Protein AF-A0A166DU35-F1 (afdb_monomer_lite)

Foldseek 3Di:
DVLVVLVVVVVVLVVLLPDFDPDPDPLLSLLLNLVQVVVCVVVVVVSVVVSVVVVVVVVVVVVVVVVVVVVVVVPVDDDDPPPVVVVVVVVVVVVVVVVVVVVVLLVQVQQAVSRSSPDPVNVVVVVVLPDDDDDDDDDDDDDDDPPDDPDDPPDDPVVVVVVVVVVVVCVSPDDHDYSPSVQLLSSVLSLLVVLLPDPDQVVLVVCLLVDALVSCLQRYPLDVVSVVSNLCSLVDPPHDPVSPLSNLVNLLVVLVVLVVVVVVVVVVVVVVVVVVVVCVVVVDDDVVVVVVVVVVVVSVVSSQSSLQSVLVVLLVVDPQPLSVQFDDHSVCSSVSSVLSSDDPLQSLLVLLLQPVDPDHRHPNLSNNVSSQVVLLVCVVVVVVVSVCSSVVPHDLLSNLLSLQLHQPPPVDQDRVRVLVSLVVCPVVLLVSLLVLLVCLVDVVSPPRTHLQSNLSSNLSSCPDQRPDDLQRACQSVLLSCLVPPDLVCNQSSLVSVLNVCVNNNPVSYPDPPSVLSSLVCLCVDPSHDPVSVVSSVVNCVVCVVVNVVPVVPDPDPPPVVVVVVVVVVVPPDDDDDDDDDDDDDDDDDDDDDDDDDDDDDDDDDDDDDDDDDDDDDDDDDD

Structure (mmCIF, N/CA/C/O backbone):
data_AF-A0A166DU35-F1
#
_entry.id   AF-A0A166DU35-F1
#
loop_
_atom_site.group_PDB
_atom_site.id
_atom_site.type_symbol
_atom_site.label_atom_id
_atom_site.label_alt_id
_atom_site.label_comp_id
_atom_site.label_asym_id
_atom_site.label_entity_id
_atom_site.label_seq_id
_atom_site.pdbx_PDB_ins_code
_atom_site.Cartn_x
_atom_site.Cartn_y
_atom_site.Cartn_z
_atom_site.occupancy
_atom_site.B_iso_or_equiv
_atom_site.auth_seq_id
_atom_site.auth_comp_id
_atom_site.auth_asym_id
_atom_site.auth_atom_id
_atom_site.pdbx_PDB_model_num
ATOM 1 N N . MET A 1 1 ? 19.200 10.146 -59.163 1.00 59.00 1 MET A N 1
ATOM 2 C CA . MET A 1 1 ? 20.099 9.025 -58.790 1.00 59.00 1 MET A CA 1
ATOM 3 C C . MET A 1 1 ? 20.361 8.973 -57.284 1.00 59.00 1 MET A C 1
ATOM 5 O O . MET A 1 1 ? 20.076 7.946 -56.689 1.00 59.00 1 MET A O 1
ATOM 9 N N . LEU A 1 2 ? 20.815 10.061 -56.646 1.00 60.50 2 LEU A N 1
ATOM 10 C CA . LEU A 1 2 ? 21.101 10.098 -55.198 1.00 60.50 2 LEU A CA 1
ATOM 11 C C . LEU A 1 2 ? 19.891 9.765 -54.308 1.00 60.50 2 LEU A C 1
ATOM 13 O O . LEU A 1 2 ? 20.003 8.911 -53.437 1.00 60.50 2 LEU A O 1
ATOM 17 N N . VAL A 1 3 ? 18.717 10.339 -54.596 1.00 67.56 3 VAL A N 1
ATOM 18 C CA . VAL A 1 3 ? 17.452 10.010 -53.904 1.00 67.56 3 VAL A CA 1
ATOM 19 C C . VAL A 1 3 ? 17.131 8.511 -53.994 1.00 67.56 3 VAL A C 1
ATOM 21 O O . VAL A 1 3 ? 16.714 7.902 -53.017 1.00 67.56 3 VAL A O 1
ATOM 24 N N . ALA A 1 4 ? 17.388 7.882 -55.146 1.00 71.75 4 ALA A N 1
ATOM 25 C CA . ALA A 1 4 ? 17.148 6.453 -55.337 1.00 71.75 4 ALA A CA 1
ATOM 26 C C . ALA A 1 4 ? 18.124 5.586 -54.521 1.00 71.75 4 ALA A C 1
ATOM 28 O O . ALA A 1 4 ? 17.704 4.595 -53.932 1.00 71.75 4 ALA A O 1
ATOM 29 N N . VAL A 1 5 ? 19.402 5.975 -54.433 1.00 71.75 5 VAL A N 1
ATOM 30 C CA . VAL A 1 5 ? 20.405 5.286 -53.598 1.00 71.75 5 VAL A CA 1
ATOM 31 C C . VAL A 1 5 ? 20.065 5.423 -52.112 1.00 71.75 5 VAL A C 1
ATOM 33 O O . VAL A 1 5 ? 20.064 4.421 -51.400 1.00 71.75 5 VAL A O 1
ATOM 36 N N . LEU A 1 6 ? 19.696 6.627 -51.659 1.00 65.44 6 LEU A N 1
ATOM 37 C CA . LEU A 1 6 ? 19.221 6.879 -50.294 1.00 65.44 6 LEU A CA 1
ATOM 38 C C . LEU A 1 6 ? 17.986 6.029 -49.962 1.00 65.44 6 LEU A C 1
ATOM 40 O O . LEU A 1 6 ? 17.971 5.383 -48.921 1.00 65.44 6 LEU A O 1
ATOM 44 N N . CYS A 1 7 ? 17.008 5.934 -50.869 1.00 70.31 7 CYS A N 1
ATOM 45 C CA . CYS A 1 7 ? 15.836 5.062 -50.717 1.00 70.31 7 CYS A CA 1
ATOM 46 C C . CYS A 1 7 ? 16.181 3.565 -50.626 1.00 70.31 7 CYS A C 1
ATOM 48 O O . CYS A 1 7 ? 15.512 2.814 -49.915 1.00 70.31 7 CYS A O 1
ATOM 50 N N . VAL A 1 8 ? 17.189 3.093 -51.366 1.00 76.81 8 VAL A N 1
ATOM 51 C CA . VAL A 1 8 ? 17.626 1.689 -51.293 1.00 76.81 8 VAL A CA 1
ATOM 52 C C . VAL A 1 8 ? 18.337 1.418 -49.969 1.00 76.81 8 VAL A C 1
ATOM 54 O O . VAL A 1 8 ? 18.060 0.396 -49.341 1.00 76.81 8 VAL A O 1
ATOM 57 N N . LEU A 1 9 ? 19.195 2.336 -49.518 1.00 68.06 9 LEU A N 1
ATOM 58 C CA . LEU A 1 9 ? 19.899 2.221 -48.239 1.00 68.06 9 LEU A CA 1
ATOM 59 C C . LEU A 1 9 ? 18.929 2.253 -47.056 1.00 68.06 9 LEU A C 1
ATOM 61 O O . LEU A 1 9 ? 18.982 1.359 -46.214 1.00 68.06 9 LEU A O 1
ATOM 65 N N . THR A 1 10 ? 17.978 3.192 -47.033 1.00 69.81 10 THR A N 1
ATOM 66 C CA . THR A 1 10 ? 16.951 3.244 -45.982 1.00 69.81 10 THR A CA 1
ATOM 67 C C . THR A 1 10 ? 16.095 1.979 -45.964 1.00 69.81 10 THR A C 1
ATOM 69 O O . THR A 1 10 ? 15.839 1.443 -44.889 1.00 69.81 10 THR A O 1
ATOM 72 N N . ARG A 1 11 ? 15.726 1.414 -47.126 1.00 75.06 11 ARG A N 1
ATOM 73 C CA . ARG A 1 11 ? 15.016 0.119 -47.194 1.00 75.06 11 ARG A CA 1
ATOM 74 C C . ARG A 1 11 ? 15.862 -1.062 -46.718 1.00 75.06 11 ARG A C 1
ATOM 76 O O . ARG A 1 11 ? 15.330 -1.964 -46.073 1.00 75.06 11 ARG A O 1
ATOM 83 N N . GLN A 1 12 ? 17.151 -1.096 -47.051 1.00 73.38 12 GLN A N 1
ATOM 84 C CA . GLN A 1 12 ? 18.058 -2.152 -46.591 1.00 73.38 12 GLN A CA 1
ATOM 85 C C . GLN A 1 12 ? 18.255 -2.095 -45.074 1.00 73.38 12 GLN A C 1
ATOM 87 O O . GLN A 1 12 ? 18.223 -3.137 -44.420 1.00 73.38 12 GLN A O 1
ATOM 92 N N . TRP A 1 13 ? 18.397 -0.894 -44.510 1.00 68.75 13 TRP A N 1
ATOM 93 C CA . TRP A 1 13 ? 18.481 -0.694 -43.065 1.00 68.75 13 TRP A CA 1
ATOM 94 C C . TRP A 1 13 ? 17.161 -1.042 -42.374 1.00 68.75 13 TRP A C 1
ATOM 96 O O . TRP A 1 13 ? 17.182 -1.817 -41.423 1.00 68.75 13 TRP A O 1
ATOM 106 N N . ALA A 1 14 ? 16.018 -0.629 -42.931 1.00 70.25 14 ALA A N 1
ATOM 107 C CA . ALA A 1 14 ? 14.695 -0.987 -42.417 1.00 70.25 14 ALA A CA 1
ATOM 108 C C . ALA A 1 14 ? 14.456 -2.504 -42.356 1.00 70.25 14 ALA A C 1
ATOM 110 O O . ALA A 1 14 ? 13.962 -3.016 -41.355 1.00 70.25 14 ALA A O 1
ATOM 111 N N . ARG A 1 15 ? 14.876 -3.255 -43.385 1.00 70.75 15 ARG A N 1
ATOM 112 C CA . ARG A 1 15 ? 14.803 -4.731 -43.378 1.00 70.75 15 ARG A CA 1
ATOM 113 C C . ARG A 1 15 ? 15.735 -5.379 -42.357 1.00 70.75 15 ARG A C 1
ATOM 115 O O . ARG A 1 15 ? 15.483 -6.496 -41.919 1.00 70.75 15 ARG A O 1
ATOM 122 N N . LYS A 1 16 ? 16.836 -4.713 -42.014 1.00 67.56 16 LYS A N 1
ATOM 123 C CA . LYS A 1 16 ? 17.781 -5.200 -41.008 1.00 67.56 16 LYS A CA 1
ATOM 124 C C . LYS A 1 16 ? 17.289 -4.921 -39.583 1.00 67.56 16 LYS A C 1
ATOM 126 O O . LYS A 1 16 ? 17.663 -5.665 -38.685 1.00 67.56 16 LYS A O 1
ATOM 131 N N . TRP A 1 17 ? 16.437 -3.911 -39.389 1.00 63.34 17 TRP A N 1
ATOM 132 C CA . TRP A 1 17 ? 15.810 -3.581 -38.100 1.00 63.34 17 TRP A CA 1
ATOM 133 C C . TRP A 1 17 ? 14.777 -4.601 -37.656 1.00 63.34 17 TRP A C 1
ATOM 135 O O . TRP A 1 17 ? 14.742 -4.957 -36.488 1.00 63.34 17 TRP A O 1
ATOM 145 N N . THR A 1 18 ? 13.978 -5.114 -38.589 1.00 63.69 18 THR A N 1
ATOM 146 C CA . THR A 1 18 ? 12.941 -6.103 -38.275 1.00 63.69 18 THR A CA 1
ATOM 147 C C . THR A 1 18 ? 13.504 -7.495 -37.994 1.00 63.69 18 THR A C 1
ATOM 149 O O . THR A 1 18 ? 12.777 -8.369 -37.526 1.00 63.69 18 THR A O 1
ATOM 152 N N . LYS A 1 19 ? 14.796 -7.730 -38.269 1.00 71.44 19 LYS A N 1
ATOM 153 C CA . LYS A 1 19 ? 15.436 -9.014 -37.995 1.00 71.44 19 LYS A CA 1
ATOM 154 C C . LYS A 1 19 ? 16.000 -9.028 -36.575 1.00 71.44 19 LYS A C 1
ATOM 156 O O . LYS A 1 19 ? 16.959 -8.323 -36.259 1.00 71.44 19 LYS A O 1
ATOM 161 N N . MET A 1 20 ? 15.428 -9.891 -35.738 1.00 69.38 20 MET A N 1
ATOM 162 C CA . MET A 1 20 ? 15.925 -10.142 -34.388 1.00 69.38 20 MET A CA 1
ATOM 163 C C . MET A 1 20 ? 17.388 -10.624 -34.448 1.00 69.38 20 MET A C 1
ATOM 165 O O . MET A 1 20 ? 17.734 -11.418 -35.329 1.00 69.38 20 MET A O 1
ATOM 169 N N . PRO A 1 21 ? 18.277 -10.134 -33.570 1.00 71.56 21 PRO A N 1
ATOM 170 C CA . PRO A 1 21 ? 19.664 -10.576 -33.577 1.00 71.56 21 PRO A CA 1
ATOM 171 C C . PRO A 1 21 ? 19.847 -12.039 -33.190 1.00 71.56 21 PRO A C 1
ATOM 173 O O . PRO A 1 21 ? 19.182 -12.535 -32.286 1.00 71.56 21 PRO A O 1
ATOM 176 N N . GLU A 1 22 ? 20.823 -12.688 -33.822 1.00 68.44 22 GLU A N 1
ATOM 177 C CA . GLU A 1 22 ? 21.358 -13.982 -33.391 1.00 68.44 22 GLU A CA 1
ATOM 178 C C . GLU A 1 22 ? 22.311 -13.751 -32.213 1.00 68.44 22 GLU A C 1
ATOM 180 O O . GLU A 1 22 ? 23.484 -13.437 -32.394 1.00 68.44 22 GLU A O 1
ATOM 185 N N . VAL A 1 23 ? 21.766 -13.821 -30.999 1.00 76.00 23 VAL A N 1
ATOM 186 C CA . VAL A 1 23 ? 22.517 -13.868 -29.737 1.00 76.00 23 VAL A CA 1
ATOM 187 C C . VAL A 1 23 ? 21.950 -15.023 -28.915 1.00 76.00 23 VAL A C 1
ATOM 189 O O . VAL A 1 23 ? 20.737 -15.244 -28.922 1.00 76.00 23 VAL A O 1
ATOM 192 N N . ASP A 1 24 ? 22.815 -15.754 -28.216 1.00 74.19 24 ASP A N 1
ATOM 193 C CA . ASP A 1 24 ? 22.456 -17.030 -27.584 1.00 74.19 24 ASP A CA 1
ATOM 194 C C . ASP A 1 24 ? 21.409 -16.878 -26.464 1.00 74.19 24 ASP A C 1
ATOM 196 O O . ASP A 1 24 ? 20.512 -17.708 -26.316 1.00 74.19 24 ASP A O 1
ATOM 200 N N . SER A 1 25 ? 21.449 -15.774 -25.710 1.00 79.06 25 SER A N 1
ATOM 201 C CA . SER A 1 25 ? 20.483 -15.493 -24.640 1.00 79.06 25 SER A CA 1
ATOM 202 C C . SER A 1 25 ? 19.266 -14.723 -25.151 1.00 79.06 25 SER A C 1
ATOM 204 O O . SER A 1 25 ? 19.394 -13.709 -25.836 1.00 79.06 25 SER A O 1
ATOM 206 N N . TRP A 1 26 ? 18.058 -15.161 -24.778 1.00 78.06 26 TRP A N 1
ATOM 207 C CA . TRP A 1 26 ? 16.821 -14.426 -25.080 1.00 78.06 26 TRP A CA 1
ATOM 208 C C . TRP A 1 26 ? 16.812 -13.024 -24.451 1.00 78.06 26 TRP A C 1
ATOM 210 O O . TRP A 1 26 ? 16.374 -12.083 -25.106 1.00 78.06 26 TRP A O 1
ATOM 220 N N . LYS A 1 27 ? 17.368 -12.865 -23.238 1.00 76.56 27 LYS A N 1
ATOM 221 C CA . LYS A 1 27 ? 17.478 -11.566 -22.549 1.00 76.56 27 LYS A CA 1
ATOM 222 C C . LYS A 1 27 ? 18.320 -10.598 -23.366 1.00 76.56 27 LYS A C 1
ATOM 224 O O . LYS A 1 27 ? 17.878 -9.502 -23.702 1.00 76.56 27 LYS A O 1
ATOM 229 N N . ALA A 1 28 ? 19.501 -11.066 -23.766 1.00 74.81 28 ALA A N 1
ATOM 230 C CA . ALA A 1 28 ? 20.408 -10.297 -24.597 1.00 74.81 28 ALA A CA 1
ATOM 231 C C . ALA A 1 28 ? 19.751 -9.954 -25.939 1.00 74.81 28 ALA A C 1
ATOM 233 O O . ALA A 1 28 ? 19.816 -8.805 -26.359 1.00 74.81 28 ALA A O 1
ATOM 234 N N . ARG A 1 29 ? 19.053 -10.899 -26.589 1.00 80.31 29 ARG A N 1
ATOM 235 C CA . ARG A 1 29 ? 18.333 -10.628 -27.847 1.00 80.31 29 ARG A CA 1
ATOM 236 C C . ARG A 1 29 ? 17.327 -9.485 -27.717 1.00 80.31 29 ARG A C 1
ATOM 238 O O . ARG A 1 29 ? 17.288 -8.637 -28.609 1.00 80.31 29 ARG A O 1
ATOM 245 N N . THR A 1 30 ? 16.553 -9.448 -26.632 1.00 77.88 30 THR A N 1
ATOM 246 C CA . THR A 1 30 ? 15.560 -8.394 -26.385 1.00 77.88 30 THR A CA 1
ATOM 247 C C . THR A 1 30 ? 16.218 -7.042 -26.119 1.00 77.88 30 THR A C 1
ATOM 249 O O . THR A 1 30 ? 15.885 -6.079 -26.805 1.00 77.88 30 THR A O 1
ATOM 252 N N . ILE A 1 31 ? 17.198 -6.968 -25.209 1.00 77.69 31 ILE A N 1
ATOM 253 C CA . ILE A 1 31 ? 17.918 -5.714 -24.901 1.00 77.69 31 ILE A CA 1
ATOM 254 C C . ILE A 1 31 ? 18.589 -5.165 -26.161 1.00 77.69 31 ILE A C 1
ATOM 256 O O . ILE A 1 31 ? 18.433 -3.995 -26.499 1.00 77.69 31 ILE A O 1
ATOM 260 N N . TRP A 1 32 ? 19.257 -6.034 -26.921 1.00 75.44 32 TRP A N 1
ATOM 261 C CA . TRP A 1 32 ? 19.875 -5.666 -28.189 1.00 75.44 32 TRP A CA 1
ATOM 262 C C . TRP A 1 32 ? 18.883 -5.112 -29.207 1.00 75.44 32 TRP A C 1
ATOM 264 O O . TRP A 1 32 ? 19.241 -4.240 -29.997 1.00 75.44 32 TRP A O 1
ATOM 274 N N . HIS A 1 33 ? 17.674 -5.666 -29.254 1.00 79.12 33 HIS A N 1
ATOM 275 C CA . HIS A 1 33 ? 16.641 -5.205 -30.168 1.00 79.12 33 HIS A CA 1
ATOM 276 C C . HIS A 1 33 ? 16.100 -3.835 -29.743 1.00 79.12 33 HIS A C 1
ATOM 278 O O . HIS A 1 33 ? 16.053 -2.928 -30.571 1.00 79.12 33 HIS A O 1
ATOM 284 N N . VAL A 1 34 ? 15.766 -3.663 -28.460 1.00 75.25 34 VAL A N 1
ATOM 285 C CA . VAL A 1 34 ? 15.250 -2.396 -27.914 1.00 75.25 34 VAL A CA 1
ATOM 286 C C . VAL A 1 34 ? 16.278 -1.276 -28.059 1.00 75.25 34 VAL A C 1
ATOM 288 O O . VAL A 1 34 ? 15.955 -0.216 -28.592 1.00 75.25 34 VAL A O 1
ATOM 291 N N . GLU A 1 35 ? 17.534 -1.525 -27.691 1.00 74.50 35 GLU A N 1
ATOM 292 C CA . GLU A 1 35 ? 18.601 -0.527 -27.804 1.00 74.50 35 GLU A CA 1
ATOM 293 C C . GLU A 1 35 ? 18.830 -0.116 -29.264 1.00 74.50 35 GLU A C 1
ATOM 295 O O . GLU A 1 35 ? 18.988 1.063 -29.581 1.00 74.50 35 GLU A O 1
ATOM 300 N N . ARG A 1 36 ? 18.755 -1.071 -30.202 1.00 73.06 36 ARG A N 1
ATOM 301 C CA . ARG A 1 36 ? 18.805 -0.750 -31.634 1.00 73.06 36 ARG A CA 1
ATOM 302 C C . ARG A 1 36 ? 17.626 0.086 -32.098 1.00 73.06 36 ARG A C 1
ATOM 304 O O . ARG A 1 36 ? 17.837 0.924 -32.968 1.00 73.06 36 ARG A O 1
ATOM 311 N N . MET A 1 37 ? 16.422 -0.133 -31.573 1.00 71.50 37 MET A N 1
ATOM 312 C CA . MET A 1 37 ? 15.260 0.691 -31.917 1.00 71.50 37 MET A CA 1
ATOM 313 C C . MET A 1 37 ? 15.420 2.118 -31.387 1.00 71.50 37 MET A C 1
ATOM 315 O O . MET A 1 37 ? 15.248 3.058 -32.163 1.00 71.50 37 MET A O 1
ATOM 319 N N . LYS A 1 38 ? 15.859 2.285 -30.131 1.00 71.75 38 LYS A N 1
ATOM 320 C CA . LYS A 1 38 ? 16.142 3.603 -29.533 1.00 71.75 38 LYS A CA 1
ATOM 321 C C . LYS A 1 38 ? 17.223 4.356 -30.302 1.00 71.75 38 LYS A C 1
ATOM 323 O O . LYS A 1 38 ? 17.055 5.525 -30.638 1.00 71.75 38 LYS A O 1
ATOM 328 N N . LEU A 1 39 ? 18.305 3.668 -30.666 1.00 69.06 39 LEU A N 1
ATOM 329 C CA . LEU A 1 39 ? 19.354 4.242 -31.504 1.00 69.06 39 LEU A CA 1
ATOM 330 C C . LEU A 1 39 ? 18.894 4.484 -32.945 1.00 69.06 39 LEU A C 1
ATOM 332 O O . LEU A 1 39 ? 19.488 5.320 -33.609 1.00 69.06 39 LEU A O 1
ATOM 336 N N . ALA A 1 40 ? 17.881 3.783 -33.462 1.00 66.56 40 ALA A N 1
ATOM 337 C CA . ALA A 1 40 ? 17.385 3.973 -34.827 1.00 66.56 40 ALA A CA 1
ATOM 338 C C . ALA A 1 40 ? 16.415 5.152 -34.949 1.00 66.56 40 ALA A C 1
ATOM 340 O O . ALA A 1 40 ? 16.383 5.793 -35.999 1.00 66.56 40 ALA A O 1
ATOM 341 N N . GLU A 1 41 ? 15.633 5.451 -33.912 1.00 69.81 41 GLU A N 1
ATOM 342 C CA . GLU A 1 41 ? 14.558 6.445 -33.977 1.00 69.81 41 GLU A CA 1
ATOM 343 C C . GLU A 1 41 ? 15.032 7.840 -34.446 1.00 69.81 41 GLU A C 1
ATOM 345 O O . GLU A 1 41 ? 14.448 8.371 -35.402 1.00 69.81 41 GLU A O 1
ATOM 350 N N . PRO A 1 42 ? 16.127 8.422 -33.904 1.00 68.69 42 PRO A N 1
ATOM 351 C CA . PRO A 1 42 ? 16.628 9.717 -34.368 1.00 68.69 42 PRO A CA 1
ATOM 352 C C . PRO A 1 42 ? 17.114 9.657 -35.819 1.00 68.69 42 PRO A C 1
ATOM 354 O O . PRO A 1 42 ? 16.954 10.607 -36.585 1.00 68.69 42 PRO A O 1
ATOM 357 N N . TRP A 1 43 ? 17.676 8.517 -36.222 1.00 66.88 43 TRP A N 1
ATOM 358 C CA . TRP A 1 43 ? 18.185 8.311 -37.572 1.00 66.88 43 TRP A CA 1
ATOM 359 C C . TRP A 1 43 ? 17.069 8.121 -38.593 1.00 66.88 43 TRP A C 1
ATOM 361 O O . TRP A 1 43 ? 17.228 8.571 -39.725 1.00 66.88 43 TRP A O 1
ATOM 371 N N . ILE A 1 44 ? 15.942 7.506 -38.222 1.00 68.31 44 ILE A N 1
ATOM 372 C CA . ILE A 1 44 ? 14.751 7.408 -39.078 1.00 68.31 44 ILE A CA 1
ATOM 373 C C . ILE A 1 44 ? 14.179 8.799 -39.323 1.00 68.31 44 ILE A C 1
ATOM 375 O O . ILE A 1 44 ? 13.962 9.162 -40.481 1.00 68.31 44 ILE A O 1
ATOM 379 N N . LYS A 1 45 ? 13.993 9.586 -38.254 1.00 66.88 45 LYS A N 1
ATOM 380 C CA . LYS A 1 45 ? 13.519 10.975 -38.345 1.00 66.88 45 LYS A CA 1
ATOM 381 C C . LYS A 1 45 ? 14.442 11.804 -39.243 1.00 66.88 45 LYS A C 1
ATOM 383 O O . LYS A 1 45 ? 13.993 12.335 -40.256 1.00 66.88 45 LYS A O 1
ATOM 388 N N . CYS A 1 46 ? 15.747 11.785 -38.966 1.00 68.75 46 CYS A N 1
ATOM 389 C CA . CYS A 1 46 ? 16.750 12.487 -39.768 1.00 68.75 46 CYS A CA 1
ATOM 390 C C . CYS A 1 46 ? 16.778 12.010 -41.233 1.00 68.75 46 CYS A C 1
ATOM 392 O O . CYS A 1 46 ? 16.830 12.818 -42.156 1.00 68.75 46 CYS A O 1
ATOM 394 N N . SER A 1 47 ? 16.694 10.699 -41.479 1.00 65.25 47 SER A N 1
ATOM 395 C CA . SER A 1 47 ? 16.708 10.151 -42.842 1.00 65.25 47 SER A CA 1
ATOM 396 C C . SER A 1 47 ? 15.463 10.544 -43.637 1.00 65.25 47 SER A C 1
ATOM 398 O O . SER A 1 47 ? 15.578 10.843 -44.825 1.00 65.25 47 SER A O 1
ATOM 400 N N . MET A 1 48 ? 14.287 10.557 -43.001 1.00 69.00 48 MET A N 1
ATOM 401 C CA . MET A 1 48 ? 13.045 11.018 -43.627 1.00 69.00 48 MET A CA 1
ATOM 402 C C . MET A 1 48 ? 13.118 12.505 -43.981 1.00 69.00 48 MET A C 1
ATOM 404 O O . MET A 1 48 ? 12.748 12.881 -45.094 1.00 69.00 48 MET A O 1
ATOM 408 N N . GLU A 1 49 ? 13.666 13.334 -43.092 1.00 67.75 49 GLU A N 1
ATOM 409 C CA . GLU A 1 49 ? 13.890 14.758 -43.357 1.00 67.75 49 GLU A CA 1
ATOM 410 C C . GLU A 1 49 ? 14.872 14.976 -44.513 1.00 67.75 49 GLU A C 1
ATOM 412 O O . GLU A 1 49 ? 14.571 15.716 -45.450 1.00 67.75 49 GLU A O 1
ATOM 417 N N . ILE A 1 50 ? 16.017 14.285 -44.511 1.00 69.88 50 ILE A N 1
ATOM 418 C CA . ILE A 1 50 ? 17.005 14.369 -45.598 1.00 69.88 50 ILE A CA 1
ATOM 419 C C . ILE A 1 50 ? 16.382 13.941 -46.929 1.00 69.88 50 ILE A C 1
ATOM 421 O O . ILE A 1 50 ? 16.609 14.592 -47.952 1.00 69.88 50 ILE A O 1
ATOM 425 N N . LEU A 1 51 ? 15.586 12.868 -46.937 1.00 70.31 51 LEU A N 1
ATOM 426 C CA . LEU A 1 51 ? 14.911 12.400 -48.144 1.00 70.31 51 LEU A CA 1
ATOM 427 C C . LEU A 1 51 ? 13.907 13.438 -48.660 1.00 70.31 51 LEU A C 1
ATOM 429 O O . LEU A 1 51 ? 13.887 13.719 -49.859 1.00 70.31 51 LEU A O 1
ATOM 433 N N . TYR A 1 52 ? 13.122 14.031 -47.759 1.00 68.56 52 TYR A N 1
ATOM 434 C CA . TYR A 1 52 ? 12.161 15.083 -48.074 1.00 68.56 52 TYR A CA 1
ATOM 435 C C . TYR A 1 52 ? 12.846 16.318 -48.677 1.00 68.56 52 TYR A C 1
ATOM 437 O O . TYR A 1 52 ? 12.484 16.749 -49.774 1.00 68.56 52 TYR A O 1
ATOM 445 N N . TYR A 1 53 ? 13.893 16.839 -48.031 1.00 66.94 53 TYR A N 1
ATOM 446 C CA . TYR A 1 53 ? 14.636 17.994 -48.541 1.00 66.94 53 TYR A CA 1
ATOM 447 C C . TYR A 1 53 ? 15.395 17.679 -49.833 1.00 66.94 53 TYR A C 1
ATOM 449 O O . TYR A 1 53 ? 15.458 18.527 -50.721 1.00 66.94 53 TYR A O 1
ATOM 457 N N . SER A 1 54 ? 15.927 16.463 -49.992 1.00 68.94 54 SER A N 1
ATOM 458 C CA . SER A 1 54 ? 16.590 16.038 -51.230 1.00 68.94 54 SER A CA 1
ATOM 459 C C . SER A 1 54 ? 15.606 15.928 -52.399 1.00 68.94 54 SER A C 1
ATOM 461 O O . SER A 1 54 ? 15.931 16.334 -53.518 1.00 68.94 54 SER A O 1
ATOM 463 N N . LEU A 1 55 ? 14.386 15.439 -52.148 1.00 70.88 55 LEU A N 1
ATOM 464 C CA . LEU A 1 55 ? 13.311 15.408 -53.138 1.00 70.88 55 LEU A CA 1
ATOM 465 C C . LEU A 1 55 ? 12.871 16.826 -53.521 1.00 70.88 55 LEU A C 1
ATOM 467 O O . LEU A 1 55 ? 12.807 17.140 -54.710 1.00 70.88 55 LEU A O 1
ATOM 471 N N . LEU A 1 56 ? 12.632 17.690 -52.530 1.00 64.06 56 LEU A N 1
ATOM 472 C CA . LEU A 1 56 ? 12.252 19.088 -52.740 1.00 64.06 56 LEU A CA 1
ATOM 473 C C . LEU A 1 56 ? 13.327 19.845 -53.531 1.00 64.06 56 LEU A C 1
ATOM 475 O O . LEU A 1 56 ? 13.014 20.545 -54.493 1.00 64.06 56 LEU A O 1
ATOM 479 N N . LEU A 1 57 ? 14.599 19.638 -53.182 1.00 70.06 57 LEU A N 1
ATOM 480 C CA . LEU A 1 57 ? 15.741 20.200 -53.896 1.00 70.06 57 LEU A CA 1
ATOM 481 C C . LEU A 1 57 ? 15.811 19.673 -55.334 1.00 70.06 57 LEU A C 1
ATOM 483 O O . LEU A 1 57 ? 16.035 20.453 -56.252 1.00 70.06 57 LEU A O 1
ATOM 487 N N . SER A 1 58 ? 15.578 18.376 -55.560 1.00 74.06 58 SER A N 1
ATOM 488 C CA . SER A 1 58 ? 15.570 17.795 -56.909 1.00 74.06 58 SER A CA 1
ATOM 489 C C . SER A 1 58 ? 14.452 18.370 -57.784 1.00 74.06 58 SER A C 1
ATOM 491 O O . SER A 1 58 ? 14.688 18.625 -58.964 1.00 74.06 58 SER A O 1
ATOM 493 N N . ILE A 1 59 ? 13.253 18.577 -57.230 1.00 73.31 59 ILE A N 1
ATOM 494 C CA . ILE A 1 59 ? 12.128 19.209 -57.938 1.00 73.31 59 ILE A CA 1
ATOM 495 C C . ILE A 1 59 ? 12.450 20.679 -58.219 1.00 73.31 59 ILE A C 1
ATOM 497 O O . ILE A 1 59 ? 12.290 21.134 -59.350 1.00 73.31 59 ILE A O 1
ATOM 501 N N . GLY A 1 60 ? 12.966 21.404 -57.223 1.00 68.50 60 GLY A N 1
ATOM 502 C CA . GLY A 1 60 ? 13.381 22.798 -57.371 1.00 68.50 60 GLY A CA 1
ATOM 503 C C . GLY A 1 60 ? 14.454 22.975 -58.444 1.00 68.50 60 GLY A C 1
ATOM 504 O O . GLY A 1 60 ? 14.328 23.851 -59.293 1.00 68.50 60 GLY A O 1
ATOM 505 N N . LEU A 1 61 ? 15.463 22.100 -58.473 1.00 69.69 61 LEU A N 1
ATOM 506 C CA . LEU A 1 61 ? 16.513 22.094 -59.495 1.00 69.69 61 LEU A CA 1
ATOM 507 C C . LEU A 1 61 ? 15.977 21.727 -60.881 1.00 69.69 61 LEU A C 1
ATOM 509 O O . LEU A 1 61 ? 16.421 22.303 -61.872 1.00 69.69 61 LEU A O 1
ATOM 513 N N . PHE A 1 62 ? 15.014 20.807 -60.966 1.00 74.56 62 PHE A N 1
ATOM 514 C CA . PHE A 1 62 ? 14.362 20.461 -62.227 1.00 74.56 62 PHE A CA 1
ATOM 515 C C . PHE A 1 62 ? 13.562 21.643 -62.792 1.00 74.56 62 PHE A C 1
ATOM 517 O O . PHE A 1 62 ? 13.761 22.024 -63.944 1.00 74.56 62 PHE A O 1
ATOM 524 N N . VAL A 1 63 ? 12.717 22.276 -61.971 1.00 70.25 63 VAL A N 1
ATOM 525 C CA . VAL A 1 63 ? 11.936 23.464 -62.358 1.00 70.25 63 VAL A CA 1
ATOM 526 C C . VAL A 1 63 ? 12.856 24.638 -62.693 1.00 70.25 63 VAL A C 1
ATOM 528 O O . VAL A 1 63 ? 12.663 25.287 -63.719 1.00 70.25 63 VAL A O 1
ATOM 531 N N . ALA A 1 64 ? 13.896 24.879 -61.890 1.00 66.06 64 ALA A N 1
ATOM 532 C CA . ALA A 1 64 ? 14.901 25.897 -62.173 1.00 66.06 64 ALA A CA 1
ATOM 533 C C . ALA A 1 64 ? 15.621 25.618 -63.498 1.00 66.06 64 ALA A C 1
ATOM 535 O O . ALA A 1 64 ? 15.806 26.541 -64.282 1.00 66.06 64 ALA A O 1
ATOM 536 N N . GLY A 1 65 ? 15.963 24.358 -63.782 1.00 72.62 65 GLY A N 1
ATOM 537 C CA . GLY A 1 65 ? 16.541 23.926 -65.054 1.00 72.62 65 GLY A CA 1
ATOM 538 C C . GLY A 1 65 ? 15.617 24.171 -66.251 1.00 72.62 65 GLY A C 1
ATOM 539 O O . GLY A 1 65 ? 16.081 24.671 -67.272 1.00 72.62 65 GLY A O 1
ATOM 540 N N . LEU A 1 66 ? 14.314 23.898 -66.122 1.00 70.56 66 LEU A N 1
ATOM 541 C CA . LEU A 1 66 ? 13.319 24.176 -67.168 1.00 70.56 66 LEU A CA 1
ATOM 542 C C . LEU A 1 66 ? 13.134 25.681 -67.410 1.00 70.56 66 LEU A C 1
ATOM 544 O O . LEU A 1 66 ? 13.200 26.139 -68.550 1.00 70.56 66 LEU A O 1
ATOM 548 N N . LEU A 1 67 ? 12.957 26.466 -66.343 1.00 61.72 67 LEU A N 1
ATOM 549 C CA . LEU A 1 67 ? 12.863 27.930 -66.419 1.00 61.72 67 LEU A CA 1
ATOM 550 C C . LEU A 1 67 ? 14.147 28.545 -66.984 1.00 61.72 67 LEU A C 1
ATOM 552 O O . LEU A 1 67 ? 14.110 29.537 -67.710 1.00 61.72 67 LEU A O 1
ATOM 556 N N . TYR A 1 68 ? 15.285 27.929 -66.685 1.00 64.88 68 TYR A N 1
ATOM 557 C CA . TYR A 1 68 ? 16.585 28.318 -67.200 1.00 64.88 68 TYR A CA 1
ATOM 558 C C . TYR A 1 68 ? 16.755 27.984 -68.688 1.00 64.88 68 TYR A C 1
ATOM 560 O O . TYR A 1 68 ? 17.245 28.825 -69.434 1.00 64.88 68 TYR A O 1
ATOM 568 N N . GLN A 1 69 ? 16.304 26.815 -69.155 1.00 72.25 69 GLN A N 1
ATOM 569 C CA . GLN A 1 69 ? 16.268 26.486 -70.586 1.00 72.25 69 GLN A CA 1
ATOM 570 C C . GLN A 1 69 ? 15.368 27.456 -71.360 1.00 72.25 69 GLN A C 1
ATOM 572 O O . GLN A 1 69 ? 15.769 27.947 -72.414 1.00 72.25 69 GLN A O 1
ATOM 577 N N . LEU A 1 70 ? 14.202 27.799 -70.804 1.00 65.00 70 LEU A N 1
ATOM 578 C CA . LEU A 1 70 ? 13.306 28.822 -71.355 1.00 65.00 70 LEU A CA 1
ATOM 579 C C . LEU A 1 70 ? 13.981 30.202 -71.412 1.00 65.00 70 LEU A C 1
ATOM 581 O O . LEU A 1 70 ? 13.872 30.907 -72.415 1.00 65.00 70 LEU A O 1
ATOM 585 N N . ARG A 1 71 ? 14.739 30.569 -70.370 1.00 58.56 71 ARG A N 1
ATOM 586 C CA . ARG A 1 71 ? 15.515 31.815 -70.333 1.00 58.56 71 ARG A CA 1
ATOM 587 C C . ARG A 1 71 ? 16.660 31.820 -71.346 1.00 58.56 71 ARG A C 1
ATOM 589 O O . ARG A 1 71 ? 16.830 32.814 -72.033 1.00 58.56 71 ARG A O 1
ATOM 596 N N . ASN A 1 72 ? 17.406 30.727 -71.485 1.00 61.34 72 ASN A N 1
ATOM 597 C CA . ASN A 1 72 ? 18.486 30.610 -72.468 1.00 61.34 72 ASN A CA 1
ATOM 598 C C . ASN A 1 72 ? 17.975 30.653 -73.911 1.00 61.34 72 ASN A C 1
ATOM 600 O O . ASN A 1 72 ? 18.633 31.240 -74.765 1.00 61.34 72 ASN A O 1
ATOM 604 N N . LEU A 1 73 ? 16.798 30.079 -74.179 1.00 63.72 73 LEU A N 1
ATOM 605 C CA . LEU A 1 73 ? 16.126 30.226 -75.471 1.00 63.72 73 LEU A CA 1
ATOM 606 C C . LEU A 1 73 ? 15.825 31.708 -75.761 1.00 63.72 73 LEU A C 1
ATOM 608 O O . LEU A 1 73 ? 15.993 32.171 -76.885 1.00 63.72 73 LEU A O 1
ATOM 612 N N . SER A 1 74 ? 15.445 32.466 -74.726 1.00 59.16 74 SER A N 1
ATOM 613 C CA . SER A 1 74 ? 15.242 33.918 -74.799 1.00 59.16 74 SER A CA 1
ATOM 614 C C . SER A 1 74 ? 16.548 34.717 -74.913 1.00 59.16 74 SER A C 1
ATOM 616 O O . SER A 1 74 ? 16.527 35.796 -75.500 1.00 59.16 74 SER A O 1
ATOM 618 N N . THR A 1 75 ? 17.667 34.226 -74.373 1.00 57.78 75 THR A N 1
ATOM 619 C CA . THR A 1 75 ? 18.976 34.904 -74.386 1.00 57.78 75 THR A CA 1
ATOM 620 C C . THR A 1 75 ? 19.950 34.312 -75.404 1.00 57.78 75 THR A C 1
ATOM 622 O O . THR A 1 75 ? 21.152 34.516 -75.274 1.00 57.78 75 THR A O 1
ATOM 625 N N . SER A 1 76 ? 19.468 33.631 -76.450 1.00 58.97 76 SER A N 1
ATOM 626 C CA . SER A 1 76 ? 20.254 33.203 -77.627 1.00 58.97 76 SER A CA 1
ATOM 627 C C . SER A 1 76 ? 20.905 34.373 -78.403 1.00 58.97 76 SER A C 1
ATOM 629 O O . SER A 1 76 ? 21.425 34.189 -79.503 1.00 58.97 76 SER A O 1
ATOM 631 N N . PHE A 1 77 ? 20.906 35.573 -77.832 1.00 57.94 77 PHE A N 1
ATOM 632 C CA . PHE A 1 77 ? 21.647 36.732 -78.285 1.00 57.94 77 PHE A CA 1
ATOM 633 C C . PHE A 1 77 ? 22.922 36.878 -77.424 1.00 57.94 77 PHE A C 1
ATOM 635 O O . PHE A 1 77 ? 22.863 37.217 -76.247 1.00 57.94 77 PHE A O 1
ATOM 642 N N . GLU A 1 78 ? 24.048 36.508 -78.044 1.00 52.25 78 GLU A N 1
ATOM 643 C CA . GLU A 1 78 ? 25.477 36.734 -77.739 1.00 52.25 78 GLU A CA 1
ATOM 644 C C . GLU A 1 78 ? 25.946 36.987 -76.279 1.00 52.25 78 GLU A C 1
ATOM 646 O O . GLU A 1 78 ? 26.199 38.116 -75.872 1.00 52.25 78 GLU A O 1
ATOM 651 N N . GLY A 1 79 ? 26.283 35.899 -75.560 1.00 58.12 79 GLY A N 1
ATOM 652 C CA . GLY A 1 79 ? 27.598 35.786 -74.887 1.00 58.12 79 GLY A CA 1
ATOM 653 C C . GLY A 1 79 ? 27.680 35.662 -73.347 1.00 58.12 79 GLY A C 1
ATOM 654 O O . GLY A 1 79 ? 27.174 36.500 -72.611 1.00 58.12 79 GLY A O 1
ATOM 655 N N . GLY A 1 80 ? 28.454 34.663 -72.865 1.00 54.75 80 GLY A N 1
ATOM 656 C CA . GLY A 1 80 ? 29.104 34.631 -71.530 1.00 54.75 80 GLY A CA 1
ATOM 657 C C . GLY A 1 80 ? 28.766 33.449 -70.592 1.00 54.75 80 GLY A C 1
ATOM 658 O O . GLY A 1 80 ? 27.829 33.515 -69.802 1.00 54.75 80 GLY A O 1
ATOM 659 N N . GLY A 1 81 ? 29.568 32.373 -70.600 1.00 64.94 81 GLY A N 1
ATOM 660 C CA . GLY A 1 81 ? 29.308 31.093 -69.904 1.00 64.94 81 GLY A CA 1
ATOM 661 C C . GLY A 1 81 ? 29.579 31.022 -68.388 1.00 64.94 81 GLY A C 1
ATOM 662 O O . GLY A 1 81 ? 30.145 30.036 -67.923 1.00 64.94 81 GLY A O 1
ATOM 663 N N . TYR A 1 82 ? 29.155 32.012 -67.595 1.00 58.78 82 TYR A N 1
ATOM 664 C CA . TYR A 1 82 ? 29.225 31.976 -66.115 1.00 58.78 82 TYR A CA 1
ATOM 665 C C . TYR A 1 82 ? 28.368 30.844 -65.498 1.00 58.78 82 TYR A C 1
ATOM 667 O O . TYR A 1 82 ? 28.590 30.396 -64.375 1.00 58.78 82 TYR A O 1
ATOM 675 N N . ILE A 1 83 ? 27.395 30.335 -66.257 1.00 55.25 83 ILE A N 1
ATOM 676 C CA . ILE A 1 83 ? 26.330 29.476 -65.733 1.00 55.25 83 ILE A CA 1
ATOM 677 C C . ILE A 1 83 ? 26.735 27.990 -65.661 1.00 55.25 83 ILE A C 1
ATOM 679 O O . ILE A 1 83 ? 26.327 27.293 -64.734 1.00 55.25 83 ILE A O 1
ATOM 683 N N . LEU A 1 84 ? 27.627 27.522 -66.546 1.00 58.94 84 LEU A N 1
ATOM 684 C CA . LEU A 1 84 ? 28.226 26.178 -66.459 1.00 58.94 84 LEU A CA 1
ATOM 685 C C . LEU A 1 84 ? 29.024 25.993 -65.159 1.00 58.94 84 LEU A C 1
ATOM 687 O O . LEU A 1 84 ? 28.991 24.923 -64.551 1.00 58.94 84 LEU A O 1
ATOM 691 N N . MET A 1 85 ? 29.683 27.058 -64.698 1.00 60.19 85 MET A N 1
ATOM 692 C CA . MET A 1 85 ? 30.445 27.046 -63.450 1.00 60.19 85 MET A CA 1
ATOM 693 C C . MET A 1 85 ? 29.533 26.984 -62.222 1.00 60.19 85 MET A C 1
ATOM 695 O O . MET A 1 85 ? 29.843 26.256 -61.284 1.00 60.19 85 MET A O 1
ATOM 699 N N . ALA A 1 86 ? 28.387 27.672 -62.235 1.00 63.00 86 ALA A N 1
ATOM 700 C CA . ALA A 1 86 ? 27.423 27.620 -61.135 1.00 63.00 86 ALA A CA 1
ATOM 701 C C . ALA A 1 86 ? 26.757 26.236 -61.008 1.00 63.00 86 ALA A C 1
ATOM 703 O O . ALA A 1 86 ? 26.641 25.696 -59.911 1.00 63.00 86 ALA A O 1
ATOM 704 N N . THR A 1 87 ? 26.360 25.605 -62.119 1.00 63.50 87 THR A N 1
ATOM 705 C CA . THR A 1 87 ? 25.797 24.242 -62.067 1.00 63.50 87 THR A CA 1
ATOM 706 C C . THR A 1 87 ? 26.824 23.226 -61.556 1.00 63.50 87 THR A C 1
ATOM 708 O O . THR A 1 87 ? 26.480 22.333 -60.779 1.00 63.50 87 THR A O 1
ATOM 711 N N . TRP A 1 88 ? 28.094 23.388 -61.935 1.00 65.31 88 TRP A N 1
ATOM 712 C CA . TRP A 1 88 ? 29.187 22.551 -61.444 1.00 65.31 88 TRP A CA 1
ATOM 713 C C . TRP A 1 88 ? 29.435 22.722 -59.935 1.00 65.31 88 TRP A C 1
ATOM 715 O O . TRP A 1 88 ? 29.525 21.720 -59.221 1.00 65.31 88 TRP A O 1
ATOM 725 N N . THR A 1 89 ? 29.475 23.957 -59.415 1.00 65.56 89 THR A N 1
ATOM 726 C CA . THR A 1 89 ? 29.695 24.204 -57.975 1.00 65.56 89 THR A CA 1
ATOM 727 C C . THR A 1 89 ? 28.557 23.665 -57.109 1.00 65.56 89 THR A C 1
ATOM 729 O O . THR A 1 89 ? 28.815 23.060 -56.065 1.00 65.56 89 THR A O 1
ATOM 732 N N . PHE A 1 90 ? 27.304 23.804 -57.553 1.00 68.00 90 PHE A N 1
ATOM 733 C CA . PHE A 1 90 ? 26.154 23.234 -56.846 1.00 68.00 90 PHE A CA 1
ATOM 734 C C . PHE A 1 90 ? 26.153 21.701 -56.877 1.00 68.00 90 PHE A C 1
ATOM 736 O O . PHE A 1 90 ? 25.879 21.072 -55.853 1.00 68.00 90 PHE A O 1
ATOM 743 N N . GLY A 1 91 ? 26.525 21.090 -58.007 1.00 63.78 91 GLY A N 1
ATOM 744 C CA . GLY A 1 91 ? 26.706 19.640 -58.097 1.00 63.78 91 GLY A CA 1
ATOM 745 C C . GLY A 1 91 ? 27.760 19.123 -57.113 1.00 63.78 91 GLY A C 1
ATOM 746 O O . GLY A 1 91 ? 27.532 18.122 -56.432 1.00 63.78 91 GLY A O 1
ATOM 747 N N . LEU A 1 92 ? 28.875 19.844 -56.971 1.00 68.06 92 LEU A N 1
ATOM 748 C CA . LEU A 1 92 ? 29.948 19.492 -56.042 1.00 68.06 92 LEU A CA 1
ATOM 749 C C . LEU A 1 92 ? 29.496 19.579 -54.574 1.00 68.06 92 LEU A C 1
ATOM 751 O O . LEU A 1 92 ? 29.758 18.654 -53.809 1.00 68.06 92 LEU A O 1
ATOM 755 N N . MET A 1 93 ? 28.772 20.639 -54.194 1.00 67.06 93 MET A N 1
ATOM 756 C CA . MET A 1 93 ? 28.246 20.821 -52.829 1.00 67.06 93 MET A CA 1
ATOM 757 C C . MET A 1 93 ? 27.261 19.720 -52.410 1.00 67.06 93 MET A C 1
ATOM 759 O O . MET A 1 93 ? 27.261 19.274 -51.263 1.00 67.06 93 MET A O 1
ATOM 763 N N . VAL A 1 94 ? 26.430 19.244 -53.339 1.00 65.00 94 VAL A N 1
ATOM 764 C CA . VAL A 1 94 ? 25.490 18.151 -53.049 1.00 65.00 94 VAL A CA 1
ATOM 765 C C . VAL A 1 94 ? 26.233 16.823 -52.872 1.00 65.00 94 VAL A C 1
ATOM 767 O O . VAL A 1 94 ? 25.920 16.057 -51.960 1.00 65.00 94 VAL A O 1
ATOM 770 N N . VAL A 1 95 ? 27.250 16.552 -53.697 1.00 64.38 95 VAL A N 1
ATOM 771 C CA . VAL A 1 95 ? 28.060 15.327 -53.582 1.00 64.38 95 VAL A CA 1
ATOM 772 C C . VAL A 1 95 ? 28.856 15.305 -52.274 1.00 64.38 95 VAL A C 1
ATOM 774 O O . VAL A 1 95 ? 28.888 14.272 -51.602 1.00 64.38 95 VAL A O 1
ATOM 777 N N . THR A 1 96 ? 29.455 16.429 -51.870 1.00 64.88 96 THR A N 1
ATOM 778 C CA . THR A 1 96 ? 30.210 16.510 -50.608 1.00 64.88 96 THR A CA 1
ATOM 779 C C . THR A 1 96 ? 29.316 16.304 -49.387 1.00 64.88 96 THR A C 1
ATOM 781 O O . THR A 1 96 ? 29.715 15.588 -48.468 1.00 64.88 96 THR A O 1
ATOM 784 N N . SER A 1 97 ? 28.092 16.839 -49.397 1.00 58.44 97 SER A N 1
ATOM 785 C CA . SER A 1 97 ? 27.111 16.624 -48.325 1.00 58.44 97 SER A CA 1
ATOM 786 C C . SER A 1 97 ? 26.761 15.139 -48.144 1.00 58.44 97 SER A C 1
ATOM 788 O O . SER A 1 97 ? 26.768 14.636 -47.021 1.00 58.44 97 SER A O 1
ATOM 790 N N . VAL A 1 98 ? 26.566 14.394 -49.237 1.00 58.12 98 VAL A N 1
ATOM 791 C CA . VAL A 1 98 ? 26.263 12.950 -49.177 1.00 58.12 98 VAL A CA 1
ATOM 792 C C . VAL A 1 98 ? 27.444 12.138 -48.641 1.00 58.12 98 VAL A C 1
ATOM 794 O O . VAL A 1 98 ? 27.257 11.252 -47.803 1.00 58.12 98 VAL A O 1
ATOM 797 N N . VAL A 1 99 ? 28.667 12.437 -49.092 1.00 60.75 99 VAL A N 1
ATOM 798 C CA . VAL A 1 99 ? 29.880 11.774 -48.581 1.00 60.75 99 VAL A CA 1
ATOM 799 C C . VAL A 1 99 ? 30.041 12.040 -47.085 1.00 60.75 99 VAL A C 1
ATOM 801 O O . VAL A 1 99 ? 30.360 11.123 -46.332 1.00 60.75 99 VAL A O 1
ATOM 804 N N . PHE A 1 100 ? 29.751 13.259 -46.633 1.00 62.22 100 PHE A N 1
ATOM 805 C CA . PHE A 1 100 ? 29.789 13.615 -45.219 1.00 62.22 100 PHE A CA 1
ATOM 806 C C . PHE A 1 100 ? 28.785 12.799 -44.384 1.00 62.22 100 PHE A C 1
ATOM 808 O O . PHE A 1 100 ? 29.164 12.225 -43.362 1.00 62.22 100 PHE A O 1
ATOM 815 N N . THR A 1 101 ? 27.543 12.630 -44.853 1.00 57.88 101 THR A N 1
ATOM 816 C CA . THR A 1 101 ? 26.544 11.768 -44.189 1.00 57.88 101 THR A CA 1
ATOM 817 C C . THR A 1 101 ? 26.972 10.292 -44.150 1.00 57.88 101 THR A C 1
ATOM 819 O O . THR A 1 101 ? 26.760 9.602 -43.147 1.00 57.88 101 THR A O 1
ATOM 822 N N . LEU A 1 102 ? 27.625 9.790 -45.205 1.00 57.50 102 LEU A N 1
ATOM 823 C CA . LEU A 1 102 ? 28.178 8.428 -45.233 1.00 57.50 102 LEU A CA 1
ATOM 824 C C . LEU A 1 102 ? 29.332 8.246 -44.238 1.00 57.50 102 LEU A C 1
ATOM 826 O O . LEU A 1 102 ? 29.414 7.215 -43.569 1.00 57.50 102 LEU A O 1
ATOM 830 N N . VAL A 1 103 ? 30.201 9.246 -44.095 1.00 56.06 103 VAL A N 1
ATOM 831 C CA . VAL A 1 103 ? 31.300 9.214 -43.120 1.00 56.06 103 VAL A CA 1
ATOM 832 C C . VAL A 1 103 ? 30.757 9.239 -41.691 1.00 56.06 103 VAL A C 1
ATOM 834 O O . VAL A 1 103 ? 31.206 8.441 -40.873 1.00 56.06 103 VAL A O 1
ATOM 837 N N . ILE A 1 104 ? 29.751 10.069 -41.396 1.00 59.38 104 ILE A N 1
ATOM 838 C CA . ILE A 1 104 ? 29.134 10.141 -40.060 1.00 59.38 104 ILE A CA 1
ATOM 839 C C . ILE A 1 104 ? 28.410 8.834 -39.699 1.00 59.38 104 ILE A C 1
ATOM 841 O O . ILE A 1 104 ? 28.568 8.322 -38.591 1.00 59.38 104 ILE A O 1
ATOM 845 N N . SER A 1 105 ? 27.657 8.248 -40.633 1.00 51.38 105 SER A N 1
ATOM 846 C CA . SER A 1 105 ? 27.002 6.949 -40.398 1.00 51.38 105 SER A CA 1
ATOM 847 C C . SER A 1 105 ? 28.017 5.809 -40.227 1.00 51.38 105 SER A C 1
ATOM 849 O O . SER A 1 105 ? 27.856 4.964 -39.346 1.00 51.38 105 SER A O 1
ATOM 851 N N . THR A 1 106 ? 29.121 5.822 -40.982 1.00 56.00 106 THR A N 1
ATOM 852 C CA . THR A 1 106 ? 30.228 4.856 -40.825 1.00 56.00 106 THR A CA 1
ATOM 853 C C . THR A 1 106 ? 30.976 5.051 -39.499 1.00 56.00 106 THR A C 1
ATOM 855 O O . THR A 1 106 ? 31.344 4.078 -38.845 1.00 56.00 106 THR A O 1
ATOM 858 N N . PHE A 1 107 ? 31.149 6.295 -39.053 1.00 57.69 107 PHE A N 1
ATOM 859 C CA . PHE A 1 107 ? 31.710 6.645 -37.747 1.00 57.69 107 PHE A CA 1
ATOM 860 C C . PHE A 1 107 ? 30.844 6.107 -36.596 1.00 57.69 107 PHE A C 1
ATOM 862 O O . PHE A 1 107 ? 31.356 5.453 -35.684 1.00 57.69 107 PHE A O 1
ATOM 869 N N . HIS A 1 108 ? 29.521 6.270 -36.685 1.00 56.91 108 HIS A N 1
ATOM 870 C CA . HIS A 1 108 ? 28.578 5.692 -35.725 1.00 56.91 108 HIS A CA 1
ATOM 871 C C . HIS A 1 108 ? 28.595 4.150 -35.744 1.00 56.91 108 HIS A C 1
ATOM 873 O O . HIS A 1 108 ? 28.405 3.514 -34.707 1.00 56.91 108 HIS A O 1
ATOM 879 N N . ALA A 1 109 ? 28.848 3.526 -36.905 1.00 58.44 109 ALA A N 1
ATOM 880 C CA . ALA A 1 109 ? 28.959 2.068 -37.078 1.00 58.44 109 ALA A CA 1
ATOM 881 C C . ALA A 1 109 ? 30.070 1.434 -36.233 1.00 58.44 109 ALA A C 1
ATOM 883 O O . ALA A 1 109 ? 29.939 0.302 -35.770 1.00 58.44 109 ALA A O 1
ATOM 884 N N . ILE A 1 110 ? 31.184 2.153 -36.093 1.00 58.16 110 ILE A N 1
ATOM 885 C CA . ILE A 1 110 ? 32.423 1.628 -35.517 1.00 58.16 110 ILE A CA 1
ATOM 886 C C . ILE A 1 110 ? 32.470 1.846 -33.996 1.00 58.16 110 ILE A C 1
ATOM 888 O O . ILE A 1 110 ? 33.059 1.030 -33.285 1.00 58.16 110 ILE A O 1
ATOM 892 N N . ARG A 1 111 ? 31.828 2.910 -33.488 1.00 55.62 111 ARG A N 1
ATOM 893 C CA . ARG A 1 111 ? 31.934 3.343 -32.084 1.00 55.62 111 ARG A CA 1
ATOM 894 C C . ARG A 1 111 ? 31.032 2.583 -31.101 1.00 55.62 111 ARG A C 1
ATOM 896 O O . ARG A 1 111 ? 31.448 2.381 -29.957 1.00 55.62 111 ARG A O 1
ATOM 903 N N . TYR A 1 112 ? 29.840 2.178 -31.540 1.00 53.47 112 TYR A N 1
ATOM 904 C CA . TYR A 1 112 ? 28.820 1.523 -30.711 1.00 53.47 112 TYR A CA 1
ATOM 905 C C . TYR A 1 112 ? 28.688 0.044 -31.084 1.00 53.47 112 TYR A C 1
ATOM 907 O O . TYR A 1 112 ? 28.467 -0.289 -32.255 1.00 53.47 112 TYR A O 1
ATOM 915 N N . GLU A 1 113 ? 28.805 -0.863 -30.110 1.00 51.09 113 GLU A N 1
ATOM 916 C CA . GLU A 1 113 ? 28.476 -2.267 -30.361 1.00 51.09 113 GLU A CA 1
ATOM 917 C C . GLU A 1 113 ? 26.981 -2.382 -30.705 1.00 51.09 113 GLU A C 1
ATOM 919 O O . GLU A 1 113 ? 26.141 -1.749 -30.082 1.00 51.09 113 GLU A O 1
ATOM 924 N N . GLY A 1 114 ? 26.664 -3.123 -31.776 1.00 49.62 114 GLY A N 1
ATOM 925 C CA . GLY A 1 114 ? 25.327 -3.249 -32.391 1.00 49.62 114 GLY A CA 1
ATOM 926 C C . GLY A 1 114 ? 24.782 -2.034 -33.119 1.00 49.62 114 GLY A C 1
ATOM 927 O O . GLY A 1 114 ? 23.591 -2.002 -33.431 1.00 49.62 114 GLY A O 1
ATOM 928 N N . SER A 1 115 ? 25.655 -1.095 -33.478 1.00 49.22 115 SER A N 1
ATOM 929 C CA . SER A 1 115 ? 25.319 -0.043 -34.425 1.00 49.22 115 SER A CA 1
ATOM 930 C C . SER A 1 115 ? 24.757 -0.615 -35.734 1.00 49.22 115 SER A C 1
ATOM 932 O O . SER A 1 115 ? 25.288 -1.550 -36.345 1.00 49.22 115 SER A O 1
ATOM 934 N N . ILE A 1 116 ? 23.661 -0.007 -36.172 1.00 50.94 116 ILE A N 1
ATOM 935 C CA . ILE A 1 116 ? 22.819 -0.389 -37.313 1.00 50.94 116 ILE A CA 1
ATOM 936 C C . ILE A 1 116 ? 23.606 -0.437 -38.634 1.00 50.94 116 ILE A C 1
ATOM 938 O O . ILE A 1 116 ? 23.284 -1.201 -39.548 1.00 50.94 116 ILE A O 1
ATOM 942 N N . PHE A 1 117 ? 24.663 0.368 -38.720 1.00 52.06 117 PHE A N 1
ATOM 943 C CA . PHE A 1 117 ? 25.461 0.603 -39.919 1.00 52.06 117 PHE A CA 1
ATOM 944 C C . PHE A 1 117 ? 26.558 -0.446 -40.165 1.00 52.06 117 PHE A C 1
ATOM 946 O O . PHE A 1 117 ? 27.349 -0.299 -41.096 1.00 52.06 117 PHE A O 1
ATOM 953 N N . LYS A 1 118 ? 26.615 -1.527 -39.373 1.00 50.75 118 LYS A N 1
ATOM 954 C CA . LYS A 1 118 ? 27.533 -2.649 -39.625 1.00 50.75 118 LYS A CA 1
ATOM 955 C C . LYS A 1 118 ? 27.179 -3.301 -40.973 1.00 50.75 118 LYS A C 1
ATOM 957 O O . LYS A 1 118 ? 26.134 -3.940 -41.093 1.00 50.75 118 LYS A O 1
ATOM 962 N N . GLY A 1 119 ? 28.007 -3.130 -41.998 1.00 51.97 119 GLY A N 1
ATOM 963 C CA . GLY A 1 119 ? 27.759 -3.581 -43.375 1.00 51.97 119 GLY A CA 1
ATOM 964 C C . GLY A 1 119 ? 29.056 -3.855 -44.139 1.00 51.97 119 GLY A C 1
ATOM 965 O O . GLY A 1 119 ? 30.142 -3.740 -43.579 1.00 51.97 119 GLY A O 1
ATOM 966 N N . SER A 1 120 ? 28.964 -4.197 -45.427 1.00 46.97 120 SER A N 1
ATOM 967 C CA . SER A 1 120 ? 30.130 -4.553 -46.259 1.00 46.97 120 SER A CA 1
ATOM 968 C C . SER A 1 120 ? 31.214 -3.467 -46.299 1.00 46.97 120 SER A C 1
ATOM 970 O O . SER A 1 120 ? 32.394 -3.793 -46.355 1.00 46.97 120 SER A O 1
ATOM 972 N N . LEU A 1 121 ? 30.836 -2.188 -46.205 1.00 41.00 121 LEU A N 1
ATOM 973 C CA . LEU A 1 121 ? 31.771 -1.060 -46.149 1.00 41.00 121 LEU A CA 1
ATOM 974 C C . LEU A 1 121 ? 32.479 -0.935 -44.791 1.00 41.00 121 LEU A C 1
ATOM 976 O O . LEU A 1 121 ? 33.682 -0.693 -44.769 1.00 41.00 121 LEU A O 1
ATOM 980 N N . SER A 1 122 ? 31.788 -1.157 -43.664 1.00 44.88 122 SER A N 1
ATOM 981 C CA . SER A 1 122 ? 32.437 -1.154 -42.342 1.00 44.88 122 SER A CA 1
ATOM 982 C C . SER A 1 122 ? 33.381 -2.346 -42.187 1.00 44.88 122 SER A C 1
ATOM 984 O O . SER A 1 122 ? 34.457 -2.202 -41.619 1.00 44.88 122 SER A O 1
ATOM 986 N N . ASP A 1 123 ? 33.002 -3.507 -42.729 1.00 50.09 123 ASP A N 1
ATOM 987 C CA . ASP A 1 123 ? 33.831 -4.717 -42.725 1.00 50.09 123 ASP A CA 1
ATOM 988 C C . ASP A 1 123 ? 35.063 -4.561 -43.625 1.00 50.09 123 ASP A C 1
ATOM 990 O O . ASP A 1 123 ? 36.154 -4.970 -43.241 1.00 50.09 123 ASP A O 1
ATOM 994 N N . LEU A 1 124 ? 34.927 -3.907 -44.786 1.00 47.31 124 LEU A N 1
ATOM 995 C CA . LEU A 1 124 ? 36.056 -3.586 -45.663 1.00 47.31 124 LEU A CA 1
ATOM 996 C C . LEU A 1 124 ? 37.021 -2.595 -44.995 1.00 47.31 124 LEU A C 1
ATOM 998 O O . LEU A 1 124 ? 38.230 -2.803 -45.049 1.00 47.31 124 LEU A O 1
ATOM 1002 N N . VAL A 1 125 ? 36.505 -1.562 -44.320 1.00 50.38 125 VAL A N 1
ATOM 1003 C CA . VAL A 1 125 ? 37.322 -0.575 -43.593 1.00 50.38 125 VAL A CA 1
ATOM 1004 C C . VAL A 1 125 ? 38.043 -1.228 -42.410 1.00 50.38 125 VAL A C 1
ATOM 1006 O O . VAL A 1 125 ? 39.260 -1.086 -42.299 1.00 50.38 125 VAL A O 1
ATOM 1009 N N . VAL A 1 126 ? 37.350 -2.027 -41.592 1.00 52.41 126 VAL A N 1
ATOM 1010 C CA . VAL A 1 126 ? 37.957 -2.774 -40.474 1.00 52.41 126 VAL A CA 1
ATOM 1011 C C . VAL A 1 126 ? 38.992 -3.788 -40.978 1.00 52.41 126 VAL A C 1
ATOM 1013 O O . VAL A 1 126 ? 40.105 -3.841 -40.459 1.00 52.41 126 VAL A O 1
ATOM 1016 N N . ARG A 1 127 ? 38.684 -4.547 -42.035 1.00 46.09 127 ARG A N 1
ATOM 1017 C CA . ARG A 1 127 ? 39.600 -5.538 -42.625 1.00 46.09 127 ARG A CA 1
ATOM 1018 C C . ARG A 1 127 ? 40.816 -4.877 -43.292 1.00 46.09 127 ARG A C 1
ATOM 1020 O O . ARG A 1 127 ? 41.911 -5.427 -43.220 1.00 46.09 127 ARG A O 1
ATOM 1027 N N . SER A 1 128 ? 40.656 -3.677 -43.860 1.00 44.72 128 SER A N 1
ATOM 1028 C CA . SER A 1 128 ? 41.763 -2.874 -44.404 1.00 44.72 128 SER A CA 1
ATOM 1029 C C . SER A 1 128 ? 42.630 -2.209 -43.326 1.00 44.72 128 SER A C 1
ATOM 1031 O O . SER A 1 128 ? 43.822 -2.015 -43.547 1.00 44.72 128 SER A O 1
ATOM 1033 N N . ALA A 1 129 ? 42.068 -1.914 -42.147 1.00 46.59 129 ALA A N 1
ATOM 1034 C CA . ALA A 1 129 ? 42.806 -1.376 -41.003 1.00 46.59 129 ALA A CA 1
ATOM 1035 C C . ALA A 1 129 ? 43.600 -2.458 -40.244 1.00 46.59 129 ALA A C 1
ATOM 1037 O O . ALA A 1 129 ? 44.654 -2.164 -39.687 1.00 46.59 129 ALA A O 1
ATOM 1038 N N . VAL A 1 130 ? 43.126 -3.710 -40.255 1.00 42.16 130 VAL A N 1
ATOM 1039 C CA . VAL A 1 130 ? 43.769 -4.854 -39.578 1.00 42.16 130 VAL A CA 1
ATOM 1040 C C . VAL A 1 130 ? 44.879 -5.503 -40.423 1.00 42.16 130 VAL A C 1
ATOM 1042 O O . VAL A 1 130 ? 45.710 -6.235 -39.894 1.00 42.16 130 VAL A O 1
ATOM 1045 N N . HIS A 1 131 ? 44.970 -5.217 -41.724 1.00 38.09 131 HIS A N 1
ATOM 1046 C CA . HIS A 1 131 ? 46.112 -5.644 -42.539 1.00 38.09 131 HIS A CA 1
ATOM 1047 C C . HIS A 1 131 ? 47.238 -4.603 -42.532 1.00 38.09 131 HIS A C 1
ATOM 1049 O O . HIS A 1 131 ? 47.350 -3.777 -43.438 1.00 38.09 131 HIS A O 1
ATOM 1055 N N . ARG A 1 132 ? 48.152 -4.709 -41.560 1.00 35.41 132 ARG A N 1
ATOM 1056 C CA . ARG A 1 132 ? 49.562 -4.371 -41.804 1.00 35.41 132 ARG A CA 1
ATOM 1057 C C . ARG A 1 132 ? 50.520 -5.387 -41.179 1.00 35.41 132 ARG A C 1
ATOM 1059 O O . ARG A 1 132 ? 50.191 -5.989 -40.161 1.00 35.41 132 ARG A O 1
ATOM 1066 N N . PRO A 1 133 ? 51.673 -5.606 -41.838 1.00 35.16 133 PRO A N 1
ATOM 1067 C CA . PRO A 1 133 ? 52.566 -6.719 -41.572 1.00 35.16 133 PRO A CA 1
ATOM 1068 C C . PRO A 1 133 ? 53.289 -6.552 -40.238 1.00 35.16 133 PRO A C 1
ATOM 1070 O O . PRO A 1 133 ? 53.686 -5.454 -39.852 1.00 35.16 133 PRO A O 1
ATOM 1073 N N . VAL A 1 134 ? 53.478 -7.692 -39.580 1.00 42.03 134 VAL A N 1
ATOM 1074 C CA . VAL A 1 134 ? 54.395 -7.899 -38.461 1.00 42.03 134 VAL A CA 1
ATOM 1075 C C . VAL A 1 134 ? 55.793 -7.436 -38.877 1.00 42.03 134 VAL A C 1
ATOM 1077 O O . VAL A 1 134 ? 56.345 -7.936 -39.855 1.00 42.03 134 VAL A O 1
ATOM 1080 N N . GLY A 1 135 ? 56.360 -6.478 -38.144 1.00 31.16 135 GLY A N 1
ATOM 1081 C CA . GLY A 1 135 ? 57.705 -5.974 -38.400 1.00 31.16 135 GLY A CA 1
ATOM 1082 C C . GLY A 1 135 ? 58.164 -4.959 -37.358 1.00 31.16 135 GLY A C 1
ATOM 1083 O O . GLY A 1 135 ? 57.797 -3.794 -37.427 1.00 31.16 135 GLY A O 1
ATOM 1084 N N . THR A 1 136 ? 58.991 -5.456 -36.434 1.00 28.42 136 THR A N 1
ATOM 1085 C CA . THR A 1 136 ? 59.932 -4.757 -35.536 1.00 28.42 136 THR A CA 1
ATOM 1086 C C . THR A 1 136 ? 59.371 -3.817 -34.465 1.00 28.42 136 THR A C 1
ATOM 1088 O O . THR A 1 136 ? 59.067 -2.650 -34.687 1.00 28.42 136 THR A O 1
ATOM 1091 N N . SER A 1 137 ? 59.344 -4.376 -33.253 1.00 39.19 137 SER A N 1
ATOM 1092 C CA . SER A 1 137 ? 59.362 -3.694 -31.965 1.00 39.19 137 SER A CA 1
ATOM 1093 C C . SER A 1 137 ? 60.612 -2.821 -31.830 1.00 39.19 137 SER A C 1
ATOM 1095 O O . SER A 1 137 ? 61.706 -3.351 -31.676 1.00 39.19 137 SER A O 1
ATOM 1097 N N . GLU A 1 138 ? 60.433 -1.504 -31.791 1.00 28.47 138 GLU A N 1
ATOM 1098 C CA . GLU A 1 138 ? 61.320 -0.608 -31.049 1.00 28.47 138 GLU A CA 1
ATOM 1099 C C . GLU A 1 138 ? 60.460 0.373 -30.250 1.00 28.47 138 GLU A C 1
ATOM 1101 O O . GLU A 1 138 ? 59.787 1.263 -30.772 1.00 28.47 138 GLU A O 1
ATOM 1106 N N . THR A 1 139 ? 60.438 0.138 -28.944 1.00 37.03 139 THR A N 1
ATOM 1107 C CA . THR A 1 139 ? 59.820 0.979 -27.930 1.00 37.03 139 THR A CA 1
ATOM 1108 C C . THR A 1 139 ? 60.613 2.275 -27.793 1.00 37.03 139 THR A C 1
ATOM 1110 O O . THR A 1 139 ? 61.635 2.308 -27.111 1.00 37.03 139 THR A O 1
ATOM 1113 N N . VAL A 1 140 ? 60.118 3.361 -28.384 1.00 30.39 140 VAL A N 1
ATOM 1114 C CA . VAL A 1 140 ? 60.509 4.719 -27.991 1.00 30.39 140 VAL A CA 1
ATOM 1115 C C . VAL A 1 140 ? 59.367 5.323 -27.181 1.00 30.39 140 VAL A C 1
ATOM 1117 O O . VAL A 1 140 ? 58.391 5.850 -27.713 1.00 30.39 140 VAL A O 1
ATOM 1120 N N . ASN A 1 141 ? 59.509 5.217 -25.860 1.00 34.31 141 ASN A N 1
ATOM 1121 C CA . ASN A 1 141 ? 58.811 6.046 -24.886 1.00 34.31 141 ASN A CA 1
ATOM 1122 C C . ASN A 1 141 ? 59.245 7.504 -25.093 1.00 34.31 141 ASN A C 1
ATOM 1124 O O . ASN A 1 141 ? 60.280 7.925 -24.582 1.00 34.31 141 ASN A O 1
ATOM 1128 N N . ILE A 1 142 ? 58.446 8.287 -25.817 1.00 31.78 142 ILE A N 1
ATOM 1129 C CA . ILE A 1 142 ? 58.414 9.742 -25.643 1.00 31.78 142 ILE A CA 1
ATOM 1130 C C . ILE A 1 142 ? 57.017 10.083 -25.144 1.00 31.78 142 ILE A C 1
ATOM 1132 O O . ILE A 1 142 ? 56.038 10.134 -25.889 1.00 31.78 142 ILE A O 1
ATOM 1136 N N . SER A 1 143 ? 56.946 10.248 -23.830 1.00 34.59 143 SER A N 1
ATOM 1137 C CA . SER A 1 143 ? 55.782 10.698 -23.098 1.00 34.59 143 SER A CA 1
ATOM 1138 C C . SER A 1 143 ? 55.453 12.170 -23.403 1.00 34.59 143 SER A C 1
ATOM 1140 O O . SER A 1 143 ? 56.307 13.051 -23.462 1.00 34.59 143 SER A O 1
ATOM 1142 N N . SER A 1 144 ? 54.150 12.392 -23.594 1.00 39.47 144 SER A N 1
ATOM 1143 C CA . SER A 1 144 ? 53.328 13.469 -23.014 1.00 39.47 144 SER A CA 1
ATOM 1144 C C . SER A 1 144 ? 53.545 14.958 -23.343 1.00 39.47 144 SER A C 1
ATOM 1146 O O . SER A 1 144 ? 52.728 15.757 -22.887 1.00 39.47 144 SER A O 1
ATOM 1148 N N . SER A 1 145 ? 54.500 15.386 -24.171 1.00 35.91 145 SER A N 1
ATOM 1149 C CA . SER A 1 145 ? 54.755 16.837 -24.349 1.00 35.91 145 SER A CA 1
ATOM 1150 C C . SER A 1 145 ? 54.078 17.551 -25.539 1.00 35.91 145 SER A C 1
ATOM 1152 O O . SER A 1 145 ? 54.223 18.764 -25.655 1.00 35.91 145 SER A O 1
ATOM 1154 N N . ILE A 1 146 ? 53.289 16.885 -26.398 1.00 42.03 146 ILE A N 1
ATOM 1155 C CA . ILE A 1 146 ? 52.739 17.521 -27.630 1.00 42.03 146 ILE A CA 1
ATOM 1156 C C . ILE A 1 146 ? 51.214 17.776 -27.593 1.00 42.03 146 ILE A C 1
ATOM 1158 O O . ILE A 1 146 ? 50.666 18.359 -28.525 1.00 42.03 146 ILE A O 1
ATOM 1162 N N . ASN A 1 147 ? 50.491 17.414 -26.525 1.00 41.44 147 ASN A N 1
ATOM 1163 C CA . ASN A 1 147 ? 49.015 17.418 -26.561 1.00 41.44 147 ASN A CA 1
ATOM 1164 C C . ASN A 1 147 ? 48.307 18.596 -25.859 1.00 41.44 147 ASN A C 1
ATOM 1166 O O . ASN A 1 147 ? 47.149 18.464 -25.468 1.00 41.44 147 ASN A O 1
ATOM 1170 N N . ARG A 1 148 ? 48.967 19.751 -25.683 1.00 40.59 148 ARG A N 1
ATOM 1171 C CA . ARG A 1 148 ? 48.339 20.956 -25.091 1.00 40.59 148 ARG A CA 1
ATOM 1172 C C . ARG A 1 148 ? 48.790 22.283 -25.717 1.00 40.59 148 ARG A C 1
ATOM 1174 O O . ARG A 1 148 ? 49.054 23.244 -25.002 1.00 40.59 148 ARG A O 1
ATOM 1181 N N . SER A 1 149 ? 48.845 22.380 -27.043 1.00 43.34 149 SER A N 1
ATOM 1182 C CA . SER A 1 149 ? 48.904 23.692 -27.707 1.00 43.34 149 SER A CA 1
ATOM 1183 C C . SER A 1 149 ? 47.806 23.830 -28.769 1.00 43.34 149 SER A C 1
ATOM 1185 O O . SER A 1 149 ? 47.544 22.870 -29.499 1.00 43.34 149 SER A O 1
ATOM 1187 N N . PRO A 1 150 ? 47.117 24.989 -28.840 1.00 45.72 150 PRO A N 1
ATOM 1188 C CA . PRO A 1 150 ? 46.106 25.244 -29.860 1.00 45.72 150 PRO A CA 1
ATOM 1189 C C . PRO A 1 150 ? 46.746 25.245 -31.251 1.00 45.72 150 PRO A C 1
ATOM 1191 O O . PRO A 1 150 ? 47.892 25.662 -31.412 1.00 45.72 150 PRO A O 1
ATOM 1194 N N . VAL A 1 151 ? 45.998 24.770 -32.253 1.00 49.94 151 VAL A N 1
ATOM 1195 C CA . VAL A 1 151 ? 46.410 24.792 -33.664 1.00 49.94 151 VAL A CA 1
ATOM 1196 C C . VAL A 1 151 ? 46.722 26.236 -34.050 1.00 49.94 151 VAL A C 1
ATOM 1198 O O . VAL A 1 151 ? 45.831 27.083 -34.078 1.00 49.94 151 VAL A O 1
ATOM 1201 N N . THR A 1 152 ? 47.993 26.528 -34.310 1.00 50.25 152 THR A N 1
ATOM 1202 C CA . THR A 1 152 ? 48.432 27.843 -34.769 1.00 50.25 152 THR A CA 1
ATOM 1203 C C . THR A 1 152 ? 48.319 27.921 -36.291 1.00 50.25 152 THR A C 1
ATOM 1205 O O . THR A 1 152 ? 48.577 26.957 -37.016 1.00 50.25 152 THR A O 1
ATOM 1208 N N . TRP A 1 153 ? 47.902 29.083 -36.794 1.00 37.00 153 TRP A N 1
ATOM 1209 C CA . TRP A 1 153 ? 47.807 29.353 -38.227 1.00 37.00 153 TRP A CA 1
ATOM 1210 C C . TRP A 1 153 ? 49.216 29.449 -38.824 1.00 37.00 153 TRP A C 1
ATOM 1212 O O . TRP A 1 153 ? 49.876 30.476 -38.706 1.00 37.00 153 TRP A O 1
ATOM 1222 N N . GLY A 1 154 ? 49.692 28.354 -39.420 1.00 52.78 154 GLY A N 1
ATOM 1223 C CA . GLY A 1 154 ? 51.021 28.277 -40.036 1.00 52.78 154 GLY A CA 1
ATOM 1224 C C . GLY A 1 154 ? 51.600 26.868 -40.194 1.00 52.78 154 GLY A C 1
ATOM 1225 O O . GLY A 1 154 ? 52.641 26.720 -40.828 1.00 52.78 154 GLY A O 1
ATOM 1226 N N . GLU A 1 155 ? 50.962 25.821 -39.656 1.00 47.28 155 GLU A N 1
ATOM 1227 C CA . GLU A 1 155 ? 51.472 24.456 -39.832 1.00 47.28 155 GLU A CA 1
ATOM 1228 C C . GLU A 1 155 ? 51.278 23.914 -41.268 1.00 47.28 155 GLU A C 1
ATOM 1230 O O . GLU A 1 155 ? 50.205 24.081 -41.858 1.00 47.28 155 GLU A O 1
ATOM 1235 N N . PRO A 1 156 ? 52.276 23.196 -41.830 1.00 62.38 156 PRO A N 1
ATOM 1236 C CA . PRO A 1 156 ? 52.133 22.472 -43.088 1.00 62.38 156 PRO A CA 1
ATOM 1237 C C . PRO A 1 156 ? 50.951 21.498 -43.034 1.00 62.38 156 PRO A C 1
ATOM 1239 O O . PRO A 1 156 ? 50.871 20.654 -42.140 1.00 62.38 156 PRO A O 1
ATOM 1242 N N . PHE A 1 157 ? 50.069 21.553 -44.038 1.00 49.28 157 PHE A N 1
ATOM 1243 C CA . PHE A 1 157 ? 48.828 20.766 -44.115 1.00 49.28 157 PHE A CA 1
ATOM 1244 C C . PHE A 1 157 ? 49.034 19.260 -43.846 1.00 49.28 157 PHE A C 1
ATOM 1246 O O . PHE A 1 157 ? 48.200 18.612 -43.221 1.00 49.28 157 PHE A O 1
ATOM 1253 N N . HIS A 1 158 ? 50.185 18.703 -44.238 1.00 53.88 158 HIS A N 1
ATOM 1254 C CA . HIS A 1 158 ? 50.535 17.302 -43.992 1.00 53.88 158 HIS A CA 1
ATOM 1255 C C . HIS A 1 158 ? 50.663 16.944 -42.495 1.00 53.88 158 HIS A C 1
ATOM 1257 O O . HIS A 1 158 ? 50.297 15.837 -42.107 1.00 53.88 158 HIS A O 1
ATOM 1263 N N . LEU A 1 159 ? 51.129 17.855 -41.631 1.00 52.72 159 LEU A N 1
ATOM 1264 C CA . LEU A 1 159 ? 51.246 17.612 -40.184 1.00 52.72 159 LEU A CA 1
ATOM 1265 C C . LEU A 1 159 ? 49.886 17.662 -39.479 1.00 52.72 159 LEU A C 1
ATOM 1267 O O . LEU A 1 159 ? 49.616 16.825 -38.615 1.00 52.72 159 LEU A O 1
ATOM 1271 N N . ILE A 1 160 ? 48.995 18.553 -39.924 1.00 54.16 160 ILE A N 1
ATOM 1272 C CA . ILE A 1 160 ? 47.590 18.592 -39.494 1.00 54.16 160 ILE A CA 1
ATOM 1273 C C . ILE A 1 160 ? 46.892 17.289 -39.896 1.00 54.16 160 ILE A C 1
ATOM 1275 O O . ILE A 1 160 ? 46.253 16.647 -39.063 1.00 54.16 160 ILE A O 1
ATOM 1279 N N . VAL A 1 161 ? 47.086 16.838 -41.141 1.00 53.16 161 VAL A N 1
ATOM 1280 C CA . VAL A 1 161 ? 46.548 15.560 -41.631 1.00 53.16 161 VAL A CA 1
ATOM 1281 C C . VAL A 1 161 ? 47.111 14.379 -40.839 1.00 53.16 161 VAL A C 1
ATOM 1283 O O . VAL A 1 161 ? 46.351 13.489 -40.470 1.00 53.16 161 VAL A O 1
ATOM 1286 N N . LEU A 1 162 ? 48.408 14.358 -40.518 1.00 56.00 162 LEU A N 1
ATOM 1287 C CA . LEU A 1 162 ? 49.004 13.290 -39.712 1.00 56.00 162 LEU A CA 1
ATOM 1288 C C . LEU A 1 162 ? 48.518 13.291 -38.256 1.00 56.00 162 LEU A C 1
ATOM 1290 O O . LEU A 1 162 ? 48.322 12.208 -37.706 1.00 56.00 162 LEU A O 1
ATOM 1294 N N . ARG A 1 163 ? 48.302 14.459 -37.631 1.00 53.34 163 ARG A N 1
ATOM 1295 C CA . ARG A 1 163 ? 47.694 14.547 -36.290 1.00 53.34 163 ARG A CA 1
ATOM 1296 C C . ARG A 1 163 ? 46.251 14.082 -36.313 1.00 53.34 163 ARG A C 1
ATOM 1298 O O . ARG A 1 163 ? 45.904 13.226 -35.512 1.00 53.34 163 ARG A O 1
ATOM 1305 N N . LEU A 1 164 ? 45.446 14.566 -37.257 1.00 48.94 164 LEU A N 1
ATOM 1306 C CA . LEU A 1 164 ? 44.066 14.113 -37.428 1.00 48.94 164 LEU A CA 1
ATOM 1307 C C . LEU A 1 164 ? 44.010 12.612 -37.708 1.00 48.94 164 LEU A C 1
ATOM 1309 O O . LEU A 1 164 ? 43.169 11.928 -37.143 1.00 48.94 164 LEU A O 1
ATOM 1313 N N . LYS A 1 165 ? 44.943 12.076 -38.502 1.00 51.56 165 LYS A N 1
ATOM 1314 C CA . LYS A 1 165 ? 45.046 10.641 -38.780 1.00 51.56 165 LYS A CA 1
ATOM 1315 C C . LYS A 1 165 ? 45.424 9.838 -37.540 1.00 51.56 165 LYS A C 1
ATOM 1317 O O . LYS A 1 165 ? 44.883 8.758 -37.376 1.00 51.56 165 LYS A O 1
ATOM 1322 N N . ARG A 1 166 ? 46.327 10.334 -36.686 1.00 53.69 166 ARG A N 1
ATOM 1323 C CA . ARG A 1 166 ? 46.783 9.641 -35.466 1.00 53.69 166 ARG A CA 1
ATOM 1324 C C . ARG A 1 166 ? 45.752 9.723 -34.340 1.00 53.69 166 ARG A C 1
ATOM 1326 O O . ARG A 1 166 ? 45.470 8.709 -33.725 1.00 53.69 166 ARG A O 1
ATOM 1333 N N . VAL A 1 167 ? 45.123 10.888 -34.170 1.00 48.88 167 VAL A N 1
ATOM 1334 C CA . VAL A 1 167 ? 43.954 11.078 -33.300 1.00 48.88 167 VAL A CA 1
ATOM 1335 C C . VAL A 1 167 ? 42.812 10.192 -33.778 1.00 48.88 167 VAL A C 1
ATOM 1337 O O . VAL A 1 167 ? 42.234 9.489 -32.969 1.00 48.88 167 VAL A O 1
ATOM 1340 N N . ALA A 1 168 ? 42.536 10.137 -35.083 1.00 44.44 168 ALA A N 1
ATOM 1341 C CA . ALA A 1 168 ? 41.554 9.208 -35.625 1.00 44.44 168 ALA A CA 1
ATOM 1342 C C . ALA A 1 168 ? 41.962 7.748 -35.382 1.00 44.44 168 ALA A C 1
ATOM 1344 O O . ALA A 1 168 ? 41.104 6.958 -35.020 1.00 44.44 168 ALA A O 1
ATOM 1345 N N . LEU A 1 169 ? 43.243 7.383 -35.532 1.00 51.03 169 LEU A N 1
ATOM 1346 C CA . LEU A 1 169 ? 43.730 6.012 -35.334 1.00 51.03 169 LEU A CA 1
ATOM 1347 C C . LEU A 1 169 ? 43.586 5.543 -33.880 1.00 51.03 169 LEU A C 1
ATOM 1349 O O . LEU A 1 169 ? 43.013 4.481 -33.665 1.00 51.03 169 LEU A O 1
ATOM 1353 N N . ASP A 1 170 ? 44.040 6.346 -32.912 1.00 51.94 170 ASP A N 1
ATOM 1354 C CA . ASP A 1 170 ? 43.905 6.063 -31.472 1.00 51.94 170 ASP A CA 1
ATOM 1355 C C . ASP A 1 170 ? 42.430 6.014 -31.043 1.00 51.94 170 ASP A C 1
ATOM 1357 O O . ASP A 1 170 ? 42.055 5.315 -30.104 1.00 51.94 170 ASP A O 1
ATOM 1361 N N . TRP A 1 171 ? 41.564 6.737 -31.756 1.00 49.25 171 TRP A N 1
ATOM 1362 C CA . TRP A 1 171 ? 40.123 6.753 -31.513 1.00 49.25 171 TRP A CA 1
ATOM 1363 C C . TRP A 1 171 ? 39.395 5.580 -32.193 1.00 49.25 171 TRP A C 1
ATOM 1365 O O . TRP A 1 171 ? 38.427 5.059 -31.644 1.00 49.25 171 TRP A O 1
ATOM 1375 N N . PHE A 1 172 ? 39.885 5.112 -33.350 1.00 46.31 172 PHE A N 1
ATOM 1376 C CA . PHE A 1 172 ? 39.413 3.905 -34.043 1.00 46.31 172 PHE A CA 1
ATOM 1377 C C . PHE A 1 172 ? 39.782 2.615 -33.297 1.00 46.31 172 PHE A C 1
ATOM 1379 O O . PHE A 1 172 ? 39.069 1.620 -33.430 1.00 46.31 172 PHE A O 1
ATOM 1386 N N . THR A 1 173 ? 40.872 2.623 -32.525 1.00 48.44 173 THR A N 1
ATOM 1387 C CA . THR A 1 173 ? 41.318 1.498 -31.685 1.00 48.44 173 THR A CA 1
ATOM 1388 C C . THR A 1 173 ? 40.823 1.582 -30.237 1.00 48.44 173 THR A C 1
ATOM 1390 O O . THR A 1 173 ? 41.086 0.669 -29.455 1.00 48.44 173 THR A O 1
ATOM 1393 N N . GLY A 1 174 ? 40.087 2.639 -29.872 1.00 51.06 174 GLY A N 1
ATOM 1394 C CA . GLY A 1 174 ? 39.506 2.801 -28.540 1.00 51.06 174 GLY A CA 1
ATOM 1395 C C . GLY A 1 174 ? 38.447 1.734 -28.209 1.00 51.06 174 GLY A C 1
ATOM 1396 O O . GLY A 1 174 ? 37.807 1.188 -29.114 1.00 51.06 174 GLY A O 1
ATOM 1397 N N . PRO A 1 175 ? 38.221 1.432 -26.916 1.00 48.34 175 PRO A N 1
ATOM 1398 C CA . PRO A 1 175 ? 37.236 0.439 -26.504 1.00 48.34 175 PRO A CA 1
ATOM 1399 C C . PRO A 1 175 ? 35.834 0.850 -26.970 1.00 48.34 175 PRO A C 1
ATOM 1401 O O . PRO A 1 175 ? 35.372 1.978 -26.741 1.00 48.34 175 PRO A O 1
ATOM 1404 N N . ARG A 1 176 ? 35.150 -0.069 -27.659 1.00 55.44 176 ARG A N 1
ATOM 1405 C CA . ARG A 1 176 ? 33.749 0.117 -28.051 1.00 55.44 176 ARG A CA 1
ATOM 1406 C C . ARG A 1 176 ? 32.888 0.234 -26.797 1.00 55.44 176 ARG A C 1
ATOM 1408 O O . ARG A 1 176 ? 33.230 -0.351 -25.777 1.00 55.44 176 ARG A O 1
ATOM 1415 N N . ILE A 1 177 ? 31.801 1.001 -26.865 1.00 54.66 177 ILE A N 1
ATOM 1416 C CA . ILE A 1 177 ? 30.835 1.045 -25.759 1.00 54.66 177 ILE A CA 1
ATOM 1417 C C . ILE A 1 177 ? 30.020 -0.253 -25.841 1.00 54.66 177 ILE A C 1
ATOM 1419 O O . ILE A 1 177 ? 29.319 -0.432 -26.846 1.00 54.66 177 ILE A O 1
ATOM 1423 N N . PRO A 1 178 ? 30.147 -1.166 -24.862 1.00 60.16 178 PRO A N 1
ATOM 1424 C CA . PRO A 1 178 ? 29.383 -2.403 -24.859 1.00 60.16 178 PRO A CA 1
ATOM 1425 C C . PRO A 1 178 ? 27.922 -2.106 -24.514 1.00 60.16 178 PRO A C 1
ATOM 1427 O O . PRO A 1 178 ? 27.628 -1.217 -23.713 1.00 60.16 178 PRO A O 1
ATOM 1430 N N . VAL A 1 179 ? 26.997 -2.865 -25.104 1.00 59.34 179 VAL A N 1
ATOM 1431 C CA . VAL A 1 179 ? 25.605 -2.876 -24.638 1.00 59.34 179 VAL A CA 1
ATOM 1432 C C . VAL A 1 179 ? 25.547 -3.754 -23.400 1.00 59.34 179 VAL A C 1
ATOM 1434 O O . VAL A 1 179 ? 25.822 -4.952 -23.463 1.00 59.34 179 VAL A O 1
ATOM 1437 N N . GLU A 1 180 ? 25.205 -3.150 -22.270 1.00 64.00 180 GLU A N 1
ATOM 1438 C CA . GLU A 1 180 ? 25.096 -3.835 -20.986 1.00 64.00 180 GLU A CA 1
ATOM 1439 C C . GLU A 1 180 ? 23.858 -4.742 -20.976 1.00 64.00 180 GLU A C 1
ATOM 1441 O O . GLU A 1 180 ? 22.746 -4.310 -20.685 1.00 64.00 180 GLU A O 1
ATOM 1446 N N . CYS A 1 181 ? 24.058 -5.999 -21.375 1.00 61.75 181 CYS A N 1
ATOM 1447 C CA . CYS A 1 181 ? 22.994 -6.996 -21.534 1.00 61.75 181 CYS A CA 1
ATOM 1448 C C . CYS A 1 181 ? 22.705 -7.798 -20.255 1.00 61.75 181 CYS A C 1
ATOM 1450 O O . CYS A 1 181 ? 21.711 -8.522 -20.212 1.00 61.75 181 CYS A O 1
ATOM 1452 N N . ASP A 1 182 ? 23.567 -7.686 -19.243 1.00 65.62 182 ASP A N 1
ATOM 1453 C CA . ASP A 1 182 ? 23.468 -8.461 -17.998 1.00 65.62 182 ASP A CA 1
ATOM 1454 C C . ASP A 1 182 ? 22.688 -7.724 -16.897 1.00 65.62 182 ASP A C 1
ATOM 1456 O O . ASP A 1 182 ? 22.305 -8.317 -15.890 1.00 65.62 182 ASP A O 1
ATOM 1460 N N . SER A 1 183 ? 22.402 -6.441 -17.114 1.00 78.94 183 SER A N 1
ATOM 1461 C CA . SER A 1 183 ? 21.645 -5.581 -16.208 1.00 78.94 183 SER A CA 1
ATOM 1462 C C . SER A 1 183 ? 20.149 -5.936 -16.261 1.00 78.94 183 SER A C 1
ATOM 1464 O O . SER A 1 183 ? 19.445 -5.707 -17.252 1.00 78.94 183 SER A O 1
ATOM 1466 N N . MET A 1 184 ? 19.659 -6.553 -15.182 1.00 81.06 184 MET A N 1
ATOM 1467 C CA . MET A 1 184 ? 18.241 -6.902 -15.023 1.00 81.06 184 MET A CA 1
ATOM 1468 C C . MET A 1 184 ? 17.347 -5.662 -14.919 1.00 81.06 184 MET A C 1
ATOM 1470 O O . MET A 1 184 ? 16.186 -5.721 -15.318 1.00 81.06 184 MET A O 1
ATOM 1474 N N . ASP A 1 185 ? 17.892 -4.546 -14.447 1.00 82.19 185 ASP A N 1
ATOM 1475 C CA . ASP A 1 185 ? 17.223 -3.251 -14.367 1.00 82.19 185 ASP A CA 1
ATOM 1476 C C . ASP A 1 185 ? 16.913 -2.669 -15.748 1.00 82.19 185 ASP A C 1
ATOM 1478 O O . ASP A 1 185 ? 15.757 -2.356 -16.049 1.00 82.19 185 ASP A O 1
ATOM 1482 N N . LYS A 1 186 ? 17.891 -2.656 -16.661 1.00 80.81 186 LYS A N 1
ATOM 1483 C CA . LYS A 1 186 ? 17.656 -2.258 -18.058 1.00 80.81 186 LYS A CA 1
ATOM 1484 C C . LYS A 1 186 ? 16.650 -3.164 -18.754 1.00 80.81 186 LYS A C 1
ATOM 1486 O O . LYS A 1 186 ? 15.810 -2.674 -19.510 1.00 80.81 186 LYS A O 1
ATOM 1491 N N . LEU A 1 187 ? 16.715 -4.472 -18.495 1.00 83.56 187 LEU A N 1
ATOM 1492 C CA . LEU A 1 187 ? 15.758 -5.430 -19.047 1.00 83.56 187 LEU A CA 1
ATOM 1493 C C . LEU A 1 187 ? 14.335 -5.153 -18.550 1.00 83.56 187 LEU A C 1
ATOM 1495 O O . LEU A 1 187 ? 13.409 -5.145 -19.360 1.00 83.56 187 LEU A O 1
ATOM 1499 N N . MET A 1 188 ? 14.168 -4.929 -17.244 1.00 86.38 188 MET A N 1
ATOM 1500 C CA . MET A 1 188 ? 12.869 -4.647 -16.635 1.00 86.38 188 MET A CA 1
ATOM 1501 C C . MET A 1 188 ? 12.266 -3.364 -17.206 1.00 86.38 188 MET A C 1
ATOM 1503 O O . MET A 1 188 ? 11.130 -3.377 -17.677 1.00 86.38 188 MET A O 1
ATOM 1507 N N . ASN A 1 189 ? 13.045 -2.283 -17.258 1.00 86.31 189 ASN A N 1
ATOM 1508 C CA . ASN A 1 189 ? 12.570 -1.004 -17.783 1.00 86.31 189 ASN A CA 1
ATOM 1509 C C . ASN A 1 189 ? 12.172 -1.112 -19.261 1.00 86.31 189 ASN A C 1
ATOM 1511 O O . ASN A 1 189 ? 11.114 -0.619 -19.646 1.00 86.31 189 ASN A O 1
ATOM 1515 N N . ALA A 1 190 ? 12.968 -1.810 -20.079 1.00 84.62 190 ALA A N 1
ATOM 1516 C CA . ALA A 1 190 ? 12.631 -2.063 -21.479 1.00 84.62 190 ALA A CA 1
ATOM 1517 C C . ALA A 1 190 ? 11.356 -2.912 -21.626 1.00 84.62 190 ALA A C 1
ATOM 1519 O O . ALA A 1 190 ? 10.529 -2.653 -22.496 1.00 84.62 190 ALA A O 1
ATOM 1520 N N . TYR A 1 191 ? 11.179 -3.922 -20.774 1.00 86.88 191 TYR A N 1
ATOM 1521 C CA . TYR A 1 191 ? 9.989 -4.768 -20.772 1.00 86.88 191 TYR A CA 1
ATOM 1522 C C . TYR A 1 191 ? 8.718 -3.986 -20.403 1.00 86.88 191 TYR A C 1
ATOM 1524 O O . TYR A 1 191 ? 7.700 -4.120 -21.082 1.00 86.88 191 TYR A O 1
ATOM 1532 N N . LEU A 1 192 ? 8.778 -3.130 -19.380 1.00 90.19 192 LEU A N 1
ATOM 1533 C CA . LEU A 1 192 ? 7.654 -2.282 -18.969 1.00 90.19 192 LEU A CA 1
ATOM 1534 C C . LEU A 1 192 ? 7.314 -1.223 -20.023 1.00 90.19 192 LEU A C 1
ATOM 1536 O O . LEU A 1 192 ? 6.140 -0.986 -20.297 1.00 90.19 192 LEU A O 1
ATOM 1540 N N . GLU A 1 193 ? 8.324 -0.628 -20.657 1.00 88.94 193 GLU A N 1
ATOM 1541 C CA . GLU A 1 193 ? 8.140 0.302 -21.778 1.00 88.94 193 GLU A CA 1
ATOM 1542 C C . GLU A 1 193 ? 7.412 -0.375 -22.947 1.00 88.94 193 GLU A C 1
ATOM 1544 O O . GLU A 1 193 ? 6.414 0.152 -23.436 1.00 88.94 193 GLU A O 1
ATOM 1549 N N . LEU A 1 194 ? 7.817 -1.597 -23.309 1.00 89.19 194 LEU A N 1
ATOM 1550 C CA . LEU A 1 194 ? 7.132 -2.376 -24.341 1.00 89.19 194 LEU A CA 1
ATOM 1551 C C . LEU A 1 194 ? 5.671 -2.654 -23.975 1.00 89.19 194 LEU A C 1
ATOM 1553 O O . LEU A 1 194 ? 4.803 -2.482 -24.824 1.00 89.19 194 LEU A O 1
ATOM 1557 N N . ILE A 1 195 ? 5.371 -3.046 -22.731 1.00 90.75 195 ILE A N 1
ATOM 1558 C CA . ILE A 1 195 ? 3.978 -3.269 -22.308 1.00 90.75 195 ILE A CA 1
ATOM 1559 C C . ILE A 1 195 ? 3.147 -1.991 -22.451 1.00 90.75 195 ILE A C 1
ATOM 1561 O O . ILE A 1 195 ? 2.020 -2.052 -22.943 1.00 90.75 195 ILE A O 1
ATOM 1565 N N . ALA A 1 196 ? 3.691 -0.846 -22.034 1.00 90.50 196 ALA A N 1
ATOM 1566 C CA . ALA A 1 196 ? 2.991 0.432 -22.102 1.00 90.50 196 ALA A CA 1
ATOM 1567 C C . ALA A 1 196 ? 2.647 0.850 -23.547 1.00 90.50 196 ALA A C 1
ATOM 1569 O O . ALA A 1 196 ? 1.630 1.509 -23.759 1.00 90.50 196 ALA A O 1
ATOM 1570 N N . GLU A 1 197 ? 3.461 0.454 -24.530 1.00 88.88 197 GLU A N 1
ATOM 1571 C CA . GLU A 1 197 ? 3.290 0.796 -25.950 1.00 88.88 197 GLU A CA 1
ATOM 1572 C C . GLU A 1 197 ? 2.472 -0.227 -26.762 1.00 88.88 197 GLU A C 1
ATOM 1574 O O . GLU A 1 197 ? 2.101 0.038 -27.911 1.00 88.88 197 GLU A O 1
ATOM 1579 N N . VAL A 1 198 ? 2.183 -1.409 -26.208 1.00 89.94 198 VAL A N 1
ATOM 1580 C CA . VAL A 1 198 ? 1.461 -2.468 -26.930 1.00 89.94 198 VAL A CA 1
ATOM 1581 C C . VAL A 1 198 ? 0.021 -2.042 -27.215 1.00 89.94 198 VAL A C 1
ATOM 1583 O O . VAL A 1 198 ? -0.796 -1.900 -26.311 1.00 89.94 198 VAL A O 1
ATOM 1586 N N . ASN A 1 199 ? -0.328 -1.915 -28.496 1.00 87.25 199 ASN A N 1
ATOM 1587 C CA . ASN A 1 199 ? -1.697 -1.600 -28.920 1.00 87.25 199 ASN A CA 1
ATOM 1588 C C . ASN A 1 199 ? -2.602 -2.839 -29.042 1.00 87.25 199 ASN A C 1
ATOM 1590 O O . ASN A 1 199 ? -3.812 -2.702 -28.920 1.00 87.25 199 ASN A O 1
ATOM 1594 N N . ASP A 1 200 ? -2.047 -4.037 -29.256 1.00 87.94 200 ASP A N 1
ATOM 1595 C CA . ASP A 1 200 ? -2.833 -5.269 -29.437 1.00 87.94 200 ASP A CA 1
ATOM 1596 C C . ASP A 1 200 ? -3.230 -5.897 -28.083 1.00 87.94 200 ASP A C 1
ATOM 1598 O O . ASP A 1 200 ? -2.351 -6.368 -27.350 1.00 87.94 200 ASP A O 1
ATOM 1602 N N . PRO A 1 201 ? -4.531 -5.962 -27.740 1.00 88.44 201 PRO A N 1
ATOM 1603 C CA . PRO A 1 201 ? -4.985 -6.523 -26.469 1.00 88.44 201 PRO A CA 1
ATOM 1604 C C . PRO A 1 201 ? -4.712 -8.029 -26.334 1.00 88.44 201 PRO A C 1
ATOM 1606 O O . PRO A 1 201 ? -4.547 -8.508 -25.211 1.00 88.44 201 PRO A O 1
ATOM 1609 N N . ASN A 1 202 ? -4.596 -8.782 -27.436 1.00 87.88 202 ASN A N 1
ATOM 1610 C CA . ASN A 1 202 ? -4.303 -10.220 -27.370 1.00 87.88 202 ASN A CA 1
ATOM 1611 C C . ASN A 1 202 ? -2.877 -10.484 -26.874 1.00 87.88 202 ASN A C 1
ATOM 1613 O O . ASN A 1 202 ? -2.625 -11.461 -26.170 1.00 87.88 202 ASN A O 1
ATOM 1617 N N . LEU A 1 203 ? -1.935 -9.595 -27.206 1.00 88.62 203 LEU A N 1
ATOM 1618 C CA . LEU A 1 203 ? -0.569 -9.683 -26.695 1.00 88.62 203 LEU A CA 1
ATOM 1619 C C . LEU A 1 203 ? -0.523 -9.389 -25.193 1.00 88.62 203 LEU A C 1
ATOM 1621 O O . LEU A 1 203 ? 0.222 -10.049 -24.468 1.00 88.62 203 LEU A O 1
ATOM 1625 N N . LEU A 1 204 ? -1.360 -8.470 -24.701 1.00 90.44 204 LEU A N 1
ATOM 1626 C CA . LEU A 1 204 ? -1.465 -8.194 -23.266 1.00 90.44 204 LEU A CA 1
ATOM 1627 C C . LEU A 1 204 ? -1.966 -9.411 -22.475 1.00 90.44 204 LEU A C 1
ATOM 1629 O O . LEU A 1 204 ? -1.499 -9.616 -21.355 1.00 90.44 204 LEU A O 1
ATOM 1633 N N . GLU A 1 205 ? -2.830 -10.259 -23.050 1.00 88.31 205 GLU A N 1
ATOM 1634 C CA . GLU A 1 205 ? -3.249 -11.516 -22.402 1.00 88.31 205 GLU A CA 1
ATOM 1635 C C . GLU A 1 205 ? -2.081 -12.476 -22.153 1.00 88.31 205 GLU A C 1
ATOM 1637 O O . GLU A 1 205 ? -2.035 -13.136 -21.115 1.00 88.31 205 GLU A O 1
ATOM 1642 N N . GLY A 1 206 ? -1.122 -12.541 -23.079 1.00 87.12 206 GLY A N 1
ATOM 1643 C CA . GLY A 1 206 ? 0.070 -13.372 -22.915 1.00 87.12 206 GLY A CA 1
ATOM 1644 C C . GLY A 1 206 ? 1.069 -12.792 -21.911 1.00 87.12 206 GLY A C 1
ATOM 1645 O O . GLY A 1 206 ? 1.711 -13.537 -21.173 1.00 87.12 206 GLY A O 1
ATOM 1646 N N . VAL A 1 207 ? 1.192 -11.464 -21.870 1.00 91.06 207 VAL A N 1
ATOM 1647 C CA . VAL A 1 207 ? 2.250 -10.763 -21.122 1.00 91.06 207 VAL A CA 1
ATOM 1648 C C . VAL A 1 207 ? 1.847 -10.445 -19.675 1.00 91.06 207 VAL A C 1
ATOM 1650 O O . VAL A 1 207 ? 2.703 -10.356 -18.794 1.00 91.06 207 VAL A O 1
ATOM 1653 N N . VAL A 1 208 ? 0.550 -10.328 -19.377 1.00 92.38 208 VAL A N 1
ATOM 1654 C CA . VAL A 1 208 ? 0.074 -10.014 -18.016 1.00 92.38 208 VAL A CA 1
ATOM 1655 C C . VAL A 1 208 ? 0.480 -11.073 -16.981 1.00 92.38 208 VAL A C 1
ATOM 1657 O O . VAL A 1 208 ? 0.699 -10.755 -15.813 1.00 92.38 208 VAL A O 1
ATOM 1660 N N . ALA A 1 209 ? 0.634 -12.335 -17.395 1.00 88.06 209 ALA A N 1
ATOM 1661 C CA . ALA A 1 209 ? 1.050 -13.417 -16.50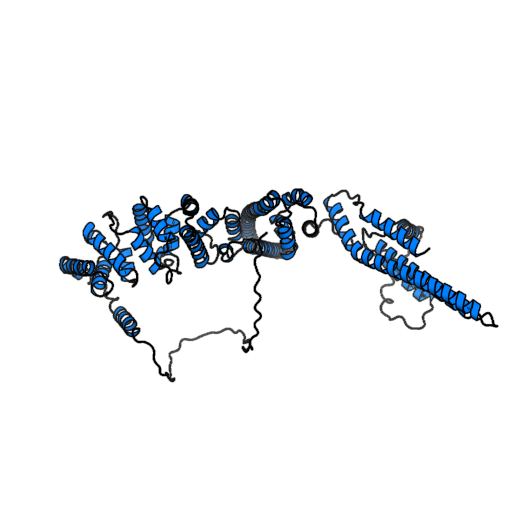5 1.00 88.06 209 ALA A CA 1
ATOM 1662 C C . ALA A 1 209 ? 2.508 -13.275 -16.033 1.00 88.06 209 ALA A C 1
ATOM 1664 O O . ALA A 1 209 ? 2.824 -13.693 -14.918 1.00 88.06 209 ALA A O 1
ATOM 1665 N N . SER A 1 210 ? 3.372 -12.677 -16.861 1.00 88.81 210 SER A N 1
ATOM 1666 C CA . SER A 1 210 ? 4.781 -12.403 -16.549 1.00 88.81 210 SER A CA 1
ATOM 1667 C C . SER A 1 210 ? 5.013 -11.031 -15.916 1.00 88.81 210 SER A C 1
ATOM 1669 O O . SER A 1 210 ? 6.130 -10.736 -15.508 1.00 88.81 210 SER A O 1
ATOM 1671 N N . PHE A 1 211 ? 3.993 -10.175 -15.834 1.00 92.38 211 PHE A N 1
ATOM 1672 C CA . PHE A 1 211 ? 4.079 -8.927 -15.081 1.00 92.38 211 PHE A CA 1
ATOM 1673 C C . PHE A 1 211 ? 4.081 -9.208 -13.572 1.00 92.38 211 PHE A C 1
ATOM 1675 O O . PHE A 1 211 ? 3.247 -9.967 -13.081 1.00 92.38 211 PHE A O 1
ATOM 1682 N N . SER A 1 212 ? 5.001 -8.580 -12.837 1.00 92.69 212 SER A N 1
ATOM 1683 C CA . SER A 1 212 ? 5.147 -8.749 -11.393 1.00 92.69 212 SER A CA 1
ATOM 1684 C C . SER A 1 212 ? 5.570 -7.444 -10.723 1.00 92.69 212 SER A C 1
ATOM 1686 O O . SER A 1 212 ? 6.577 -6.836 -11.092 1.00 92.69 212 SER A O 1
ATOM 1688 N N . TYR A 1 213 ? 4.831 -7.037 -9.688 1.00 93.56 213 TYR A N 1
ATOM 1689 C CA . TYR A 1 213 ? 5.210 -5.888 -8.868 1.00 93.56 213 TYR A CA 1
ATOM 1690 C C . TYR A 1 213 ? 6.479 -6.156 -8.049 1.00 93.56 213 TYR A C 1
ATOM 1692 O O . TYR A 1 213 ? 7.265 -5.235 -7.842 1.00 93.56 213 TYR A O 1
ATOM 1700 N N . SER A 1 214 ? 6.719 -7.400 -7.610 1.00 92.88 214 SER A N 1
ATOM 1701 C CA . SER A 1 214 ? 7.938 -7.734 -6.857 1.00 92.88 214 SER A CA 1
ATOM 1702 C C . SER A 1 214 ? 9.186 -7.569 -7.716 1.00 92.88 214 SER A C 1
ATOM 1704 O O . SER A 1 214 ? 10.222 -7.133 -7.221 1.00 92.88 214 SER A O 1
ATOM 1706 N N . ASP A 1 215 ? 9.083 -7.879 -9.008 1.00 91.69 215 ASP A N 1
ATOM 1707 C CA . ASP A 1 215 ? 10.213 -7.775 -9.927 1.00 91.69 215 ASP A CA 1
ATOM 1708 C C . ASP A 1 215 ? 10.507 -6.305 -10.247 1.00 91.69 215 ASP A C 1
ATOM 1710 O O . ASP A 1 215 ? 11.671 -5.921 -10.341 1.00 91.69 215 ASP A O 1
ATOM 1714 N N . TRP A 1 216 ? 9.472 -5.457 -10.318 1.00 93.44 216 TRP A N 1
ATOM 1715 C CA . TRP A 1 216 ? 9.650 -4.003 -10.377 1.00 93.44 216 TRP A CA 1
ATOM 1716 C C . TRP A 1 216 ? 10.288 -3.446 -9.096 1.00 93.44 216 TRP A C 1
ATOM 1718 O O . TRP A 1 216 ? 11.174 -2.605 -9.170 1.00 93.44 216 TRP A O 1
ATOM 1728 N N . VAL A 1 217 ? 9.921 -3.943 -7.911 1.00 92.81 217 VAL A N 1
ATOM 1729 C CA . VAL A 1 217 ? 10.583 -3.532 -6.657 1.00 92.81 217 VAL A CA 1
ATOM 1730 C C . VAL A 1 217 ? 12.059 -3.955 -6.629 1.00 92.81 217 VAL A C 1
ATOM 1732 O O . VAL A 1 217 ? 12.903 -3.228 -6.100 1.00 92.81 217 VAL A O 1
ATOM 1735 N N . GLN A 1 218 ? 12.394 -5.121 -7.182 1.00 90.25 218 GLN A N 1
ATOM 1736 C CA . GLN A 1 218 ? 13.769 -5.626 -7.184 1.00 90.25 218 GLN A CA 1
ATOM 1737 C C . GLN A 1 218 ? 14.657 -4.938 -8.222 1.00 90.25 218 GLN A C 1
ATOM 1739 O O . GLN A 1 218 ? 15.802 -4.617 -7.906 1.00 90.25 218 GLN A O 1
ATOM 1744 N N . TYR A 1 219 ? 14.135 -4.727 -9.431 1.00 88.12 219 TYR A N 1
ATOM 1745 C CA . TYR A 1 219 ? 14.930 -4.345 -10.599 1.00 88.12 219 TYR A CA 1
ATOM 1746 C C . TYR A 1 219 ? 14.447 -3.064 -11.290 1.00 88.12 219 TYR A C 1
ATOM 1748 O O . TYR A 1 219 ? 15.099 -2.596 -12.209 1.00 88.12 219 TYR A O 1
ATOM 1756 N N . GLY A 1 220 ? 13.308 -2.494 -10.909 1.00 83.81 220 GLY A N 1
ATOM 1757 C CA . GLY A 1 220 ? 12.809 -1.261 -11.516 1.00 83.81 220 GLY A CA 1
ATOM 1758 C C . GLY A 1 220 ? 13.682 -0.051 -11.183 1.00 83.81 220 GLY A C 1
ATOM 1759 O O . GLY A 1 220 ? 14.331 0.003 -10.139 1.00 83.81 220 GLY A O 1
ATOM 1760 N N . ASP A 1 221 ? 13.632 0.959 -12.048 1.00 81.62 221 ASP A N 1
ATOM 1761 C CA . ASP A 1 221 ? 14.297 2.259 -11.865 1.00 81.62 221 ASP A CA 1
ATOM 1762 C C . ASP A 1 221 ? 13.688 3.146 -10.757 1.00 81.62 221 ASP A C 1
ATOM 1764 O O . ASP A 1 221 ? 14.152 4.260 -10.524 1.00 81.62 221 ASP A O 1
ATOM 1768 N N . GLY A 1 222 ? 12.632 2.675 -10.084 1.00 78.88 222 GLY A N 1
ATOM 1769 C CA . GLY A 1 222 ? 11.888 3.433 -9.074 1.00 78.88 222 GLY A CA 1
ATOM 1770 C C . GLY A 1 222 ? 10.911 4.468 -9.646 1.00 78.88 222 GLY A C 1
ATOM 1771 O O . GLY A 1 222 ? 10.293 5.207 -8.880 1.00 78.88 222 GLY A O 1
ATOM 1772 N N . CYS A 1 223 ? 10.716 4.524 -10.967 1.00 84.94 223 CYS A N 1
ATOM 1773 C CA . CYS A 1 223 ? 9.790 5.452 -11.605 1.00 84.94 223 CYS A CA 1
ATOM 1774 C C . CYS A 1 223 ? 8.350 4.907 -11.606 1.00 84.94 223 CYS A C 1
ATOM 1776 O O . CYS A 1 223 ? 7.941 4.122 -12.467 1.00 84.94 223 CYS A O 1
ATOM 1778 N N . VAL A 1 224 ? 7.538 5.366 -10.648 1.00 88.31 224 VAL A N 1
ATOM 1779 C CA . VAL A 1 224 ? 6.114 4.989 -10.535 1.00 88.31 224 VAL A CA 1
ATOM 1780 C C . VAL A 1 224 ? 5.305 5.396 -11.774 1.00 88.31 224 VAL A C 1
ATOM 1782 O O . VAL A 1 224 ? 4.323 4.736 -12.113 1.00 88.31 224 VAL A O 1
ATOM 1785 N N . GLU A 1 225 ? 5.714 6.433 -12.511 1.00 88.81 225 GLU A N 1
ATOM 1786 C CA . GLU A 1 225 ? 5.025 6.850 -13.741 1.00 88.81 225 GLU A CA 1
ATOM 1787 C C . GLU A 1 225 ? 5.056 5.762 -14.820 1.00 88.81 225 GLU A C 1
ATOM 1789 O O . GLU A 1 225 ? 4.072 5.568 -15.540 1.00 88.81 225 GLU A O 1
ATOM 1794 N N . GLN A 1 226 ? 6.163 5.021 -14.930 1.00 88.69 226 GLN A N 1
ATOM 1795 C CA . GLN A 1 226 ? 6.260 3.918 -15.882 1.00 88.69 226 GLN A CA 1
ATOM 1796 C C . GLN A 1 226 ? 5.314 2.781 -15.484 1.00 88.69 226 GLN A C 1
ATOM 1798 O O . GLN A 1 226 ? 4.552 2.287 -16.320 1.00 88.69 226 GLN A O 1
ATOM 1803 N N . LEU A 1 227 ? 5.297 2.426 -14.196 1.00 91.31 227 LEU A N 1
ATOM 1804 C CA . LEU A 1 227 ? 4.366 1.440 -13.651 1.00 91.31 227 LEU A CA 1
ATOM 1805 C C . LEU A 1 227 ? 2.906 1.862 -13.874 1.00 91.31 227 LEU A C 1
ATOM 1807 O O . LEU A 1 227 ? 2.075 1.045 -14.270 1.00 91.31 227 LEU A O 1
ATOM 1811 N N . THR A 1 228 ? 2.614 3.152 -13.705 1.00 91.44 228 THR A N 1
ATOM 1812 C CA . THR A 1 228 ? 1.293 3.740 -13.954 1.00 91.44 228 THR A CA 1
ATOM 1813 C C . THR A 1 228 ? 0.861 3.541 -15.403 1.00 91.44 228 THR A C 1
ATOM 1815 O O . THR A 1 228 ? -0.257 3.094 -15.648 1.00 91.44 228 THR A O 1
ATOM 1818 N N . LYS A 1 229 ? 1.741 3.806 -16.379 1.00 92.75 229 LYS A N 1
ATOM 1819 C CA . LYS A 1 229 ? 1.438 3.587 -17.807 1.00 92.75 229 LYS A CA 1
ATOM 1820 C C . LYS A 1 229 ? 1.125 2.119 -18.101 1.00 92.75 229 LYS A C 1
ATOM 1822 O O . LYS A 1 229 ? 0.147 1.835 -18.787 1.00 92.75 229 LYS A O 1
ATOM 1827 N N . VAL A 1 230 ? 1.915 1.200 -17.545 1.00 93.19 230 VAL A N 1
ATOM 1828 C CA . VAL A 1 230 ? 1.733 -0.251 -17.712 1.00 93.19 230 VAL A CA 1
ATOM 1829 C C . VAL A 1 230 ? 0.407 -0.725 -17.123 1.00 93.19 230 VAL A C 1
ATOM 1831 O O . VAL A 1 230 ? -0.377 -1.385 -17.805 1.00 93.19 230 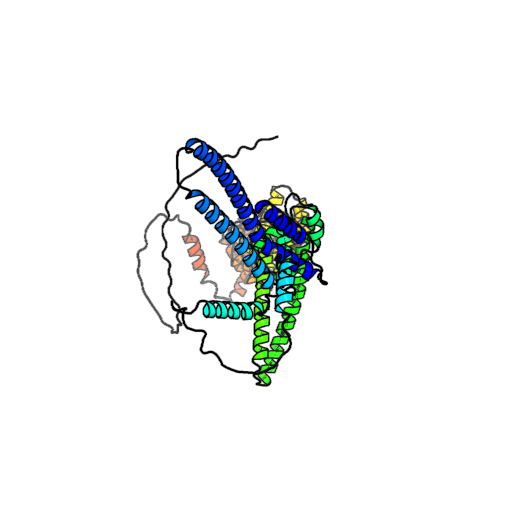VAL A O 1
ATOM 1834 N N . VAL A 1 231 ? 0.124 -0.358 -15.873 1.00 91.94 231 VAL A N 1
ATOM 1835 C CA . VAL A 1 231 ? -1.119 -0.750 -15.199 1.00 91.94 231 VAL A CA 1
ATOM 1836 C C . VAL A 1 231 ? -2.326 -0.122 -15.893 1.00 91.94 231 VAL A C 1
ATOM 1838 O O . VAL A 1 231 ? -3.286 -0.835 -16.168 1.00 91.94 231 VAL A O 1
ATOM 1841 N N . ASN A 1 232 ? -2.266 1.156 -16.278 1.00 91.94 232 ASN A N 1
ATOM 1842 C CA . ASN A 1 232 ? -3.335 1.793 -17.051 1.00 91.94 232 ASN A CA 1
ATOM 1843 C C . ASN A 1 232 ? -3.574 1.083 -18.384 1.00 91.94 232 ASN A C 1
ATOM 1845 O O . ASN A 1 232 ? -4.726 0.912 -18.782 1.00 91.94 232 ASN A O 1
ATOM 1849 N N . ARG A 1 233 ? -2.512 0.620 -19.056 1.00 94.50 233 ARG A N 1
ATOM 1850 C CA . ARG A 1 233 ? -2.655 -0.136 -20.302 1.00 94.50 233 ARG A CA 1
ATOM 1851 C C . ARG A 1 233 ? -3.349 -1.477 -20.081 1.00 94.50 233 ARG A C 1
ATOM 1853 O O . ARG A 1 233 ? -4.247 -1.804 -20.856 1.00 94.50 233 ARG A O 1
ATOM 1860 N N . PHE A 1 234 ? -2.990 -2.217 -19.030 1.00 93.88 234 PHE A N 1
ATOM 1861 C CA . PHE A 1 234 ? -3.673 -3.462 -18.660 1.00 93.88 234 PHE A CA 1
ATOM 1862 C C . PHE A 1 234 ? -5.108 -3.251 -18.159 1.00 93.88 234 PHE A C 1
ATOM 1864 O O . PHE A 1 234 ? -5.926 -4.160 -18.263 1.00 93.88 234 PHE A O 1
ATOM 1871 N N . MET A 1 235 ? -5.409 -2.081 -17.594 1.00 90.25 235 MET A N 1
ATOM 1872 C CA . MET A 1 235 ? -6.729 -1.731 -17.063 1.00 90.25 235 MET A CA 1
ATOM 1873 C C . MET A 1 235 ? -7.628 -1.022 -18.086 1.00 90.25 235 MET A C 1
ATOM 1875 O O . MET A 1 235 ? -8.779 -0.711 -17.773 1.00 90.25 235 MET A O 1
ATOM 1879 N N . ALA A 1 236 ? -7.136 -0.795 -19.306 1.00 91.38 236 ALA A N 1
ATOM 1880 C CA . ALA A 1 236 ? -7.872 -0.132 -20.373 1.00 91.38 236 ALA A CA 1
ATOM 1881 C C . ALA A 1 236 ? -9.129 -0.920 -20.792 1.00 91.38 236 ALA A C 1
ATOM 1883 O O . ALA A 1 236 ? -9.200 -2.146 -20.667 1.00 91.38 236 ALA A O 1
ATOM 1884 N N . SER A 1 237 ? -10.142 -0.209 -21.292 1.00 89.81 237 SER A N 1
ATOM 1885 C CA . SER A 1 237 ? -11.464 -0.773 -21.609 1.00 89.81 237 SER A CA 1
ATOM 1886 C C . SER A 1 237 ? -11.455 -1.798 -22.748 1.00 89.81 237 SER A C 1
ATOM 1888 O O . SER A 1 237 ? -12.357 -2.632 -22.812 1.00 89.81 237 SER A O 1
ATOM 1890 N N . ASP A 1 238 ? -10.441 -1.761 -23.613 1.00 90.12 238 ASP A N 1
ATOM 1891 C CA . ASP A 1 238 ? -10.221 -2.692 -24.725 1.00 90.12 238 ASP A CA 1
ATOM 1892 C C . ASP A 1 238 ? -9.588 -4.028 -24.289 1.00 90.12 238 ASP A C 1
ATOM 1894 O O . ASP A 1 238 ? -9.489 -4.956 -25.091 1.00 90.12 238 ASP A O 1
ATOM 1898 N N . THR A 1 239 ? -9.181 -4.155 -23.021 1.00 91.81 239 THR A N 1
ATOM 1899 C CA . THR A 1 239 ? -8.581 -5.382 -22.478 1.00 91.81 239 THR A CA 1
ATOM 1900 C C . THR A 1 239 ? -9.612 -6.330 -21.869 1.00 91.81 239 THR A C 1
ATOM 1902 O O . THR A 1 239 ? -10.660 -5.943 -21.328 1.00 91.81 239 THR A O 1
ATOM 1905 N N . SER A 1 240 ? -9.302 -7.627 -21.915 1.00 91.50 240 SER A N 1
ATOM 1906 C CA . SER A 1 240 ? -10.199 -8.641 -21.373 1.00 91.50 240 SER A CA 1
ATOM 1907 C C . SER A 1 240 ? -10.310 -8.556 -19.848 1.00 91.50 240 SER A C 1
ATOM 1909 O O . SER A 1 240 ? -9.418 -8.103 -19.128 1.00 91.50 240 SER A O 1
ATOM 1911 N N . ARG A 1 241 ? -11.440 -9.033 -19.313 1.00 91.12 241 ARG A N 1
ATOM 1912 C CA . ARG A 1 241 ? -11.651 -9.113 -17.858 1.00 91.12 241 ARG A CA 1
ATOM 1913 C C . ARG A 1 241 ? -10.584 -9.975 -17.171 1.00 91.12 241 ARG A C 1
ATOM 1915 O O . ARG A 1 241 ? -10.225 -9.681 -16.035 1.00 91.12 241 ARG A O 1
ATOM 1922 N N . ARG A 1 242 ? -10.068 -11.002 -17.861 1.00 91.38 242 ARG A N 1
ATOM 1923 C CA . ARG A 1 242 ? -9.005 -11.876 -17.345 1.00 91.38 242 ARG A CA 1
ATOM 1924 C C . ARG A 1 242 ? -7.715 -11.104 -17.102 1.00 91.38 242 ARG A C 1
ATOM 1926 O O . ARG A 1 242 ? -7.165 -11.244 -16.021 1.00 91.38 242 ARG A O 1
ATOM 1933 N N . VAL A 1 243 ? -7.294 -10.247 -18.035 1.00 92.69 243 VAL A N 1
ATOM 1934 C CA . VAL A 1 243 ? -6.098 -9.398 -17.870 1.00 92.69 243 VAL A CA 1
ATOM 1935 C C . VAL A 1 243 ? -6.205 -8.555 -16.603 1.00 9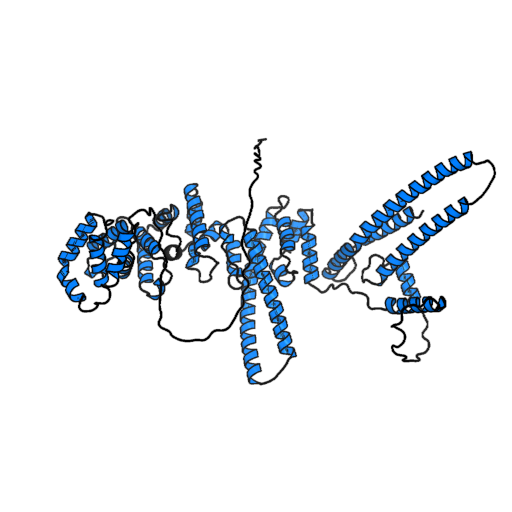2.69 243 VAL A C 1
ATOM 1937 O O . VAL A 1 243 ? -5.333 -8.622 -15.739 1.00 92.69 243 VAL A O 1
ATOM 1940 N N . ARG A 1 244 ? -7.324 -7.845 -16.433 1.00 91.88 244 ARG A N 1
ATOM 1941 C CA . ARG A 1 244 ? -7.573 -7.008 -15.249 1.00 91.88 244 ARG A CA 1
ATOM 1942 C C . ARG A 1 244 ? -7.563 -7.814 -13.949 1.00 91.88 244 ARG A C 1
ATOM 1944 O O . ARG A 1 244 ? -6.952 -7.398 -12.970 1.00 91.88 244 ARG A O 1
ATOM 1951 N N . GLN A 1 245 ? -8.178 -8.998 -13.948 1.00 90.69 245 GLN A N 1
ATOM 1952 C CA . GLN A 1 245 ? -8.137 -9.912 -12.802 1.00 90.69 245 GLN A CA 1
ATOM 1953 C C . GLN A 1 245 ? -6.720 -10.411 -12.509 1.00 90.69 245 GLN A C 1
ATOM 1955 O O . GLN A 1 245 ? -6.339 -10.494 -11.344 1.00 90.69 245 GLN A O 1
ATOM 1960 N N . THR A 1 246 ? -5.924 -10.709 -13.540 1.00 93.56 246 THR A N 1
ATOM 1961 C CA . THR A 1 246 ? -4.536 -11.130 -13.359 1.00 93.56 246 THR A CA 1
ATOM 1962 C C . THR A 1 246 ? -3.702 -10.011 -12.748 1.00 93.56 246 THR A C 1
ATOM 1964 O O . THR A 1 246 ? -3.000 -10.286 -11.781 1.00 93.56 246 THR A O 1
ATOM 1967 N N . VAL A 1 247 ? -3.829 -8.760 -13.207 1.00 92.69 247 VAL A N 1
ATOM 1968 C CA . VAL A 1 247 ? -3.131 -7.616 -12.584 1.00 92.69 247 VAL A CA 1
ATOM 1969 C C . VAL A 1 247 ? -3.492 -7.480 -11.106 1.00 92.69 247 VAL A C 1
ATOM 1971 O O . VAL A 1 247 ? -2.595 -7.398 -10.272 1.00 92.69 247 VAL A O 1
ATOM 1974 N N . MET A 1 248 ? -4.782 -7.551 -10.759 1.00 90.19 248 MET A N 1
ATOM 1975 C CA . MET A 1 248 ? -5.209 -7.513 -9.353 1.00 90.19 248 MET A CA 1
ATOM 1976 C C . MET A 1 248 ? -4.653 -8.700 -8.551 1.00 90.19 248 MET A C 1
ATOM 1978 O O . MET A 1 248 ? -4.204 -8.528 -7.423 1.00 90.19 248 MET A O 1
ATOM 1982 N N . SER A 1 249 ? -4.575 -9.897 -9.145 1.00 91.00 249 SER A N 1
ATOM 1983 C CA . SER A 1 249 ? -3.970 -11.068 -8.491 1.00 91.00 249 SER A CA 1
ATOM 1984 C C . SER A 1 249 ? -2.456 -10.944 -8.270 1.00 91.00 249 SER A C 1
ATOM 1986 O O . SER A 1 249 ? -1.902 -11.639 -7.422 1.00 91.00 249 SER A O 1
ATOM 1988 N N . GLN A 1 250 ? -1.761 -10.057 -8.993 1.00 94.06 250 GLN A N 1
ATOM 1989 C CA . GLN A 1 250 ? -0.346 -9.789 -8.719 1.00 94.06 250 GLN A CA 1
ATOM 1990 C C . GLN A 1 250 ? -0.155 -9.003 -7.410 1.00 94.06 250 GLN A C 1
ATOM 1992 O O . GLN A 1 250 ? 0.933 -9.054 -6.839 1.00 94.06 250 GLN A O 1
ATOM 1997 N N . ILE A 1 251 ? -1.189 -8.323 -6.895 1.00 92.62 251 ILE A N 1
ATOM 1998 C CA . ILE A 1 251 ? -1.131 -7.616 -5.603 1.00 92.62 251 ILE A CA 1
ATOM 1999 C C . ILE A 1 251 ? -0.984 -8.622 -4.451 1.00 92.62 251 ILE A C 1
ATOM 2001 O O . ILE A 1 251 ? -0.129 -8.447 -3.583 1.00 92.62 251 ILE A O 1
ATOM 2005 N N . SER A 1 252 ? -1.725 -9.734 -4.479 1.00 92.06 252 SER A N 1
ATOM 2006 C CA . SER A 1 252 ? -1.613 -10.774 -3.444 1.00 92.06 252 SER A CA 1
ATOM 2007 C C . SER A 1 252 ? -0.265 -11.501 -3.496 1.00 92.06 252 SER A C 1
ATOM 2009 O O . SER A 1 252 ? 0.315 -11.838 -2.459 1.00 92.06 252 SER A O 1
ATOM 2011 N N . ARG A 1 253 ? 0.290 -11.680 -4.701 1.00 93.38 253 ARG A N 1
ATOM 2012 C CA . ARG A 1 253 ? 1.656 -12.192 -4.893 1.00 93.38 253 ARG A CA 1
ATOM 2013 C C . ARG A 1 253 ? 2.706 -11.237 -4.332 1.00 93.38 253 ARG A C 1
ATOM 2015 O O . ARG A 1 253 ? 3.637 -11.700 -3.679 1.00 93.38 253 ARG A O 1
ATOM 2022 N N . LEU A 1 254 ? 2.533 -9.928 -4.528 1.00 94.56 254 LEU A N 1
ATOM 2023 C CA . LEU A 1 254 ? 3.397 -8.913 -3.925 1.00 94.56 254 LEU A CA 1
ATOM 2024 C C . LEU A 1 254 ? 3.334 -8.965 -2.394 1.00 94.56 254 LEU A C 1
ATOM 2026 O O . LEU A 1 254 ? 4.382 -8.985 -1.758 1.00 94.56 254 LEU A O 1
ATOM 2030 N N . SER A 1 255 ? 2.134 -9.038 -1.809 1.00 94.06 255 SER A N 1
ATOM 2031 C CA . SER A 1 255 ? 1.955 -9.180 -0.355 1.00 94.06 255 SER A CA 1
ATOM 2032 C C . SER A 1 255 ? 2.681 -10.422 0.185 1.00 94.06 255 SER A C 1
ATOM 2034 O O . SER A 1 255 ? 3.474 -10.323 1.123 1.00 94.06 255 SER A O 1
ATOM 2036 N N . SER A 1 256 ? 2.515 -11.573 -0.476 1.00 93.69 256 SER A N 1
ATOM 2037 C CA . SER A 1 256 ? 3.191 -12.825 -0.097 1.00 93.69 256 SER A CA 1
ATOM 2038 C C . SER A 1 256 ? 4.719 -12.704 -0.168 1.00 93.69 256 SER A C 1
ATOM 2040 O O . SER A 1 256 ? 5.424 -13.089 0.766 1.00 93.69 256 SER A O 1
ATOM 2042 N N . TRP A 1 257 ? 5.236 -12.119 -1.252 1.00 94.81 257 TRP A N 1
ATOM 2043 C CA . TRP A 1 257 ? 6.668 -11.870 -1.421 1.00 94.81 257 TRP A CA 1
ATOM 2044 C C . TRP A 1 257 ? 7.218 -10.906 -0.359 1.00 94.81 257 TRP A C 1
ATOM 2046 O O . TRP A 1 257 ? 8.314 -11.124 0.160 1.00 94.81 257 TRP A O 1
ATOM 2056 N N . LEU A 1 258 ? 6.458 -9.871 0.016 1.00 93.81 258 LEU A N 1
ATOM 2057 C CA . LEU A 1 258 ? 6.851 -8.926 1.062 1.00 93.81 258 LEU A CA 1
ATOM 2058 C C . LEU A 1 258 ? 6.958 -9.590 2.433 1.00 93.81 258 LEU A C 1
ATOM 2060 O O . LEU A 1 258 ? 7.913 -9.305 3.152 1.00 93.81 258 LEU A O 1
ATOM 2064 N N . HIS A 1 259 ? 6.043 -10.495 2.785 1.00 91.38 259 HIS A N 1
ATOM 2065 C CA . HIS A 1 259 ? 6.142 -11.256 4.034 1.00 91.38 259 HIS A CA 1
ATOM 2066 C C . HIS A 1 259 ? 7.425 -12.089 4.100 1.00 91.38 259 HIS A C 1
ATOM 2068 O O . HIS A 1 259 ? 8.164 -12.023 5.087 1.00 91.38 259 HIS A O 1
ATOM 2074 N N . GLU A 1 260 ? 7.728 -12.829 3.030 1.00 92.38 260 GLU A N 1
ATOM 2075 C CA . GLU A 1 260 ? 8.965 -13.606 2.937 1.00 92.38 260 GLU A CA 1
ATOM 2076 C C . GLU A 1 260 ? 10.199 -12.692 3.023 1.00 92.38 260 GLU A C 1
ATOM 2078 O O . GLU A 1 260 ? 11.172 -12.992 3.723 1.00 92.38 260 GLU A O 1
ATOM 2083 N N . ARG A 1 261 ? 10.152 -11.542 2.343 1.00 90.38 261 ARG A N 1
ATOM 2084 C CA . ARG A 1 261 ? 11.252 -10.579 2.319 1.00 90.38 261 ARG A CA 1
ATOM 2085 C C . ARG A 1 261 ? 11.502 -9.957 3.688 1.00 90.38 261 ARG A C 1
ATOM 2087 O O . ARG A 1 261 ? 12.649 -9.965 4.128 1.00 90.38 261 ARG A O 1
ATOM 2094 N N . GLN A 1 262 ? 10.465 -9.460 4.359 1.00 90.25 262 GLN A N 1
ATOM 2095 C CA . GLN A 1 262 ? 10.561 -8.889 5.706 1.00 90.25 262 GLN A CA 1
ATOM 2096 C C . GLN A 1 262 ? 11.165 -9.900 6.689 1.00 90.25 262 GLN A C 1
ATOM 2098 O O . GLN A 1 262 ? 12.039 -9.537 7.476 1.00 90.25 262 GLN A O 1
ATOM 2103 N N . SER A 1 263 ? 10.766 -11.177 6.605 1.00 88.31 263 SER A N 1
ATOM 2104 C CA . SER A 1 263 ? 11.351 -12.240 7.433 1.00 88.31 263 SER A CA 1
ATOM 2105 C C . SER A 1 263 ? 12.855 -12.383 7.190 1.00 88.31 263 SER A C 1
ATOM 2107 O O . SER A 1 263 ? 13.632 -12.385 8.143 1.00 88.31 263 SER A O 1
ATOM 2109 N N . LYS A 1 264 ? 13.280 -12.442 5.919 1.00 89.75 264 LYS A N 1
ATOM 2110 C CA . LYS A 1 264 ? 14.705 -12.543 5.557 1.00 89.75 264 LYS A CA 1
ATOM 2111 C C . LYS A 1 264 ? 15.502 -11.317 6.000 1.00 89.75 264 LYS A C 1
ATOM 2113 O O . LYS A 1 264 ? 16.630 -11.450 6.457 1.00 89.75 264 LYS A O 1
ATOM 2118 N N . VAL A 1 265 ? 14.936 -10.118 5.857 1.00 87.44 265 VAL A N 1
ATOM 2119 C CA . VAL A 1 265 ? 15.596 -8.869 6.269 1.00 87.44 265 VAL A CA 1
ATOM 2120 C C . VAL A 1 265 ? 15.783 -8.827 7.780 1.00 87.44 265 VAL A C 1
ATOM 2122 O O . VAL A 1 265 ? 16.859 -8.458 8.240 1.00 87.44 265 VAL A O 1
ATOM 2125 N N . ASN A 1 266 ? 14.780 -9.244 8.552 1.00 87.50 266 ASN A N 1
ATOM 2126 C CA . ASN A 1 266 ? 14.896 -9.309 10.006 1.00 87.50 266 ASN A CA 1
ATOM 2127 C C . ASN A 1 266 ? 15.972 -10.314 10.444 1.00 87.50 266 ASN A C 1
ATOM 2129 O O . ASN A 1 266 ? 16.792 -9.978 11.294 1.00 87.50 266 ASN A O 1
ATOM 2133 N N . GLU A 1 267 ? 16.036 -11.490 9.814 1.00 88.62 267 GLU A N 1
ATOM 2134 C CA . GLU A 1 267 ? 17.090 -12.479 10.075 1.00 88.62 267 GLU A CA 1
ATOM 2135 C C . GLU A 1 267 ? 18.490 -11.927 9.754 1.00 88.62 267 GLU A C 1
ATOM 2137 O O . GLU A 1 267 ? 19.402 -12.009 10.579 1.00 88.62 267 GLU A O 1
ATOM 2142 N N . LEU A 1 268 ? 18.652 -11.287 8.590 1.00 86.88 268 LEU A N 1
ATOM 2143 C CA . LEU A 1 268 ? 19.911 -10.651 8.193 1.00 86.88 268 LEU A CA 1
ATOM 2144 C C . LEU A 1 268 ? 20.306 -9.506 9.132 1.00 86.88 268 LEU A C 1
ATOM 2146 O O . LEU A 1 268 ? 21.489 -9.345 9.432 1.00 86.88 268 LEU A O 1
ATOM 2150 N N . ARG A 1 269 ? 19.338 -8.716 9.617 1.00 85.81 269 ARG A N 1
ATOM 2151 C CA . ARG A 1 269 ? 19.580 -7.659 10.612 1.00 85.81 269 ARG A CA 1
ATOM 2152 C C . ARG A 1 269 ? 20.124 -8.255 11.909 1.00 85.81 269 ARG A C 1
ATOM 2154 O O . ARG A 1 269 ? 21.132 -7.757 12.401 1.00 85.81 269 ARG A O 1
ATOM 2161 N N . THR A 1 270 ? 19.540 -9.347 12.406 1.00 87.44 270 THR A N 1
ATOM 2162 C CA . THR A 1 270 ? 20.042 -10.056 13.595 1.00 87.44 270 THR A CA 1
ATOM 2163 C C . THR A 1 270 ? 21.465 -10.575 13.384 1.00 87.44 270 THR A C 1
ATOM 2165 O O . THR A 1 270 ? 22.347 -10.265 14.186 1.00 87.44 270 THR A O 1
ATOM 2168 N N . GLN A 1 271 ? 21.723 -11.269 12.269 1.00 85.06 271 GLN A N 1
ATOM 2169 C CA . GLN A 1 271 ? 23.065 -11.765 11.932 1.00 85.06 271 GLN A CA 1
ATOM 2170 C C . GLN A 1 271 ? 24.089 -10.625 11.821 1.00 85.06 271 GLN A C 1
ATOM 2172 O O . GLN A 1 271 ? 25.228 -10.757 12.268 1.00 85.06 271 GLN A O 1
ATOM 2177 N N . ARG A 1 272 ? 23.691 -9.475 11.260 1.00 82.62 272 ARG A N 1
ATOM 2178 C CA . ARG A 1 272 ? 24.548 -8.290 11.144 1.00 82.62 272 ARG A CA 1
ATOM 2179 C C . ARG A 1 272 ? 24.880 -7.698 12.510 1.00 82.62 272 ARG A C 1
ATOM 2181 O O . ARG A 1 272 ? 26.035 -7.349 12.727 1.00 82.62 272 ARG A O 1
ATOM 2188 N N . THR A 1 273 ? 23.917 -7.603 13.426 1.00 84.88 273 THR A N 1
ATOM 2189 C CA . THR A 1 273 ? 24.166 -7.125 14.795 1.00 84.88 273 THR A CA 1
ATOM 2190 C C . THR A 1 273 ? 25.114 -8.058 15.547 1.00 84.88 273 THR A C 1
ATOM 2192 O O . THR A 1 273 ? 26.051 -7.590 16.192 1.00 84.88 273 THR A O 1
ATOM 2195 N N . GLU A 1 274 ? 24.936 -9.374 15.421 1.00 85.62 274 GLU A N 1
ATOM 2196 C CA . GLU A 1 274 ? 25.857 -10.364 15.992 1.00 85.62 274 GLU A CA 1
ATOM 2197 C C . GLU A 1 274 ? 27.264 -10.236 15.400 1.00 85.62 274 GLU A C 1
ATOM 2199 O O . GLU A 1 274 ? 28.249 -10.193 16.140 1.00 85.62 274 GLU A O 1
ATOM 2204 N N . HIS A 1 275 ? 27.361 -10.098 14.075 1.00 81.88 275 HIS A N 1
ATOM 2205 C CA . HIS A 1 275 ? 28.629 -9.895 13.387 1.00 81.88 275 HIS A CA 1
ATOM 2206 C C . HIS A 1 275 ? 29.302 -8.580 13.804 1.00 81.88 275 HIS A C 1
ATOM 2208 O O . HIS A 1 275 ? 30.494 -8.574 14.086 1.00 81.88 275 HIS A O 1
ATOM 2214 N N . GLN A 1 276 ? 28.561 -7.474 13.910 1.00 79.81 276 GLN A N 1
ATOM 2215 C CA . GLN A 1 276 ? 29.082 -6.186 14.384 1.00 79.81 276 GLN A CA 1
ATOM 2216 C C . GLN A 1 276 ? 29.587 -6.270 15.829 1.00 79.81 276 GLN A C 1
ATOM 2218 O O . GLN A 1 276 ? 30.677 -5.775 16.119 1.00 79.81 276 GLN A O 1
ATOM 2223 N N . ASN A 1 277 ? 28.850 -6.942 16.717 1.00 83.94 277 ASN A N 1
ATOM 2224 C CA . ASN A 1 277 ? 29.275 -7.177 18.099 1.00 83.94 277 ASN A CA 1
ATOM 2225 C C . ASN A 1 277 ? 30.557 -8.022 18.158 1.00 83.94 277 ASN A C 1
ATOM 2227 O O . ASN A 1 277 ? 31.481 -7.704 18.909 1.00 83.94 277 ASN A O 1
ATOM 2231 N N . TRP A 1 278 ? 30.644 -9.065 17.329 1.00 82.88 278 TRP A N 1
ATOM 2232 C CA . TRP A 1 278 ? 31.844 -9.891 17.195 1.00 82.88 278 TRP A CA 1
ATOM 2233 C C . TRP A 1 278 ? 33.039 -9.090 16.648 1.00 82.88 278 TRP A C 1
ATOM 2235 O O . TRP A 1 278 ? 34.141 -9.174 17.190 1.00 82.88 278 TRP A O 1
ATOM 2245 N N . MET A 1 279 ? 32.821 -8.247 15.635 1.00 76.81 279 MET A N 1
ATOM 2246 C CA . MET A 1 279 ? 33.847 -7.371 15.053 1.00 76.81 279 MET A CA 1
ATOM 2247 C C . MET A 1 279 ? 34.357 -6.329 16.060 1.00 76.81 279 MET A C 1
ATOM 2249 O O . MET A 1 279 ? 35.564 -6.087 16.138 1.00 76.81 279 MET A O 1
ATOM 2253 N N . ALA A 1 280 ? 33.462 -5.753 16.870 1.00 79.19 280 ALA A N 1
ATOM 2254 C CA . ALA A 1 280 ? 33.820 -4.828 17.944 1.00 79.19 280 ALA A CA 1
ATOM 2255 C C . ALA A 1 280 ? 34.676 -5.505 19.030 1.00 79.19 280 ALA A C 1
ATOM 2257 O O . ALA A 1 280 ? 35.598 -4.884 19.558 1.00 79.19 280 ALA A O 1
ATOM 2258 N N . TRP A 1 281 ? 34.416 -6.784 19.324 1.00 80.50 281 TRP A N 1
ATOM 2259 C CA . TRP A 1 281 ? 35.190 -7.569 20.289 1.00 80.50 281 TRP A CA 1
ATOM 2260 C C . TRP A 1 281 ? 36.623 -7.880 19.814 1.00 80.50 281 TRP A C 1
ATOM 2262 O O . TRP A 1 281 ? 37.550 -7.842 20.621 1.00 80.50 281 TRP A O 1
ATOM 2272 N N . ILE A 1 282 ? 36.838 -8.136 18.516 1.00 82.00 282 ILE A N 1
ATOM 2273 C CA . ILE A 1 282 ? 38.167 -8.482 17.959 1.00 82.00 282 ILE A CA 1
ATOM 2274 C C . ILE A 1 282 ? 39.060 -7.251 17.722 1.00 82.00 282 ILE A C 1
ATOM 2276 O O . ILE A 1 282 ? 40.272 -7.387 17.554 1.00 82.00 282 ILE A O 1
ATOM 2280 N N . GLY A 1 283 ? 38.498 -6.038 17.738 1.00 67.50 283 GLY A N 1
ATOM 2281 C CA . GLY A 1 283 ? 39.271 -4.799 17.589 1.00 67.50 283 GLY A CA 1
ATOM 2282 C C . GLY A 1 283 ? 39.901 -4.613 16.200 1.00 67.50 283 GLY A C 1
ATOM 2283 O O . GLY A 1 283 ? 40.926 -3.943 16.073 1.00 67.50 283 GLY A O 1
ATOM 2284 N N . GLY A 1 284 ? 39.322 -5.217 15.155 1.00 63.00 284 GLY A N 1
ATOM 2285 C CA . GLY A 1 284 ? 39.869 -5.218 13.794 1.00 63.00 284 GLY A CA 1
ATOM 2286 C C . GLY A 1 284 ? 39.155 -4.259 12.835 1.00 63.00 284 GLY A C 1
ATOM 2287 O O . GLY A 1 284 ? 37.959 -4.387 12.590 1.00 63.00 284 GLY A O 1
ATOM 2288 N N . GLY A 1 285 ? 39.902 -3.327 12.234 1.00 61.81 285 GLY A N 1
ATOM 2289 C CA . GLY A 1 285 ? 39.418 -2.431 11.181 1.00 61.81 285 GLY A CA 1
ATOM 2290 C C . GLY A 1 285 ? 39.522 -3.053 9.788 1.00 61.81 285 GLY A C 1
ATOM 2291 O O . GLY A 1 285 ? 40.591 -3.036 9.183 1.00 61.81 285 GLY A O 1
ATOM 2292 N N . PHE A 1 286 ? 38.405 -3.544 9.247 1.00 68.19 286 PHE A N 1
ATOM 2293 C CA . PHE A 1 286 ? 38.288 -3.927 7.836 1.00 68.19 286 PHE A CA 1
ATOM 2294 C C . PHE A 1 286 ? 37.368 -2.948 7.102 1.00 68.19 286 PHE A C 1
ATOM 2296 O O . PHE A 1 286 ? 36.154 -3.120 7.027 1.00 68.19 286 PHE A O 1
ATOM 2303 N N . HIS A 1 287 ? 37.970 -1.894 6.546 1.00 70.69 287 HIS A N 1
ATOM 2304 C CA . HIS A 1 287 ? 37.260 -0.855 5.796 1.00 70.69 287 HIS A CA 1
ATOM 2305 C C . HIS A 1 287 ? 36.449 -1.428 4.620 1.00 70.69 287 HIS A C 1
ATOM 2307 O O . HIS A 1 287 ? 35.341 -0.974 4.373 1.00 70.69 287 HIS A O 1
ATOM 2313 N N . SER A 1 288 ? 36.946 -2.463 3.934 1.00 76.19 288 SER A N 1
ATOM 2314 C CA . SER A 1 288 ? 36.234 -3.098 2.815 1.00 76.19 288 SER A CA 1
ATOM 2315 C C . SER A 1 288 ? 34.925 -3.772 3.232 1.00 76.19 288 SER A C 1
ATOM 2317 O O . SER A 1 288 ? 33.948 -3.704 2.494 1.00 76.19 288 SER A O 1
ATOM 2319 N N . GLU A 1 289 ? 34.889 -4.385 4.417 1.00 76.50 289 GLU A N 1
ATOM 2320 C CA . GLU A 1 289 ? 33.694 -5.056 4.936 1.00 76.50 289 GLU A CA 1
ATOM 2321 C C . GLU A 1 289 ? 32.642 -4.033 5.372 1.00 76.50 289 GLU A C 1
ATOM 2323 O O . GLU A 1 289 ? 31.467 -4.158 5.039 1.00 76.50 289 GLU A O 1
ATOM 2328 N N . LEU A 1 290 ? 33.085 -2.948 6.015 1.00 76.31 290 LEU A N 1
ATOM 2329 C CA . LEU A 1 290 ? 32.218 -1.823 6.362 1.00 76.31 290 LEU A CA 1
ATOM 2330 C C . LEU A 1 290 ? 31.614 -1.160 5.115 1.00 76.31 290 LEU A C 1
ATOM 2332 O O . LEU A 1 290 ? 30.428 -0.841 5.102 1.00 76.31 290 LEU A O 1
ATOM 2336 N N . MET A 1 291 ? 32.412 -0.972 4.059 1.00 79.31 291 MET A N 1
ATOM 2337 C CA . MET A 1 291 ? 31.928 -0.404 2.797 1.00 79.31 291 MET A CA 1
ATOM 2338 C C . MET A 1 291 ? 30.919 -1.332 2.110 1.00 79.31 291 MET A C 1
ATOM 2340 O O . MET A 1 291 ? 29.911 -0.845 1.606 1.00 79.31 291 MET A O 1
ATOM 2344 N N . ARG A 1 292 ? 31.134 -2.655 2.155 1.00 82.25 292 ARG A N 1
ATOM 2345 C CA . ARG A 1 292 ? 30.175 -3.650 1.650 1.00 82.25 292 ARG A CA 1
ATOM 2346 C C . ARG A 1 292 ? 28.850 -3.599 2.412 1.00 82.25 292 ARG A C 1
ATOM 2348 O O . ARG A 1 292 ? 27.799 -3.496 1.792 1.00 82.25 292 ARG A O 1
ATOM 2355 N N . MET A 1 293 ? 28.903 -3.588 3.745 1.00 78.88 293 MET A N 1
ATOM 2356 C CA . MET A 1 293 ? 27.710 -3.469 4.591 1.00 78.88 293 MET A CA 1
ATOM 2357 C C . MET A 1 293 ? 26.931 -2.183 4.321 1.00 78.88 293 MET A C 1
ATOM 2359 O O . MET A 1 293 ? 25.702 -2.207 4.264 1.00 78.88 293 MET A O 1
ATOM 2363 N N . LYS A 1 294 ? 27.646 -1.067 4.145 1.00 84.06 294 LYS A N 1
ATOM 2364 C CA . LYS A 1 294 ? 27.035 0.225 3.844 1.00 84.06 294 LYS A CA 1
ATOM 2365 C C . LYS A 1 294 ? 26.338 0.213 2.483 1.00 84.06 294 LYS A C 1
ATOM 2367 O O . LYS A 1 294 ? 25.214 0.689 2.383 1.00 84.06 294 LYS A O 1
ATOM 2372 N N . GLN A 1 295 ? 26.970 -0.367 1.462 1.00 86.69 295 GLN A N 1
ATOM 2373 C CA . GLN A 1 295 ? 26.351 -0.516 0.145 1.00 86.69 295 GLN A CA 1
ATOM 2374 C C . GLN A 1 295 ? 25.081 -1.380 0.216 1.00 86.69 295 GLN A C 1
ATOM 2376 O O . GLN A 1 295 ? 24.056 -1.005 -0.340 1.00 86.69 295 GLN A O 1
ATOM 2381 N N . GLU A 1 296 ? 25.111 -2.500 0.943 1.00 85.62 296 GLU A N 1
ATOM 2382 C CA . GLU A 1 296 ? 23.925 -3.346 1.134 1.00 85.62 296 GLU A CA 1
ATOM 2383 C C . GLU A 1 296 ? 22.781 -2.616 1.855 1.00 85.62 296 GLU A C 1
ATOM 2385 O O . GLU A 1 296 ? 21.611 -2.867 1.569 1.00 85.62 296 GLU A O 1
ATOM 2390 N N . GLU A 1 297 ? 23.103 -1.745 2.813 1.00 85.31 297 GLU A N 1
ATOM 2391 C CA . GLU A 1 297 ? 22.122 -0.927 3.531 1.00 85.31 297 GLU A CA 1
ATOM 2392 C C . GLU A 1 297 ? 21.514 0.160 2.640 1.00 85.31 297 GLU A C 1
ATOM 2394 O O . GLU A 1 297 ? 20.297 0.336 2.651 1.00 85.31 297 GLU A O 1
ATOM 2399 N N . GLU A 1 298 ? 22.331 0.835 1.826 1.00 88.25 298 GLU A N 1
ATOM 2400 C CA . GLU A 1 298 ? 21.860 1.803 0.829 1.00 88.25 298 GLU A CA 1
ATOM 2401 C C . GLU A 1 298 ? 20.942 1.131 -0.206 1.00 88.25 298 GLU A C 1
ATOM 2403 O O . GLU A 1 298 ? 19.842 1.622 -0.465 1.00 88.25 298 GLU A O 1
ATOM 2408 N N . GLU A 1 299 ? 21.335 -0.035 -0.729 1.00 87.31 299 GLU A N 1
ATOM 2409 C CA . GLU A 1 299 ? 20.503 -0.809 -1.652 1.00 87.31 299 GLU A CA 1
ATOM 2410 C C . GLU A 1 299 ? 19.192 -1.281 -1.004 1.00 87.31 299 GLU A C 1
ATOM 2412 O O . GLU A 1 299 ? 18.152 -1.325 -1.665 1.00 87.31 299 GLU A O 1
ATOM 2417 N N . GLU A 1 300 ? 19.210 -1.654 0.281 1.00 87.50 300 GLU A N 1
ATOM 2418 C CA . GLU A 1 300 ? 17.988 -2.048 0.981 1.00 87.50 300 GLU A CA 1
ATOM 2419 C C . GLU A 1 300 ? 17.065 -0.861 1.227 1.00 87.50 300 GLU A C 1
ATOM 2421 O O . GLU A 1 300 ? 15.872 -0.978 0.965 1.00 87.50 300 GLU A O 1
ATOM 2426 N N . ALA A 1 301 ? 17.599 0.291 1.634 1.00 88.94 301 ALA A N 1
ATOM 2427 C CA . ALA A 1 301 ? 16.816 1.512 1.794 1.00 88.94 301 ALA A CA 1
ATOM 2428 C C . ALA A 1 301 ? 16.142 1.933 0.476 1.00 88.94 301 ALA A C 1
ATOM 2430 O O . ALA A 1 301 ? 14.985 2.364 0.469 1.00 88.94 301 ALA A O 1
ATOM 2431 N N . GLU A 1 302 ? 16.826 1.759 -0.658 1.00 90.31 302 GLU A N 1
ATOM 2432 C CA . GLU A 1 302 ? 16.251 2.023 -1.977 1.00 90.31 302 GLU A CA 1
ATOM 2433 C C . GLU A 1 302 ? 15.106 1.052 -2.316 1.00 90.31 302 GLU A C 1
ATOM 2435 O O . GLU A 1 302 ? 14.064 1.464 -2.836 1.00 90.31 302 GLU A O 1
ATOM 2440 N N . ARG A 1 303 ? 15.247 -0.235 -1.966 1.00 90.88 303 ARG A N 1
ATOM 2441 C CA . ARG A 1 303 ? 14.164 -1.224 -2.107 1.00 90.88 303 ARG A CA 1
ATOM 2442 C C . ARG A 1 303 ? 12.991 -0.912 -1.184 1.00 90.88 303 ARG A C 1
ATOM 2444 O O . ARG A 1 303 ? 11.852 -0.969 -1.641 1.00 90.88 303 ARG A O 1
ATOM 2451 N N . GLU A 1 304 ? 13.242 -0.566 0.079 1.00 91.62 304 GLU A N 1
ATOM 2452 C CA . GLU A 1 304 ? 12.199 -0.158 1.029 1.00 91.62 304 GLU A CA 1
ATOM 2453 C C . GLU A 1 304 ? 11.413 1.035 0.482 1.00 91.62 304 GLU A C 1
ATOM 2455 O O . GLU A 1 304 ? 10.181 1.010 0.470 1.00 91.62 304 GLU A O 1
ATOM 2460 N N . ARG A 1 305 ? 12.107 2.032 -0.077 1.00 92.44 305 ARG A N 1
ATOM 2461 C CA . ARG A 1 305 ? 11.465 3.154 -0.762 1.00 92.44 305 ARG A CA 1
ATOM 2462 C C . ARG A 1 305 ? 10.580 2.682 -1.922 1.00 92.44 305 ARG A C 1
ATOM 2464 O O . ARG A 1 305 ? 9.413 3.062 -1.968 1.00 92.44 305 ARG A O 1
ATOM 2471 N N . ARG A 1 306 ? 11.081 1.817 -2.815 1.00 93.06 306 ARG A N 1
ATOM 2472 C CA . ARG A 1 306 ? 10.275 1.273 -3.928 1.00 93.06 306 ARG A CA 1
ATOM 2473 C C . ARG A 1 306 ? 9.039 0.508 -3.440 1.00 93.06 306 ARG A C 1
ATOM 2475 O O . ARG A 1 306 ? 7.987 0.599 -4.068 1.00 93.06 306 ARG A O 1
ATOM 2482 N N . ILE A 1 307 ? 9.133 -0.208 -2.317 1.00 94.31 307 ILE A N 1
ATOM 2483 C CA . ILE A 1 307 ? 7.991 -0.898 -1.688 1.00 94.31 307 ILE A CA 1
ATOM 2484 C C . ILE A 1 307 ? 6.917 0.105 -1.255 1.00 94.31 307 ILE A C 1
ATOM 2486 O O . ILE A 1 307 ? 5.728 -0.116 -1.500 1.00 94.31 307 ILE A O 1
ATOM 2490 N N . LEU A 1 308 ? 7.318 1.208 -0.623 1.00 93.88 308 LEU A N 1
ATOM 2491 C CA . LEU A 1 308 ? 6.386 2.259 -0.212 1.00 93.88 308 LEU A CA 1
ATOM 2492 C C . LEU A 1 308 ? 5.754 2.949 -1.422 1.00 93.88 308 LEU A C 1
ATOM 2494 O O . LEU A 1 308 ? 4.538 3.151 -1.437 1.00 93.88 308 LEU A O 1
ATOM 2498 N N . ASP A 1 309 ? 6.554 3.235 -2.448 1.00 93.19 309 ASP A N 1
ATOM 2499 C CA . ASP A 1 309 ? 6.109 3.873 -3.685 1.00 93.19 309 ASP A CA 1
ATOM 2500 C C . ASP A 1 309 ? 5.061 3.005 -4.413 1.00 93.19 309 ASP A C 1
ATOM 2502 O O . ASP A 1 309 ? 3.978 3.497 -4.743 1.00 93.19 309 ASP A O 1
ATOM 2506 N N . VAL A 1 310 ? 5.308 1.695 -4.584 1.00 94.00 310 VAL A N 1
ATOM 2507 C CA . VAL A 1 310 ? 4.324 0.789 -5.213 1.00 94.00 310 VAL A CA 1
ATOM 2508 C C . VAL A 1 310 ? 3.081 0.590 -4.350 1.00 94.00 310 VAL A C 1
ATOM 2510 O O . VAL A 1 310 ? 1.974 0.550 -4.880 1.00 94.00 310 VAL A O 1
ATOM 2513 N N . THR A 1 311 ? 3.230 0.501 -3.026 1.00 94.44 311 THR A N 1
ATOM 2514 C CA . THR A 1 311 ? 2.079 0.335 -2.125 1.00 94.44 311 THR A CA 1
ATOM 2515 C C . THR A 1 311 ? 1.188 1.571 -2.179 1.00 94.44 311 THR A C 1
ATOM 2517 O O . THR A 1 311 ? -0.021 1.452 -2.356 1.00 94.44 311 THR A O 1
ATOM 2520 N N . THR A 1 312 ? 1.785 2.763 -2.117 1.00 92.88 312 THR A N 1
ATOM 2521 C CA . THR A 1 312 ? 1.067 4.040 -2.233 1.00 92.88 312 THR A CA 1
ATOM 2522 C C . THR A 1 312 ? 0.363 4.159 -3.581 1.00 92.88 312 THR A C 1
ATOM 2524 O O . THR A 1 312 ? -0.808 4.531 -3.634 1.00 92.88 312 THR A O 1
ATOM 2527 N N . PHE A 1 313 ? 1.044 3.787 -4.667 1.00 92.44 313 PHE A N 1
ATOM 2528 C CA . PHE A 1 313 ? 0.459 3.745 -6.004 1.00 92.44 313 PHE A CA 1
ATOM 2529 C C . PHE A 1 313 ? -0.773 2.827 -6.074 1.00 92.44 313 PHE A C 1
ATOM 2531 O O . PHE A 1 313 ? -1.816 3.234 -6.587 1.00 92.44 313 PHE A O 1
ATOM 2538 N N . LEU A 1 314 ? -0.686 1.614 -5.520 1.00 92.06 314 LEU A N 1
ATOM 2539 C CA . LEU A 1 314 ? -1.798 0.659 -5.509 1.00 92.06 314 LEU A CA 1
ATOM 2540 C C . LEU A 1 314 ? -2.986 1.163 -4.679 1.00 92.06 314 LEU A C 1
ATOM 2542 O O . LEU A 1 314 ? -4.130 0.999 -5.096 1.00 92.06 314 LEU A O 1
ATOM 2546 N N . LEU A 1 315 ? -2.726 1.835 -3.555 1.00 91.62 315 LEU A N 1
ATOM 2547 C CA . LEU A 1 315 ? -3.770 2.460 -2.737 1.00 91.62 315 LEU A CA 1
ATOM 2548 C C . LEU A 1 315 ? -4.488 3.594 -3.473 1.00 91.62 315 LEU A C 1
ATOM 2550 O O . LEU A 1 315 ? -5.711 3.689 -3.407 1.00 91.62 315 LEU A O 1
ATOM 2554 N N . GLN A 1 316 ? -3.745 4.433 -4.197 1.00 88.25 316 GLN A N 1
ATOM 2555 C CA . GLN A 1 316 ? -4.315 5.521 -4.999 1.00 88.25 316 GLN A CA 1
ATOM 2556 C C . GLN A 1 316 ? -5.100 5.009 -6.213 1.00 88.25 316 GLN A C 1
ATOM 2558 O O . GLN A 1 316 ? -6.068 5.648 -6.628 1.00 88.25 316 GLN A O 1
ATOM 2563 N N . GLY A 1 317 ? -4.685 3.872 -6.778 1.00 84.19 317 GLY A N 1
ATOM 2564 C CA . GLY A 1 317 ? -5.367 3.214 -7.893 1.00 84.19 317 GLY A CA 1
ATOM 2565 C C . GLY A 1 317 ? -6.707 2.578 -7.512 1.00 84.19 317 GLY A C 1
ATOM 2566 O O . GLY A 1 317 ? -7.540 2.342 -8.391 1.00 84.19 317 GLY A O 1
ATOM 2567 N N . HIS A 1 318 ? -6.948 2.331 -6.222 1.00 83.56 318 HIS A N 1
ATOM 2568 C CA . HIS A 1 318 ? -8.213 1.780 -5.748 1.00 83.56 318 HIS A CA 1
ATOM 2569 C C . HIS A 1 318 ? -9.287 2.860 -5.600 1.00 83.56 318 HIS A C 1
ATOM 2571 O O . HIS A 1 318 ? -9.093 3.903 -4.982 1.00 83.56 318 HIS A O 1
ATOM 2577 N N . GLY A 1 319 ? -10.468 2.595 -6.162 1.00 79.00 319 GLY A N 1
ATOM 2578 C CA . GLY A 1 319 ? -11.542 3.589 -6.272 1.00 79.00 319 GLY A CA 1
ATOM 2579 C C . GLY A 1 319 ? -12.282 3.929 -4.972 1.00 79.00 319 GLY A C 1
ATOM 2580 O O . GLY A 1 319 ? -13.046 4.891 -4.962 1.00 79.00 319 GLY A O 1
ATOM 2581 N N . HIS A 1 320 ? -12.094 3.167 -3.888 1.00 86.94 320 HIS A N 1
ATOM 2582 C CA . HIS A 1 320 ? -12.821 3.387 -2.632 1.00 86.94 320 HIS A CA 1
ATOM 2583 C C . HIS A 1 320 ? -12.079 4.384 -1.720 1.00 86.94 320 HIS A C 1
ATOM 2585 O O . HIS A 1 320 ? -10.877 4.212 -1.502 1.00 86.94 320 HIS A O 1
ATOM 2591 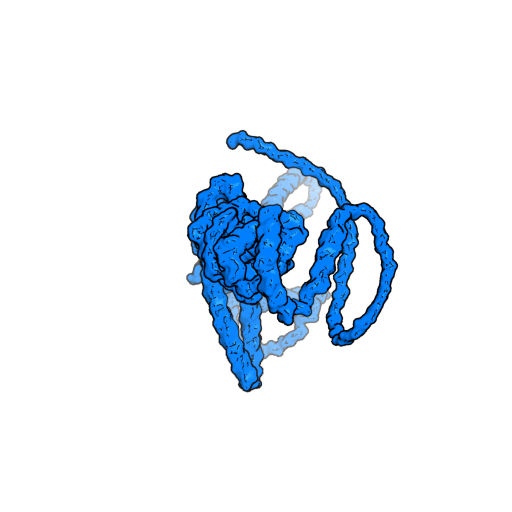N N . PRO A 1 321 ? -12.759 5.395 -1.139 1.00 86.19 321 PRO A N 1
ATOM 2592 C CA . PRO A 1 321 ? -12.118 6.44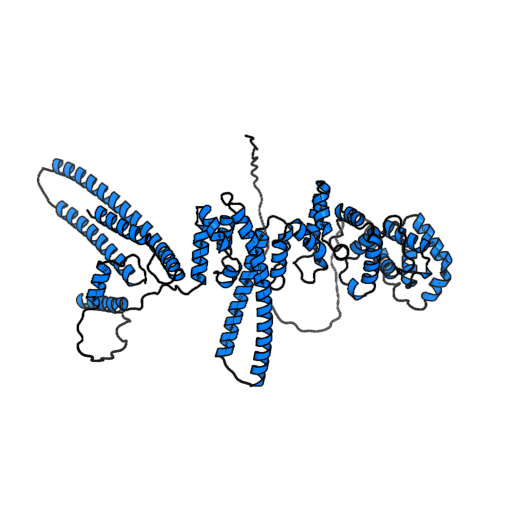1 -0.332 1.00 86.19 321 PRO A CA 1
ATOM 2593 C C . PRO A 1 321 ? -11.361 5.900 0.887 1.00 86.19 321 PRO A C 1
ATOM 2595 O O . PRO A 1 321 ? -10.321 6.454 1.235 1.00 86.19 321 PRO A O 1
ATOM 2598 N N . ILE A 1 322 ? -11.811 4.778 1.462 1.00 88.56 322 ILE A N 1
ATOM 2599 C CA . ILE A 1 322 ? -11.184 4.152 2.638 1.00 88.56 322 ILE A CA 1
ATOM 2600 C C . ILE A 1 322 ? -9.673 3.917 2.483 1.00 88.56 322 ILE A C 1
ATOM 2602 O O . ILE A 1 322 ? -8.913 4.143 3.422 1.00 88.56 322 ILE A O 1
ATOM 2606 N N . TYR A 1 323 ? -9.217 3.534 1.285 1.00 90.06 323 TYR A N 1
ATOM 2607 C CA . TYR A 1 323 ? -7.813 3.201 1.032 1.00 90.06 323 TYR A CA 1
ATOM 2608 C C . TYR A 1 323 ? -6.889 4.425 1.087 1.00 90.06 323 TYR A C 1
ATOM 2610 O O . TYR A 1 323 ? -5.681 4.272 1.251 1.00 90.06 323 TYR A O 1
ATOM 2618 N N . ARG A 1 324 ? -7.438 5.647 1.007 1.00 88.06 324 ARG A N 1
ATOM 2619 C CA . ARG A 1 324 ? -6.670 6.900 1.115 1.00 88.06 324 ARG A CA 1
ATOM 2620 C C . ARG A 1 324 ? -6.202 7.193 2.538 1.00 88.06 324 ARG A C 1
ATOM 2622 O O . ARG A 1 324 ? -5.279 7.981 2.711 1.00 88.06 324 ARG A O 1
ATOM 2629 N N . ASN A 1 325 ? -6.836 6.578 3.536 1.00 89.00 325 ASN A N 1
ATOM 2630 C CA . ASN A 1 325 ? -6.487 6.758 4.945 1.00 89.00 325 ASN A CA 1
ATOM 2631 C C . ASN A 1 325 ? -5.406 5.778 5.418 1.00 89.00 325 ASN A C 1
ATOM 2633 O O . ASN A 1 325 ? -4.912 5.896 6.541 1.00 89.00 325 ASN A O 1
ATOM 2637 N N . PHE A 1 326 ? -5.021 4.820 4.570 1.00 91.44 326 PHE A N 1
ATOM 2638 C CA . PHE A 1 326 ? -3.913 3.923 4.860 1.00 91.44 326 PHE A CA 1
ATOM 2639 C C . PHE A 1 326 ? -2.584 4.659 4.720 1.00 91.44 326 PHE A C 1
ATOM 2641 O O . PHE A 1 326 ? -2.334 5.344 3.727 1.00 91.44 326 PHE A O 1
ATOM 2648 N N . LEU A 1 327 ? -1.717 4.484 5.717 1.00 91.50 327 LEU A N 1
ATOM 2649 C CA . LEU A 1 327 ? -0.373 5.047 5.727 1.00 91.50 327 LEU A CA 1
ATOM 2650 C C . LEU A 1 327 ? 0.642 3.903 5.614 1.00 91.50 327 LEU A C 1
ATOM 2652 O O . LEU A 1 327 ? 0.958 3.257 6.622 1.00 91.50 327 LEU A O 1
ATOM 2656 N N . PRO A 1 328 ? 1.141 3.613 4.399 1.00 92.31 328 PRO A N 1
ATOM 2657 C CA . PRO A 1 328 ? 2.084 2.530 4.210 1.00 92.31 328 PRO A CA 1
ATOM 2658 C C . PRO A 1 328 ? 3.422 2.853 4.878 1.00 92.31 328 PRO A C 1
ATOM 2660 O O . PRO A 1 328 ? 4.022 3.906 4.685 1.00 92.31 328 PRO A O 1
ATOM 2663 N N . THR A 1 329 ? 3.899 1.892 5.651 1.00 91.56 329 THR A N 1
ATOM 2664 C CA . THR A 1 329 ? 5.219 1.812 6.266 1.00 91.56 329 THR A CA 1
ATOM 2665 C C . THR A 1 329 ? 5.829 0.469 5.890 1.00 91.56 329 THR A C 1
ATOM 2667 O O . THR A 1 329 ? 5.120 -0.471 5.523 1.00 91.56 329 THR A O 1
ATOM 2670 N N . TYR A 1 330 ? 7.149 0.332 6.015 1.00 88.12 330 TYR A N 1
ATOM 2671 C CA . TYR A 1 330 ? 7.802 -0.934 5.689 1.00 88.12 330 TYR A CA 1
ATOM 2672 C C . TYR A 1 330 ? 7.272 -2.107 6.531 1.00 88.12 330 TYR A C 1
ATOM 2674 O O . TYR A 1 330 ? 7.291 -3.240 6.070 1.00 88.12 330 TYR A O 1
ATOM 2682 N N . GLN A 1 331 ? 6.762 -1.856 7.742 1.00 87.00 331 GLN A N 1
ATOM 2683 C CA . GLN A 1 331 ? 6.251 -2.899 8.638 1.00 87.00 331 GLN A CA 1
ATOM 2684 C C . GLN A 1 331 ? 4.809 -3.321 8.318 1.00 87.00 331 GLN A C 1
ATOM 2686 O O . GLN A 1 331 ? 4.464 -4.495 8.476 1.00 87.00 331 GLN A O 1
ATOM 2691 N N . ASN A 1 332 ? 3.964 -2.388 7.868 1.00 89.62 332 ASN A N 1
ATOM 2692 C CA . ASN A 1 332 ? 2.541 -2.650 7.629 1.00 89.62 332 ASN A CA 1
ATOM 2693 C C . ASN A 1 332 ? 2.191 -2.876 6.143 1.00 89.62 332 ASN A C 1
ATOM 2695 O O . ASN A 1 332 ? 1.103 -3.373 5.869 1.00 89.62 332 ASN A O 1
ATOM 2699 N N . CYS A 1 333 ? 3.088 -2.584 5.190 1.00 91.38 333 CYS A N 1
ATOM 2700 C CA . CYS A 1 333 ? 2.783 -2.636 3.753 1.00 91.38 333 CYS A CA 1
ATOM 2701 C C . CYS A 1 333 ? 2.298 -4.013 3.279 1.00 91.38 333 CYS A C 1
ATOM 2703 O O . CYS A 1 333 ? 1.340 -4.091 2.516 1.00 91.38 333 CYS A O 1
ATOM 2705 N N . ALA A 1 334 ? 2.897 -5.101 3.774 1.00 91.25 334 ALA A N 1
ATOM 2706 C CA . ALA A 1 334 ? 2.480 -6.461 3.437 1.00 91.25 334 ALA A CA 1
ATOM 2707 C C . ALA A 1 334 ? 1.022 -6.735 3.854 1.00 91.25 334 ALA A C 1
ATOM 2709 O O . ALA A 1 334 ? 0.250 -7.280 3.065 1.00 91.25 334 ALA A O 1
ATOM 2710 N N . TYR A 1 335 ? 0.644 -6.272 5.052 1.00 89.88 335 TYR A N 1
ATOM 2711 C CA . TYR A 1 335 ? -0.707 -6.407 5.600 1.00 89.88 335 TYR A CA 1
ATOM 2712 C C . TYR A 1 335 ? -1.711 -5.501 4.875 1.00 89.88 335 TYR A C 1
ATOM 2714 O O . TYR A 1 335 ? -2.796 -5.941 4.508 1.00 89.88 335 TYR A O 1
ATOM 2722 N N . ILE A 1 336 ? -1.323 -4.258 4.575 1.00 92.12 336 ILE A N 1
ATOM 2723 C CA . ILE A 1 336 ? -2.137 -3.342 3.766 1.00 92.12 336 ILE A CA 1
ATOM 2724 C C . ILE A 1 336 ? -2.437 -3.959 2.394 1.00 92.12 336 ILE A C 1
ATOM 2726 O O . ILE A 1 336 ? -3.586 -3.969 1.960 1.00 92.12 336 ILE A O 1
ATOM 2730 N N . LEU A 1 337 ? -1.426 -4.509 1.718 1.00 92.69 337 LEU A N 1
ATOM 2731 C CA . LEU A 1 337 ? -1.599 -5.136 0.406 1.00 92.69 337 LEU A CA 1
ATOM 2732 C C . LEU A 1 337 ? -2.454 -6.404 0.465 1.00 92.69 337 LEU A C 1
ATOM 2734 O O . LEU A 1 337 ? -3.147 -6.713 -0.504 1.00 92.69 337 LEU A O 1
ATOM 2738 N N . GLU A 1 338 ? -2.445 -7.110 1.596 1.00 91.94 338 GLU A N 1
ATOM 2739 C CA . GLU A 1 338 ? -3.363 -8.217 1.846 1.00 91.94 338 GLU A CA 1
ATOM 2740 C C . GLU A 1 338 ? -4.813 -7.714 1.863 1.00 91.94 338 GLU A C 1
ATOM 2742 O O . GLU A 1 338 ? -5.629 -8.212 1.093 1.00 91.94 338 GLU A O 1
ATOM 2747 N N . ILE A 1 339 ? -5.110 -6.661 2.638 1.00 90.62 339 ILE A N 1
ATOM 2748 C CA . ILE A 1 339 ? -6.448 -6.041 2.717 1.00 90.62 339 ILE A CA 1
ATOM 2749 C C . ILE A 1 339 ? -6.917 -5.541 1.344 1.00 90.62 339 ILE A C 1
ATOM 2751 O O . ILE A 1 339 ? -8.064 -5.754 0.959 1.00 90.62 339 ILE A O 1
ATOM 2755 N N . VAL A 1 340 ? -6.022 -4.897 0.597 1.00 90.81 340 VAL A N 1
ATOM 2756 C CA . VAL A 1 340 ? -6.252 -4.342 -0.751 1.00 90.81 340 VAL A CA 1
ATOM 2757 C C . VAL A 1 340 ? -6.518 -5.433 -1.798 1.00 90.81 340 VAL A C 1
ATOM 2759 O O . VAL A 1 340 ? -7.123 -5.148 -2.834 1.00 90.81 340 VAL A O 1
ATOM 2762 N N . SER A 1 341 ? -6.071 -6.667 -1.545 1.00 90.38 341 SER A N 1
ATOM 2763 C CA . SER A 1 341 ? -6.280 -7.820 -2.433 1.00 90.38 341 SER A CA 1
ATOM 2764 C C . SER A 1 341 ? -7.616 -8.536 -2.206 1.00 90.38 341 SER A C 1
ATOM 2766 O O . SER A 1 341 ? -7.993 -9.377 -3.025 1.00 90.38 341 SER A O 1
ATOM 2768 N N . LEU A 1 342 ? -8.310 -8.247 -1.102 1.00 90.00 342 LEU A N 1
ATOM 2769 C CA . LEU A 1 342 ? -9.583 -8.876 -0.760 1.00 90.00 342 LEU A CA 1
ATOM 2770 C C . LEU A 1 342 ? -10.765 -8.246 -1.517 1.00 90.00 342 LEU A C 1
ATOM 2772 O O . LEU A 1 342 ? -10.670 -7.118 -2.012 1.00 90.00 342 LEU A O 1
ATOM 2776 N N . PRO A 1 343 ? -11.910 -8.951 -1.602 1.00 89.12 343 PRO A N 1
ATOM 2777 C CA . PRO A 1 343 ? -13.177 -8.327 -1.963 1.00 89.12 343 PRO A CA 1
ATOM 2778 C C . PRO A 1 343 ? -13.501 -7.163 -1.021 1.00 89.12 343 PRO A C 1
ATOM 2780 O O . PRO A 1 343 ? -13.215 -7.238 0.173 1.00 89.12 343 PRO A O 1
ATOM 2783 N N . LEU A 1 344 ? -14.146 -6.115 -1.546 1.00 89.75 344 LEU A N 1
ATOM 2784 C CA . LEU A 1 344 ? -14.415 -4.884 -0.796 1.00 89.75 344 LEU A CA 1
ATOM 2785 C C . LEU A 1 344 ? -15.104 -5.158 0.547 1.00 89.75 344 LEU A C 1
ATOM 2787 O O . LEU A 1 344 ? -14.700 -4.587 1.552 1.00 89.75 344 LEU A O 1
ATOM 2791 N N . GLU A 1 345 ? -16.102 -6.041 0.585 1.00 90.38 345 GLU A N 1
ATOM 2792 C CA . GLU A 1 345 ? -16.821 -6.382 1.817 1.00 90.38 345 GLU A CA 1
ATOM 2793 C C . GLU A 1 345 ? -15.887 -6.944 2.901 1.00 90.38 345 GLU A C 1
ATOM 2795 O O . GLU A 1 345 ? -15.996 -6.578 4.070 1.00 90.38 345 GLU A O 1
ATOM 2800 N N . GLU A 1 346 ? -14.929 -7.785 2.515 1.00 90.88 346 GLU A N 1
ATOM 2801 C CA . GLU A 1 346 ? -13.954 -8.370 3.437 1.00 90.88 346 GLU A CA 1
ATOM 2802 C C . GLU A 1 346 ? -12.877 -7.351 3.846 1.00 90.88 346 GLU A C 1
ATOM 2804 O O . GLU A 1 346 ? -12.447 -7.327 5.001 1.00 90.88 346 GLU A O 1
ATOM 2809 N N . SER A 1 347 ? -12.486 -6.445 2.944 1.00 91.31 347 SER A N 1
ATOM 2810 C CA . SER A 1 347 ? -11.606 -5.320 3.283 1.00 91.31 347 SER A CA 1
ATOM 2811 C C . SER A 1 347 ? -12.256 -4.395 4.320 1.00 91.31 347 SER A C 1
ATOM 2813 O O . SER A 1 347 ? -11.615 -4.047 5.311 1.00 91.31 347 SER A O 1
ATOM 2815 N N . ILE A 1 348 ? -13.538 -4.043 4.140 1.00 91.88 348 ILE A N 1
ATOM 2816 C CA . ILE A 1 348 ? -14.304 -3.239 5.107 1.00 91.88 348 ILE A CA 1
ATOM 2817 C C . ILE A 1 348 ? -14.414 -3.968 6.449 1.00 91.88 348 ILE A C 1
ATOM 2819 O O . ILE A 1 348 ? -14.204 -3.353 7.493 1.00 91.88 348 ILE A O 1
ATOM 2823 N N . ALA A 1 349 ? -14.671 -5.279 6.430 1.00 91.38 349 ALA A N 1
ATOM 2824 C CA . ALA A 1 349 ? -14.733 -6.095 7.638 1.00 91.38 349 ALA A CA 1
ATOM 2825 C C . ALA A 1 349 ? -13.443 -6.025 8.473 1.00 91.38 349 ALA A C 1
ATOM 2827 O O . ALA A 1 349 ? -13.503 -5.945 9.702 1.00 91.38 349 ALA A O 1
ATOM 2828 N N . ARG A 1 350 ? -12.274 -6.002 7.820 1.00 90.44 350 ARG A N 1
ATOM 2829 C CA . ARG A 1 350 ? -10.985 -5.794 8.499 1.00 90.44 350 ARG A CA 1
ATOM 2830 C C . ARG A 1 350 ? -10.816 -4.358 8.993 1.00 90.44 350 ARG A C 1
ATOM 2832 O O . ARG A 1 350 ? -10.377 -4.161 10.121 1.00 90.44 350 ARG A O 1
ATOM 2839 N N . CYS A 1 351 ? -11.236 -3.359 8.218 1.00 90.56 351 CYS A N 1
ATOM 2840 C CA . CYS A 1 351 ? -11.188 -1.957 8.645 1.00 90.56 351 CYS A CA 1
ATOM 2841 C C . CYS A 1 351 ? -12.071 -1.661 9.871 1.00 90.56 351 CYS A C 1
ATOM 2843 O O . CYS A 1 351 ? -11.682 -0.859 10.717 1.00 90.56 351 CYS A O 1
ATOM 2845 N N . LEU A 1 352 ? -13.208 -2.349 10.032 1.00 89.81 352 LEU A N 1
ATOM 2846 C CA . LEU A 1 352 ? -14.042 -2.264 11.243 1.00 89.81 352 LEU A CA 1
ATOM 2847 C C . LEU A 1 352 ? -13.335 -2.789 12.507 1.00 89.81 352 LEU A C 1
ATOM 2849 O O . LEU A 1 352 ? -13.798 -2.542 13.618 1.00 89.81 352 LEU A O 1
ATOM 2853 N N . ARG A 1 353 ? -12.214 -3.502 12.354 1.00 89.62 353 ARG A N 1
ATOM 2854 C CA . ARG A 1 353 ? -11.379 -4.023 13.447 1.00 89.62 353 ARG A CA 1
ATOM 2855 C C . ARG A 1 353 ? -10.065 -3.254 13.606 1.00 89.62 353 ARG A C 1
ATOM 2857 O O . ARG A 1 353 ? -9.188 -3.706 14.338 1.00 89.62 353 ARG A O 1
ATOM 2864 N N . ALA A 1 354 ? -9.927 -2.090 12.963 1.00 84.81 354 ALA A N 1
ATOM 2865 C CA . ALA A 1 354 ? -8.667 -1.346 12.879 1.00 84.81 354 ALA A CA 1
ATOM 2866 C C . ALA A 1 354 ? -8.013 -1.030 14.239 1.00 84.81 354 ALA A C 1
ATOM 2868 O O . ALA A 1 354 ? -6.799 -0.853 14.296 1.00 84.81 354 ALA A O 1
ATOM 2869 N N . TYR A 1 355 ? -8.786 -0.970 15.330 1.00 81.50 355 TYR A N 1
ATOM 2870 C CA . TYR A 1 355 ? -8.259 -0.719 16.675 1.00 81.50 355 TYR A CA 1
ATOM 2871 C C . TYR A 1 355 ? -7.855 -1.970 17.456 1.00 81.50 355 TYR A C 1
ATOM 2873 O O . TYR A 1 355 ? -7.186 -1.834 18.480 1.00 81.50 355 TYR A O 1
ATOM 2881 N N . ASP A 1 356 ? -8.297 -3.163 17.056 1.00 78.62 356 ASP A N 1
ATOM 2882 C CA . ASP A 1 356 ? -7.907 -4.429 17.701 1.00 78.62 356 ASP A CA 1
ATOM 2883 C C . ASP A 1 356 ? -6.698 -5.066 16.989 1.00 78.62 356 ASP A C 1
ATOM 2885 O O . ASP A 1 356 ? -5.999 -5.904 17.560 1.00 78.62 356 ASP A O 1
ATOM 2889 N N . ASP A 1 357 ? -6.407 -4.625 15.762 1.00 72.75 357 ASP A N 1
ATOM 2890 C CA . ASP A 1 357 ? -5.242 -5.062 15.002 1.00 72.75 357 ASP A CA 1
ATOM 2891 C C . ASP A 1 357 ? -3.933 -4.535 15.615 1.00 72.75 357 ASP A C 1
ATOM 2893 O O . ASP A 1 357 ? -3.728 -3.340 15.816 1.00 72.75 357 ASP A O 1
ATOM 2897 N N . GLN A 1 358 ? -2.977 -5.442 15.845 1.00 68.00 358 GLN A N 1
ATOM 2898 C CA . GLN A 1 358 ? -1.653 -5.118 16.406 1.00 68.00 358 GLN A CA 1
ATOM 2899 C C . GLN A 1 358 ? -0.773 -4.271 15.469 1.00 68.00 358 GLN A C 1
ATOM 2901 O O . GLN A 1 358 ? 0.304 -3.822 15.863 1.00 68.00 358 GLN A O 1
ATOM 2906 N N . ARG A 1 359 ? -1.181 -4.101 14.206 1.00 77.56 359 ARG A N 1
ATOM 2907 C CA . ARG A 1 359 ? -0.413 -3.400 13.175 1.00 77.56 359 ARG A CA 1
ATOM 2908 C C . ARG A 1 359 ? -1.192 -2.166 12.730 1.00 77.56 359 ARG A C 1
ATOM 2910 O O . ARG A 1 359 ? -2.195 -2.328 12.037 1.00 77.56 359 ARG A O 1
ATOM 2917 N N . PRO A 1 360 ? -0.740 -0.947 13.069 1.00 77.94 360 PRO A N 1
ATOM 2918 C CA . PRO A 1 360 ? -1.455 0.261 12.687 1.00 77.94 360 PRO A CA 1
ATOM 2919 C C . PRO A 1 360 ? -1.489 0.386 11.160 1.00 77.94 360 PRO A C 1
ATOM 2921 O O . PRO A 1 360 ? -0.449 0.397 10.493 1.00 77.94 360 PRO A O 1
ATOM 2924 N N . LEU A 1 361 ? -2.699 0.475 10.607 1.00 84.75 361 LEU A N 1
ATOM 2925 C CA . LEU A 1 361 ? -2.950 0.665 9.174 1.00 84.7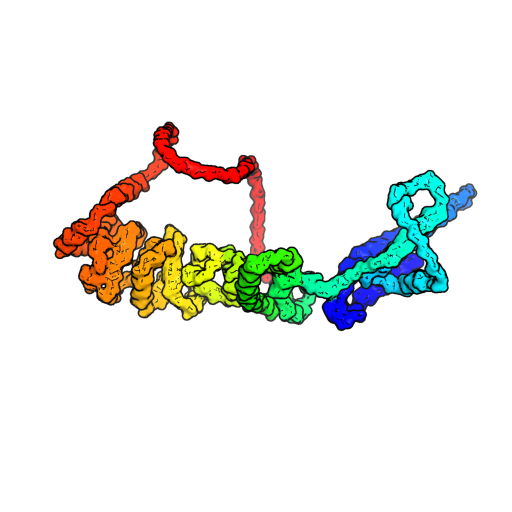5 361 LEU A CA 1
ATOM 2926 C C . LEU A 1 361 ? -2.732 2.117 8.724 1.00 84.75 361 LEU A C 1
ATOM 2928 O O . LEU A 1 361 ? -2.600 2.388 7.531 1.00 84.75 361 LEU A O 1
ATOM 2932 N N . GLY A 1 362 ? -2.681 3.045 9.676 1.00 85.19 362 GLY A N 1
ATOM 2933 C CA . GLY A 1 362 ? -2.589 4.478 9.450 1.00 85.19 362 GLY A CA 1
ATOM 2934 C C . GLY A 1 362 ? -3.428 5.214 10.482 1.00 85.19 362 GLY A C 1
ATOM 2935 O O . GLY A 1 362 ? -3.340 4.925 11.674 1.00 85.19 362 GLY A O 1
ATOM 2936 N N . ASP A 1 363 ? -4.243 6.151 10.011 1.00 86.50 363 ASP A N 1
ATOM 2937 C CA . ASP A 1 363 ? -5.182 6.905 10.841 1.00 86.50 363 ASP A CA 1
ATOM 2938 C C . ASP A 1 363 ? -6.413 6.035 11.156 1.00 86.50 363 ASP A C 1
ATOM 2940 O O . ASP A 1 363 ? -7.363 5.976 10.371 1.00 86.50 363 ASP A O 1
ATOM 2944 N N . CYS A 1 364 ? -6.364 5.299 12.274 1.00 87.00 364 CYS A N 1
ATOM 2945 C CA . CYS A 1 364 ? -7.429 4.370 12.663 1.00 87.00 364 CYS A CA 1
ATOM 2946 C C . CYS A 1 364 ? -8.784 5.068 12.848 1.00 87.00 364 CYS A C 1
ATOM 2948 O O . CYS A 1 364 ? -9.796 4.466 12.493 1.00 87.00 364 CYS A O 1
ATOM 2950 N N . ASP A 1 365 ? -8.813 6.326 13.307 1.00 84.88 365 ASP A N 1
ATOM 2951 C CA . ASP A 1 365 ? -10.057 7.091 13.457 1.00 84.88 365 ASP A CA 1
ATOM 2952 C C . ASP A 1 365 ? -10.740 7.295 12.103 1.00 84.88 365 ASP A C 1
ATOM 2954 O O . ASP A 1 365 ? -11.936 7.022 11.962 1.00 84.88 365 ASP A O 1
ATOM 2958 N N . LYS A 1 366 ? -9.985 7.711 11.076 1.00 87.56 366 LYS A N 1
ATOM 2959 C CA . LYS A 1 366 ? -10.539 7.884 9.723 1.00 87.56 366 LYS A CA 1
ATOM 2960 C C . LYS A 1 366 ? -10.880 6.564 9.046 1.00 87.56 366 LYS A C 1
ATOM 2962 O O . LYS A 1 366 ? -11.891 6.484 8.355 1.00 87.56 366 LYS A O 1
ATOM 2967 N N . ILE A 1 367 ? -10.047 5.537 9.214 1.00 90.44 367 ILE A N 1
ATOM 2968 C CA . ILE A 1 367 ? -10.291 4.212 8.624 1.00 90.44 367 ILE A CA 1
ATOM 2969 C C . ILE A 1 367 ? -11.584 3.619 9.182 1.00 90.44 367 ILE A C 1
ATOM 2971 O O . ILE A 1 367 ? -12.420 3.141 8.413 1.00 90.44 367 ILE A O 1
ATOM 2975 N N . PHE A 1 368 ? -11.746 3.667 10.504 1.00 89.56 368 PHE A N 1
ATOM 2976 C CA . PHE A 1 368 ? -12.934 3.161 11.171 1.00 89.56 368 PHE A CA 1
ATOM 2977 C C . PHE A 1 368 ? -14.168 3.993 10.808 1.00 89.56 368 PHE A C 1
ATOM 2979 O O . PHE A 1 368 ? -15.176 3.413 10.415 1.00 89.56 368 PHE A O 1
ATOM 2986 N N . SER A 1 369 ? -14.068 5.330 10.827 1.00 87.69 369 SER A N 1
ATOM 2987 C CA . SER A 1 369 ? -15.165 6.221 10.416 1.00 87.69 369 SER A CA 1
ATOM 2988 C C . SER A 1 369 ? -15.651 5.920 8.996 1.00 87.69 369 SER A C 1
ATOM 2990 O O . SER A 1 369 ? -16.840 5.724 8.793 1.00 87.69 369 SER A O 1
ATOM 2992 N N . GLU A 1 370 ? -14.750 5.801 8.018 1.00 89.94 370 GLU A N 1
ATOM 2993 C CA . GLU A 1 370 ? -15.126 5.512 6.623 1.00 89.94 370 GLU A CA 1
ATOM 2994 C C . GLU A 1 370 ? -15.708 4.102 6.444 1.00 89.94 370 GLU A C 1
ATOM 2996 O O . GLU A 1 370 ? -16.590 3.886 5.610 1.00 89.94 370 GLU A O 1
ATOM 3001 N N . ALA A 1 371 ? -15.228 3.120 7.216 1.00 91.75 371 ALA A N 1
ATOM 3002 C CA . ALA A 1 371 ? -15.802 1.775 7.217 1.00 91.75 371 ALA A CA 1
ATOM 3003 C C . ALA A 1 371 ? -17.239 1.783 7.762 1.00 91.75 371 ALA A C 1
ATOM 3005 O O . ALA A 1 371 ? -18.124 1.125 7.209 1.00 91.75 371 ALA A O 1
ATOM 3006 N N . VAL A 1 372 ? -17.464 2.554 8.823 1.00 90.06 372 VAL A N 1
ATOM 3007 C CA . VAL A 1 372 ? -18.768 2.753 9.451 1.00 90.06 372 VAL A CA 1
ATOM 3008 C C . VAL A 1 372 ? -19.720 3.516 8.518 1.00 90.06 372 VAL A C 1
ATOM 3010 O O . VAL A 1 372 ? -20.824 3.032 8.262 1.00 90.06 372 VAL A O 1
ATOM 3013 N N . ASP A 1 373 ? -19.267 4.615 7.908 1.00 89.06 373 ASP A N 1
ATOM 3014 C CA . ASP A 1 373 ? -20.030 5.401 6.926 1.00 89.06 373 ASP A CA 1
ATOM 3015 C C . ASP A 1 373 ? -20.428 4.555 5.705 1.00 89.06 373 ASP A C 1
ATOM 3017 O O . ASP A 1 373 ? -21.546 4.659 5.184 1.00 89.06 373 ASP A O 1
ATOM 3021 N N . TYR A 1 374 ? -19.537 3.662 5.255 1.00 91.12 374 TYR A N 1
ATOM 3022 C CA . TYR A 1 374 ? -19.861 2.708 4.198 1.00 91.12 374 TYR A CA 1
ATOM 3023 C C . TYR A 1 374 ? -20.991 1.762 4.626 1.00 91.12 374 TYR A C 1
ATOM 3025 O O . TYR A 1 374 ? -21.941 1.573 3.860 1.00 91.12 374 TYR A O 1
ATOM 3033 N N . CYS A 1 375 ? -20.940 1.215 5.843 1.00 90.75 375 CYS A N 1
ATOM 3034 C CA . CYS A 1 375 ? -21.993 0.342 6.368 1.00 90.75 375 CYS A CA 1
ATOM 3035 C C . CYS A 1 375 ? -23.339 1.075 6.514 1.00 90.75 375 CYS A C 1
ATOM 3037 O O . CYS A 1 375 ? -24.371 0.542 6.096 1.00 90.75 375 CYS A O 1
ATOM 3039 N N . ASP A 1 376 ? -23.335 2.323 6.984 1.00 89.31 376 ASP A N 1
ATOM 3040 C CA . ASP A 1 376 ? -24.533 3.174 7.019 1.00 89.31 376 ASP A CA 1
ATOM 3041 C C . ASP A 1 376 ? -25.102 3.416 5.616 1.00 89.31 376 ASP A C 1
ATOM 3043 O O . ASP A 1 376 ? -26.314 3.345 5.391 1.00 89.31 376 ASP A O 1
ATOM 3047 N N . SER A 1 377 ? -24.233 3.656 4.629 1.00 89.81 377 SER A N 1
ATOM 3048 C CA . SER A 1 377 ? -24.658 3.834 3.238 1.00 89.81 377 SER A CA 1
ATOM 3049 C C . SER A 1 377 ? -25.328 2.574 2.666 1.00 89.81 377 SER A C 1
ATOM 3051 O O . SER A 1 377 ? -26.272 2.676 1.870 1.00 89.81 377 SER A O 1
ATOM 3053 N N . LEU A 1 378 ? -24.893 1.376 3.084 1.00 90.56 378 LEU A N 1
ATOM 3054 C CA . LEU A 1 378 ? -25.535 0.112 2.714 1.00 90.56 378 LEU A CA 1
ATOM 3055 C C . LEU A 1 378 ? -26.943 0.017 3.301 1.00 90.56 378 LEU A C 1
ATOM 3057 O O . LEU A 1 378 ? -27.875 -0.325 2.570 1.00 90.56 378 LEU A O 1
ATOM 3061 N N . LEU A 1 379 ? -27.117 0.385 4.572 1.00 88.88 379 LEU A N 1
ATOM 3062 C CA . LEU A 1 379 ? -28.424 0.388 5.233 1.00 88.88 379 LEU A CA 1
ATOM 3063 C C . LEU A 1 379 ? -29.390 1.384 4.594 1.00 88.88 379 LEU A C 1
ATOM 3065 O O . LEU A 1 379 ? -30.499 1.002 4.213 1.00 88.88 379 LEU A O 1
ATOM 3069 N N . ARG A 1 380 ? -28.948 2.626 4.365 1.00 87.44 380 ARG A N 1
ATOM 3070 C CA . ARG A 1 380 ? -29.765 3.666 3.713 1.00 87.44 380 ARG A CA 1
ATOM 3071 C C . ARG A 1 380 ? -30.141 3.319 2.274 1.00 87.44 380 ARG A C 1
ATOM 3073 O O . ARG A 1 380 ? -31.183 3.752 1.791 1.00 87.44 380 ARG A O 1
ATOM 3080 N N . SER A 1 381 ? -29.312 2.527 1.589 1.00 91.38 381 SER A N 1
ATOM 3081 C CA . SER A 1 381 ? -29.608 2.007 0.246 1.00 91.38 381 SER A CA 1
ATOM 3082 C C . SER A 1 381 ? -30.403 0.692 0.244 1.00 91.38 381 SER A C 1
ATOM 3084 O O . SER A 1 381 ? -30.665 0.151 -0.829 1.00 91.38 381 SER A O 1
ATOM 3086 N N . GLY A 1 382 ? -30.800 0.173 1.413 1.00 88.12 382 GLY A N 1
ATOM 3087 C CA . GLY A 1 382 ? -31.587 -1.057 1.548 1.00 88.12 382 GLY A CA 1
ATOM 3088 C C . GLY A 1 382 ? -30.811 -2.353 1.281 1.00 88.12 382 GLY A C 1
ATOM 3089 O O . GLY A 1 382 ? -31.418 -3.416 1.169 1.00 88.12 382 GLY A O 1
ATOM 3090 N N . ARG A 1 383 ? -29.476 -2.297 1.190 1.00 90.19 383 ARG A N 1
ATOM 3091 C CA . ARG A 1 383 ? -28.594 -3.442 0.894 1.00 90.19 383 ARG A CA 1
ATOM 3092 C C . ARG A 1 383 ? -28.170 -4.182 2.165 1.00 90.19 383 ARG A C 1
ATOM 3094 O O . ARG A 1 383 ? -26.979 -4.350 2.437 1.00 90.19 383 ARG A O 1
ATOM 3101 N N . LYS A 1 384 ? -29.154 -4.618 2.959 1.00 87.31 384 LYS A N 1
ATOM 3102 C CA . LYS A 1 384 ? -28.916 -5.351 4.218 1.00 87.31 384 LYS A CA 1
ATOM 3103 C C . LYS A 1 384 ? -28.145 -6.659 4.003 1.00 87.31 384 LYS A C 1
ATOM 3105 O O . LYS A 1 384 ? -27.313 -7.021 4.821 1.00 87.31 384 LYS A O 1
ATOM 3110 N N . ASP A 1 385 ? -28.336 -7.322 2.865 1.00 89.12 385 ASP A N 1
ATOM 3111 C CA . ASP A 1 385 ? -27.624 -8.548 2.480 1.00 89.12 385 ASP A CA 1
ATOM 3112 C C . ASP A 1 385 ? -26.099 -8.355 2.356 1.00 89.12 385 ASP A C 1
ATOM 3114 O O . ASP A 1 385 ? -25.313 -9.243 2.696 1.00 89.12 385 ASP A O 1
ATOM 3118 N N . ALA A 1 386 ? -25.658 -7.195 1.860 1.00 88.00 386 ALA A N 1
ATOM 3119 C CA . ALA A 1 386 ? -24.244 -6.841 1.799 1.00 88.00 386 ALA A CA 1
ATOM 3120 C C . ALA A 1 386 ? -23.680 -6.615 3.207 1.00 88.00 386 ALA A C 1
ATOM 3122 O O . ALA A 1 386 ? -22.590 -7.099 3.506 1.00 88.00 386 ALA A O 1
ATOM 3123 N N . LEU A 1 387 ? -24.449 -5.967 4.086 1.00 89.62 387 LEU A N 1
ATOM 3124 C CA . LEU A 1 387 ? -24.059 -5.768 5.479 1.00 89.62 387 LEU A CA 1
ATOM 3125 C C . LEU A 1 387 ? -23.928 -7.095 6.235 1.00 89.62 387 LEU A C 1
ATOM 3127 O O . LEU A 1 387 ? -22.917 -7.324 6.895 1.00 89.62 387 LEU A O 1
ATOM 3131 N N . THR A 1 388 ? -24.891 -8.007 6.086 1.00 87.94 388 THR A N 1
ATOM 3132 C CA . THR A 1 388 ? -24.819 -9.334 6.715 1.00 87.94 388 THR A CA 1
ATOM 3133 C C . THR A 1 388 ? -23.582 -10.105 6.253 1.00 87.94 388 THR A C 1
ATOM 3135 O O . THR A 1 388 ? -22.948 -10.776 7.062 1.00 87.94 388 THR A O 1
ATOM 3138 N N . ARG A 1 389 ? -23.174 -9.983 4.979 1.00 90.31 389 ARG A N 1
ATOM 3139 C CA . ARG A 1 389 ? -21.921 -10.588 4.485 1.00 90.31 389 ARG A CA 1
ATOM 3140 C C . ARG A 1 389 ? -20.676 -9.998 5.142 1.00 90.31 389 ARG A C 1
ATOM 3142 O O . ARG A 1 389 ? -19.759 -10.756 5.440 1.00 90.31 389 ARG A O 1
ATOM 3149 N N . ILE A 1 390 ? -20.659 -8.687 5.382 1.00 89.94 390 ILE A N 1
ATOM 3150 C CA . ILE A 1 390 ? -19.576 -8.016 6.113 1.00 89.94 390 ILE A CA 1
ATOM 3151 C C . ILE A 1 390 ? -19.526 -8.555 7.550 1.00 89.94 390 ILE A C 1
ATOM 3153 O O . ILE A 1 390 ? -18.484 -9.031 7.987 1.00 89.94 390 ILE A O 1
ATOM 3157 N N . LEU A 1 391 ? -20.659 -8.572 8.260 1.00 87.25 391 LEU A N 1
ATOM 3158 C CA . LEU A 1 391 ? -20.739 -8.981 9.671 1.00 87.25 391 LEU A CA 1
ATOM 3159 C C . LEU A 1 391 ? -20.560 -10.493 9.910 1.00 87.25 391 LEU A C 1
ATOM 3161 O O . LEU A 1 391 ? -20.119 -10.905 10.988 1.00 87.25 391 LEU A O 1
ATOM 3165 N N . ALA A 1 392 ? -20.860 -11.341 8.923 1.00 86.38 392 ALA A N 1
ATOM 3166 C CA . ALA A 1 392 ? -20.788 -12.798 9.059 1.00 86.38 392 ALA A CA 1
ATOM 3167 C C . ALA A 1 392 ? -19.390 -13.306 9.456 1.00 86.38 392 ALA A C 1
ATOM 3169 O O . ALA A 1 392 ? -19.285 -14.271 10.209 1.00 86.38 392 ALA A O 1
ATOM 3170 N N . GLY A 1 393 ? -18.324 -12.654 8.978 1.00 75.62 393 GLY A N 1
ATOM 3171 C CA . GLY A 1 393 ? -16.936 -13.064 9.227 1.00 75.62 393 GLY A CA 1
ATOM 3172 C C . GLY A 1 393 ? -16.229 -12.331 10.371 1.00 75.62 393 GLY A C 1
ATOM 3173 O O . GLY A 1 393 ? -15.046 -12.577 10.599 1.00 75.62 393 GLY A O 1
ATOM 3174 N N . ILE A 1 394 ? -16.906 -11.409 11.062 1.00 85.44 394 ILE A N 1
ATOM 3175 C CA . ILE A 1 394 ? -16.260 -10.488 12.003 1.00 85.44 394 ILE A CA 1
ATOM 3176 C C . ILE A 1 394 ? -16.421 -10.952 13.453 1.00 85.44 394 ILE A C 1
ATOM 3178 O O . ILE A 1 394 ? -17.509 -11.334 13.888 1.00 85.44 394 ILE A O 1
ATOM 3182 N N . ASP A 1 395 ? -15.341 -10.853 14.234 1.00 86.88 395 ASP A N 1
ATOM 3183 C CA . ASP A 1 395 ? -15.439 -10.932 15.689 1.00 86.88 395 ASP A CA 1
ATOM 3184 C C . ASP A 1 395 ? -16.179 -9.702 16.232 1.00 86.88 395 ASP A C 1
ATOM 3186 O O . ASP A 1 395 ? -15.690 -8.570 16.147 1.00 86.88 395 ASP A O 1
ATOM 3190 N N . ARG A 1 396 ? -17.373 -9.929 16.791 1.00 87.50 396 ARG A N 1
ATOM 3191 C CA . ARG A 1 396 ? -18.230 -8.855 17.307 1.00 87.50 396 ARG A CA 1
ATOM 3192 C C . ARG A 1 396 ? -17.547 -8.099 18.443 1.00 87.50 396 ARG A C 1
ATOM 3194 O O . ARG A 1 396 ? -17.705 -6.883 18.535 1.00 87.50 396 ARG A O 1
ATOM 3201 N N . LEU A 1 397 ? -16.741 -8.781 19.263 1.00 86.69 397 LEU A N 1
ATOM 3202 C CA . LEU A 1 397 ? -16.009 -8.128 20.344 1.00 86.69 397 LEU A CA 1
ATOM 3203 C C . LEU A 1 397 ? -14.952 -7.154 19.799 1.00 86.69 397 LEU A C 1
ATOM 3205 O O . LEU A 1 397 ? -14.877 -6.029 20.294 1.00 86.69 397 LEU A O 1
ATOM 3209 N N . SER A 1 398 ? -14.174 -7.526 18.772 1.00 87.94 398 SER A N 1
ATOM 3210 C CA . SER A 1 398 ? -13.230 -6.603 18.110 1.00 87.94 398 SER A CA 1
ATOM 3211 C C . SER A 1 398 ? -13.907 -5.318 17.607 1.00 87.94 398 SER A C 1
ATOM 3213 O O . SER A 1 398 ? -13.332 -4.234 17.727 1.00 87.94 398 SER A O 1
ATOM 3215 N N . VAL A 1 399 ? -15.122 -5.413 17.055 1.00 87.75 399 VAL A N 1
ATOM 3216 C CA . VAL A 1 399 ? -15.873 -4.237 16.571 1.00 87.75 399 VAL A CA 1
ATOM 3217 C C . VAL A 1 399 ? -16.324 -3.367 17.735 1.00 87.75 399 VAL A C 1
ATOM 3219 O O . VAL A 1 399 ? -16.114 -2.158 17.708 1.00 87.75 399 VAL A O 1
ATOM 3222 N N . VAL A 1 400 ? -16.864 -3.975 18.795 1.00 86.12 400 VAL A N 1
ATOM 3223 C CA . VAL A 1 400 ? -17.254 -3.259 20.018 1.00 86.12 400 VAL A CA 1
ATOM 3224 C C . VAL A 1 400 ? -16.059 -2.530 20.635 1.00 86.12 400 VAL A C 1
ATOM 3226 O O . VAL A 1 400 ? -16.160 -1.344 20.940 1.00 86.12 400 VAL A O 1
ATOM 3229 N N . LYS A 1 401 ? -14.897 -3.187 20.744 1.00 85.94 401 LYS A N 1
ATOM 3230 C CA . LYS A 1 401 ? -13.654 -2.539 21.194 1.00 85.94 401 LYS A CA 1
ATOM 3231 C C . LYS A 1 401 ? -13.257 -1.367 20.296 1.00 85.94 401 LYS A C 1
ATOM 3233 O O . LYS A 1 401 ? -12.788 -0.354 20.806 1.00 85.94 401 LYS A O 1
ATOM 3238 N N . SER A 1 402 ? -13.435 -1.502 18.982 1.00 87.38 402 SER A N 1
ATOM 3239 C CA . SER A 1 402 ? -13.128 -0.437 18.022 1.00 87.38 402 SER A CA 1
ATOM 3240 C C . SER A 1 402 ? -14.052 0.766 18.206 1.00 87.38 402 SER A C 1
ATOM 3242 O O . SER A 1 402 ? -13.558 1.885 18.285 1.00 87.38 402 SER A O 1
ATOM 3244 N N . PHE A 1 403 ? -15.353 0.543 18.426 1.00 84.75 403 PHE A N 1
ATOM 3245 C CA . PHE A 1 403 ? -16.283 1.606 18.822 1.00 84.75 403 PHE A CA 1
ATOM 3246 C C . PHE A 1 403 ? -15.878 2.272 20.140 1.00 84.75 403 PHE A C 1
ATOM 3248 O O . PHE A 1 403 ? -15.885 3.492 20.223 1.00 84.75 403 PHE A O 1
ATOM 3255 N N . MET A 1 404 ? -15.483 1.504 21.160 1.00 81.75 404 MET A N 1
ATOM 3256 C CA . MET A 1 404 ? -15.062 2.077 22.445 1.00 81.75 404 MET A CA 1
ATOM 3257 C C . MET A 1 404 ? -13.773 2.907 22.344 1.00 81.75 404 MET A C 1
ATOM 3259 O O . MET A 1 404 ? -13.561 3.782 23.175 1.00 81.75 404 MET A O 1
ATOM 3263 N N . ARG A 1 405 ? -12.895 2.632 21.370 1.00 84.31 405 ARG A N 1
ATOM 3264 C CA . ARG A 1 405 ? -11.618 3.343 21.155 1.00 84.31 405 ARG A CA 1
ATOM 3265 C C . ARG A 1 405 ? -11.722 4.524 20.186 1.00 84.31 405 ARG A C 1
ATOM 3267 O O . ARG A 1 405 ? -10.786 5.313 20.096 1.00 84.31 405 ARG A O 1
ATOM 3274 N N . TRP A 1 406 ? -12.828 4.636 19.460 1.00 84.12 406 TRP A N 1
ATOM 3275 C CA . TRP A 1 406 ? -13.013 5.647 18.427 1.00 84.12 406 TRP A CA 1
ATOM 3276 C C . TRP A 1 406 ? -13.274 7.035 19.023 1.00 84.12 406 TRP A C 1
ATOM 3278 O O . TRP A 1 406 ? -14.233 7.224 19.768 1.00 84.12 406 TRP A O 1
ATOM 3288 N N . GLN A 1 407 ? -12.447 8.025 18.669 1.00 74.75 407 GLN A N 1
ATOM 3289 C CA . GLN A 1 407 ? -12.521 9.382 19.239 1.00 74.75 407 GLN A CA 1
ATOM 3290 C C . GLN A 1 407 ? -13.404 10.346 18.422 1.00 74.75 407 GLN A C 1
ATOM 3292 O O . GLN A 1 407 ? -13.597 11.498 18.805 1.00 74.75 407 GLN A O 1
ATOM 3297 N N . GLY A 1 408 ? -13.981 9.894 17.301 1.00 63.69 408 GLY A N 1
ATOM 3298 C CA . GLY A 1 408 ? -14.836 10.708 16.421 1.00 63.69 408 GLY A CA 1
ATOM 3299 C C . GLY A 1 408 ? -16.275 10.933 16.916 1.00 63.69 408 GLY A C 1
ATOM 3300 O O . GLY A 1 408 ? -17.075 11.553 16.213 1.00 63.69 408 GLY A O 1
ATOM 3301 N N . GLY A 1 409 ? -16.617 10.442 18.113 1.00 55.06 409 GLY A N 1
ATOM 3302 C CA . GLY A 1 409 ? -17.989 10.321 18.622 1.00 55.06 409 GLY A CA 1
ATOM 3303 C C . GLY A 1 409 ? -18.756 11.626 18.876 1.00 55.06 409 GLY A C 1
ATOM 3304 O O . GLY A 1 409 ? -19.958 11.575 19.136 1.00 55.06 409 GLY A O 1
ATOM 3305 N N . ASP A 1 410 ? -18.126 12.800 18.765 1.00 52.28 410 ASP A N 1
ATOM 3306 C CA . ASP A 1 410 ? -18.802 14.084 19.009 1.00 52.28 410 ASP A CA 1
ATOM 3307 C C . ASP A 1 410 ? -19.906 14.420 17.982 1.00 52.28 410 ASP A C 1
ATOM 3309 O O . ASP A 1 410 ? -20.735 15.287 18.256 1.00 52.28 410 ASP A O 1
ATOM 3313 N N . HIS A 1 411 ? -19.967 13.728 16.833 1.00 51.34 411 HIS A N 1
ATOM 3314 C CA . HIS A 1 411 ? -20.964 13.982 15.775 1.00 51.34 411 HIS A CA 1
ATOM 3315 C C . HIS A 1 411 ? -21.880 12.790 15.428 1.00 51.34 411 HIS A C 1
ATOM 3317 O O . HIS A 1 411 ? -22.789 12.966 14.619 1.00 51.34 411 HIS A O 1
ATOM 3323 N N . TYR A 1 412 ? -21.686 11.605 16.024 1.00 55.81 412 TYR A N 1
ATOM 3324 C CA . TYR A 1 412 ? -22.349 10.363 15.578 1.00 55.81 412 TYR A CA 1
ATOM 3325 C C . TYR A 1 412 ? -22.904 9.464 16.706 1.00 55.81 412 TYR A C 1
ATOM 3327 O O . TYR A 1 412 ? -22.608 8.268 16.751 1.00 55.81 412 TYR A O 1
ATOM 3335 N N . PRO A 1 413 ? -23.725 9.971 17.643 1.00 50.41 413 PRO A N 1
ATOM 3336 C CA . PRO A 1 413 ? -24.461 9.082 18.533 1.00 50.41 413 PRO A CA 1
ATOM 3337 C C . PRO A 1 413 ? -25.572 8.376 17.731 1.00 50.41 413 PRO A C 1
ATOM 3339 O O . PRO A 1 413 ? -26.442 9.044 17.179 1.00 50.41 413 PRO A O 1
ATOM 3342 N N . PHE A 1 414 ? -25.549 7.038 17.685 1.00 59.66 414 PHE A N 1
ATOM 3343 C CA . PHE A 1 414 ? -26.558 6.179 17.036 1.00 59.66 414 PHE A CA 1
ATOM 3344 C C . PHE A 1 414 ? -26.643 6.289 15.514 1.00 59.66 414 PHE A C 1
ATOM 3346 O O . PHE A 1 414 ? -27.680 6.655 14.958 1.00 59.66 414 PHE A O 1
ATOM 3353 N N . ASN A 1 415 ? -25.574 5.926 14.816 1.00 68.56 415 ASN A N 1
ATOM 3354 C CA . ASN A 1 415 ? -25.744 5.660 13.401 1.00 68.56 415 ASN A CA 1
ATOM 3355 C C . ASN A 1 415 ? -26.573 4.385 13.166 1.00 68.56 415 ASN A C 1
ATOM 3357 O O . ASN A 1 415 ? -26.645 3.491 14.018 1.00 68.56 415 ASN A O 1
ATOM 3361 N N . ASP A 1 416 ? -27.215 4.328 11.999 1.00 76.31 416 ASP A N 1
ATOM 3362 C CA . ASP A 1 416 ? -28.104 3.233 11.604 1.00 76.31 416 ASP A CA 1
ATOM 3363 C C . ASP A 1 416 ? -27.374 1.879 11.710 1.00 76.31 416 ASP A C 1
ATOM 3365 O O . ASP A 1 416 ? -27.952 0.880 12.140 1.00 76.31 416 ASP A O 1
ATOM 3369 N N . PHE A 1 417 ? -26.074 1.862 11.392 1.00 83.00 417 PHE A N 1
ATOM 3370 C CA . PHE A 1 417 ? -25.208 0.695 11.484 1.00 83.00 417 PHE A CA 1
ATOM 3371 C C . PHE A 1 417 ? -25.008 0.198 12.909 1.00 83.00 417 PHE A C 1
ATOM 3373 O O . PHE A 1 417 ? -25.133 -1.002 13.129 1.00 83.00 417 PHE A O 1
ATOM 3380 N N . PHE A 1 418 ? -24.697 1.062 13.877 1.00 82.25 418 PHE A N 1
ATOM 3381 C CA . PHE A 1 418 ? -24.465 0.610 15.247 1.00 82.25 418 PHE A CA 1
ATOM 3382 C C . PHE A 1 418 ? -25.739 0.041 15.875 1.00 82.25 418 PHE A C 1
ATOM 3384 O O . PHE A 1 418 ? -25.666 -0.961 16.583 1.00 82.25 418 PHE A O 1
ATOM 3391 N N . ILE A 1 419 ? -26.905 0.626 15.575 1.00 79.88 419 ILE A N 1
ATOM 3392 C CA . ILE A 1 419 ? -28.197 0.079 16.014 1.00 79.88 419 ILE A CA 1
ATOM 3393 C C . ILE A 1 419 ? -28.406 -1.317 15.417 1.00 79.88 419 ILE A C 1
ATOM 3395 O O . ILE A 1 419 ? -28.602 -2.270 16.168 1.00 79.88 419 ILE A O 1
ATOM 3399 N N . GLU A 1 420 ? -28.299 -1.456 14.091 1.00 82.75 420 GLU A N 1
ATOM 3400 C CA . GLU A 1 420 ? -28.469 -2.751 13.418 1.00 82.75 420 GLU A CA 1
ATOM 3401 C C . GLU A 1 420 ? -27.426 -3.778 13.898 1.00 82.75 420 GLU A C 1
ATOM 3403 O O . GLU A 1 420 ? -27.739 -4.951 14.071 1.00 82.75 420 GLU A O 1
ATOM 3408 N N . PHE A 1 421 ? -26.190 -3.351 14.165 1.00 84.38 421 PHE A N 1
ATOM 3409 C CA . PHE A 1 421 ? -25.128 -4.207 14.692 1.00 84.38 421 PHE A CA 1
ATOM 3410 C C . PHE A 1 421 ? -25.443 -4.716 16.106 1.00 84.38 421 PHE A C 1
ATOM 3412 O O . PHE A 1 421 ? -25.214 -5.885 16.407 1.00 84.38 421 PHE A O 1
ATOM 3419 N N . VAL A 1 422 ? -25.990 -3.865 16.976 1.00 81.00 422 VAL A N 1
ATOM 3420 C CA . VAL A 1 422 ? -26.421 -4.267 18.324 1.00 81.00 422 VAL A CA 1
ATOM 3421 C C . VAL A 1 422 ? -27.629 -5.207 18.262 1.00 81.00 422 VAL A C 1
ATOM 3423 O O . VAL A 1 422 ? -27.705 -6.142 19.061 1.00 81.00 422 VAL A O 1
ATOM 3426 N N . GLU A 1 423 ? -28.535 -5.016 17.301 1.00 81.25 423 GLU A N 1
ATOM 3427 C CA . GLU A 1 423 ? -29.624 -5.963 17.030 1.00 81.25 423 GLU A CA 1
ATOM 3428 C C . GLU A 1 423 ? -29.101 -7.315 16.506 1.00 81.25 423 GLU A C 1
ATOM 3430 O O . GLU A 1 423 ? -29.543 -8.355 16.997 1.00 81.25 423 GLU A O 1
ATOM 3435 N N . ASP A 1 424 ? -28.117 -7.323 15.593 1.00 81.75 424 ASP A N 1
ATOM 3436 C CA . ASP A 1 424 ? -27.454 -8.542 15.079 1.00 81.75 424 ASP A CA 1
ATOM 3437 C C . ASP A 1 424 ? -26.731 -9.322 16.186 1.00 81.75 424 ASP A C 1
ATOM 3439 O O . ASP A 1 424 ? -26.696 -10.554 16.167 1.00 81.75 424 ASP A O 1
ATOM 3443 N N . ILE A 1 425 ? -26.184 -8.620 17.185 1.00 81.38 425 ILE A N 1
ATOM 3444 C CA . ILE A 1 425 ? -25.552 -9.254 18.345 1.00 81.38 425 ILE A CA 1
ATOM 3445 C C . ILE A 1 425 ? -26.558 -10.101 19.138 1.00 81.38 425 ILE A C 1
ATOM 3447 O O . ILE A 1 425 ? -26.142 -11.132 19.666 1.00 81.38 425 ILE A O 1
ATOM 3451 N N . GLY A 1 426 ? -27.832 -9.691 19.225 1.00 77.38 426 GLY A N 1
ATOM 3452 C CA . GLY A 1 426 ? -28.953 -10.452 19.797 1.00 77.38 426 GLY A CA 1
ATOM 3453 C C . GLY A 1 426 ? -28.585 -11.374 20.968 1.00 77.38 426 GLY A C 1
ATOM 3454 O O . GLY A 1 426 ? -28.359 -10.923 22.091 1.00 77.38 426 GLY A O 1
ATOM 3455 N N . ASP A 1 427 ? -28.485 -12.675 20.684 1.00 72.38 427 ASP A N 1
ATOM 3456 C CA . ASP A 1 427 ? -28.220 -13.744 21.660 1.00 72.38 427 ASP A CA 1
ATOM 3457 C C . ASP A 1 427 ? -26.813 -13.696 22.293 1.00 72.38 427 ASP A C 1
ATOM 3459 O O . ASP A 1 427 ? -26.590 -14.220 23.384 1.00 72.38 427 ASP A O 1
ATOM 3463 N N . CYS A 1 428 ? -25.836 -13.069 21.634 1.00 77.19 428 CYS A N 1
ATOM 3464 C CA . CYS A 1 428 ? -24.466 -12.922 22.133 1.00 77.19 428 CYS A CA 1
ATOM 3465 C C . CYS A 1 428 ? -24.272 -11.683 23.018 1.00 77.19 428 CYS A C 1
ATOM 3467 O O . CYS A 1 428 ? -23.171 -11.477 23.541 1.00 77.19 428 CYS A O 1
ATOM 3469 N N . ARG A 1 429 ? -25.307 -10.853 23.193 1.00 79.31 429 ARG A N 1
ATOM 3470 C CA . ARG A 1 429 ? -25.207 -9.550 23.863 1.00 79.31 429 ARG A CA 1
ATOM 3471 C C . ARG A 1 429 ? -24.677 -9.655 25.286 1.00 79.31 429 ARG A C 1
ATOM 3473 O O . ARG A 1 429 ? -23.735 -8.945 25.628 1.00 79.31 429 ARG A O 1
ATOM 3480 N N . ASP A 1 430 ? -25.208 -10.583 26.076 1.00 77.19 430 ASP A N 1
ATOM 3481 C CA . ASP A 1 430 ? -24.813 -10.752 27.479 1.00 77.19 430 ASP A CA 1
ATOM 3482 C C . ASP A 1 430 ? -23.365 -11.257 27.600 1.00 77.19 430 ASP A C 1
ATOM 3484 O O . ASP A 1 430 ? -22.602 -10.794 28.448 1.00 77.19 430 ASP A O 1
ATOM 3488 N N . SER A 1 431 ? -22.941 -12.144 26.692 1.00 81.69 431 SER A N 1
ATOM 3489 C CA . SER A 1 431 ? -21.558 -12.636 26.636 1.00 81.69 431 SER A CA 1
ATOM 3490 C C . SER A 1 431 ? -20.568 -11.534 26.247 1.00 81.69 431 SER A C 1
ATOM 3492 O O . SER A 1 431 ? -19.495 -11.426 26.846 1.00 81.69 431 SER A O 1
ATOM 3494 N N . ILE A 1 432 ? -20.912 -10.698 25.263 1.00 82.62 432 ILE A N 1
ATOM 3495 C CA . ILE A 1 432 ? -20.083 -9.551 24.870 1.00 82.62 432 ILE A CA 1
ATOM 3496 C C . ILE A 1 432 ? -20.032 -8.531 26.006 1.00 82.62 432 ILE A C 1
ATOM 3498 O O . ILE A 1 432 ? -18.957 -8.030 26.323 1.00 82.62 432 ILE A O 1
ATOM 3502 N N . PHE A 1 433 ? -21.159 -8.271 26.668 1.00 81.56 433 PHE A N 1
ATOM 3503 C CA . PHE A 1 433 ? -21.226 -7.374 27.816 1.00 81.56 433 PHE A CA 1
ATOM 3504 C C . PHE A 1 433 ? -20.320 -7.842 28.966 1.00 81.56 433 PHE A C 1
ATOM 3506 O O . PHE A 1 433 ? -19.548 -7.047 29.503 1.00 81.56 433 PHE A O 1
ATOM 3513 N N . GLN A 1 434 ? -20.331 -9.139 29.296 1.00 79.81 434 GLN A N 1
ATOM 3514 C CA . GLN A 1 434 ? -19.413 -9.718 30.285 1.00 79.81 434 GLN A CA 1
ATOM 3515 C C . GLN A 1 434 ? -17.940 -9.548 29.881 1.00 79.81 434 GLN A C 1
ATOM 3517 O O . GLN A 1 434 ? -17.116 -9.172 30.718 1.00 79.81 434 GLN A O 1
ATOM 3522 N N . GLN A 1 435 ? -17.607 -9.771 28.606 1.00 82.75 435 GLN A N 1
ATOM 3523 C CA . GLN A 1 435 ? -16.245 -9.600 28.086 1.00 82.75 435 GLN A CA 1
ATOM 3524 C C . GLN A 1 435 ? -15.790 -8.134 28.107 1.00 82.75 435 GLN A C 1
ATOM 3526 O O . GLN A 1 435 ? -14.648 -7.856 28.469 1.00 82.75 435 GLN A O 1
ATOM 3531 N N . VAL A 1 436 ? -16.680 -7.190 27.787 1.00 81.50 436 VAL A N 1
ATOM 3532 C CA . VAL A 1 436 ? -16.414 -5.748 27.916 1.00 81.50 436 VAL A CA 1
ATOM 3533 C C . VAL A 1 436 ? -16.185 -5.381 29.381 1.00 81.50 436 VAL A C 1
ATOM 3535 O O . VAL A 1 436 ? -15.199 -4.716 29.690 1.00 81.50 436 VAL A O 1
ATOM 3538 N N . ASN A 1 437 ? -17.023 -5.868 30.302 1.00 79.12 437 ASN A N 1
ATOM 3539 C CA . ASN A 1 437 ? -16.830 -5.610 31.728 1.00 79.12 437 ASN A CA 1
ATOM 3540 C C . ASN A 1 437 ? -15.500 -6.189 32.241 1.00 79.12 437 ASN A C 1
ATOM 3542 O O . ASN A 1 437 ? -14.810 -5.556 33.036 1.00 79.12 437 ASN A O 1
ATOM 3546 N N . GLN A 1 438 ? -15.097 -7.369 31.759 1.00 80.38 438 GLN A N 1
ATOM 3547 C CA . GLN A 1 438 ? -13.790 -7.943 32.076 1.00 80.38 438 GLN A CA 1
ATOM 3548 C C . GLN A 1 438 ? -12.636 -7.104 31.509 1.00 80.38 438 GLN A C 1
ATOM 3550 O O . GLN A 1 438 ? -11.651 -6.891 32.210 1.00 80.38 438 GLN A O 1
ATOM 3555 N N . LEU A 1 439 ? -12.764 -6.590 30.284 1.00 76.31 439 LEU A N 1
ATOM 3556 C CA . LEU A 1 439 ? -11.749 -5.744 29.651 1.00 76.31 439 LEU A CA 1
ATOM 3557 C C . LEU A 1 439 ? -11.496 -4.453 30.440 1.00 76.31 439 LEU A C 1
ATOM 3559 O O . LEU A 1 439 ? -10.347 -4.021 30.553 1.00 76.31 439 LEU A O 1
ATOM 3563 N N . LEU A 1 440 ? -12.551 -3.873 31.018 1.00 74.81 440 LEU A N 1
ATOM 3564 C CA . LEU A 1 440 ? -12.479 -2.661 31.836 1.00 74.81 440 LEU A CA 1
ATOM 3565 C C . LEU A 1 440 ? -11.834 -2.893 33.215 1.00 74.81 440 LEU A C 1
ATOM 3567 O O . LEU A 1 440 ? -11.373 -1.934 33.833 1.00 74.81 440 LEU A O 1
ATOM 3571 N N . LYS A 1 441 ? -11.738 -4.145 33.695 1.00 76.94 441 LYS A N 1
ATOM 3572 C CA . LYS A 1 441 ? -11.082 -4.476 34.978 1.00 76.94 441 LYS A CA 1
ATOM 3573 C C . LYS A 1 441 ? -9.580 -4.245 34.988 1.00 76.94 441 LYS A C 1
ATOM 3575 O O . LYS A 1 441 ? -9.009 -4.068 36.060 1.00 76.94 441 LYS A O 1
ATOM 3580 N N . GLU A 1 442 ? -8.934 -4.236 33.830 1.00 73.38 442 GLU A N 1
ATOM 3581 C CA . GLU A 1 442 ? -7.497 -4.006 33.728 1.00 73.38 442 GLU A CA 1
ATOM 3582 C C . GLU A 1 442 ? -7.208 -2.496 33.604 1.00 73.38 442 GLU A C 1
ATOM 3584 O O . GLU A 1 442 ? -7.539 -1.894 32.580 1.00 73.38 442 GLU A O 1
ATOM 3589 N N . PRO A 1 443 ? -6.552 -1.857 34.597 1.00 60.56 443 PRO A N 1
ATOM 3590 C CA . PRO A 1 443 ? -6.348 -0.403 34.625 1.00 60.56 443 PRO A CA 1
ATOM 3591 C C . PRO A 1 443 ? -5.598 0.146 33.400 1.00 60.56 443 PRO A C 1
ATOM 3593 O O . PRO A 1 443 ? -5.808 1.286 32.996 1.00 60.56 443 PRO A O 1
ATOM 3596 N N . GLY A 1 444 ? -4.741 -0.672 32.779 1.00 62.12 444 GLY A N 1
ATOM 3597 C CA . GLY A 1 444 ? -3.989 -0.300 31.578 1.00 62.12 444 GLY A CA 1
ATOM 3598 C C . GLY A 1 444 ? -4.842 -0.171 30.312 1.00 62.12 444 GLY A C 1
ATOM 3599 O O . GLY A 1 444 ? -4.454 0.552 29.396 1.00 62.12 444 GLY A O 1
ATOM 3600 N N . ASN A 1 445 ? -6.018 -0.805 30.262 1.00 67.44 445 ASN A N 1
ATOM 3601 C CA . ASN A 1 445 ? -6.872 -0.800 29.072 1.00 67.44 445 ASN A CA 1
ATOM 3602 C C . ASN A 1 445 ? -7.654 0.510 28.898 1.00 67.44 445 ASN A C 1
ATOM 3604 O O . ASN A 1 445 ? -8.167 0.759 27.810 1.00 67.44 445 ASN A O 1
ATOM 3608 N N . TRP A 1 446 ? -7.693 1.366 29.925 1.00 66.62 446 TRP A N 1
ATOM 3609 C CA . TRP A 1 446 ? -8.388 2.657 29.913 1.00 66.62 446 TRP A CA 1
ATOM 3610 C C . TRP A 1 446 ? -7.677 3.734 29.095 1.00 66.62 446 TRP A C 1
ATOM 3612 O O . TRP A 1 446 ? -8.334 4.609 28.540 1.00 66.62 446 TRP A O 1
ATOM 3622 N N . ALA A 1 447 ? -6.347 3.668 28.983 1.00 63.09 447 ALA A N 1
ATOM 3623 C CA . ALA A 1 447 ? -5.533 4.738 28.400 1.00 63.09 447 ALA A CA 1
ATOM 3624 C C . ALA A 1 447 ? -5.783 4.992 26.896 1.00 63.09 447 ALA A C 1
ATOM 3626 O O . ALA A 1 447 ? -5.287 5.979 26.359 1.00 63.09 447 ALA A O 1
ATOM 3627 N N . GLY A 1 448 ? -6.537 4.120 26.219 1.00 69.25 448 GLY A N 1
ATOM 3628 C CA . GLY A 1 448 ? -6.882 4.250 24.800 1.00 69.25 448 GLY A CA 1
ATOM 3629 C C . GLY A 1 448 ? -8.380 4.237 24.493 1.00 69.25 448 GLY A C 1
ATOM 3630 O O . GLY A 1 448 ? -8.730 4.168 23.319 1.00 69.25 448 GLY A O 1
ATOM 3631 N N . LEU A 1 449 ? -9.258 4.246 25.503 1.00 75.56 449 LEU A N 1
ATOM 3632 C CA . LEU A 1 449 ? -10.707 4.265 25.288 1.00 75.56 449 LEU A CA 1
ATOM 3633 C C . LEU A 1 449 ? -11.216 5.701 25.161 1.00 75.56 449 LEU A C 1
ATOM 3635 O O . LEU A 1 449 ? -10.841 6.576 25.942 1.00 75.56 449 LEU A O 1
ATOM 3639 N N . ASP A 1 450 ? -12.121 5.922 24.214 1.00 75.12 450 ASP A N 1
ATOM 3640 C CA . ASP A 1 450 ? -12.918 7.136 24.169 1.00 75.12 450 ASP A CA 1
ATOM 3641 C C . ASP A 1 450 ? -14.042 7.049 25.208 1.00 75.12 450 ASP A C 1
ATOM 3643 O O . ASP A 1 450 ? -14.862 6.120 25.231 1.00 75.12 450 ASP A O 1
ATOM 3647 N N . LEU A 1 451 ? -14.073 8.036 26.100 1.00 73.31 451 LEU A N 1
ATOM 3648 C CA . LEU A 1 451 ? -14.926 8.020 27.287 1.00 73.31 451 LEU A CA 1
ATOM 3649 C C . LEU A 1 451 ? -16.419 8.054 26.906 1.00 73.31 451 LEU A C 1
ATOM 3651 O O . LEU A 1 451 ? -17.252 7.385 27.535 1.00 73.31 451 LEU A O 1
ATOM 3655 N N . ARG A 1 452 ? -16.756 8.814 25.853 1.00 71.81 452 ARG A N 1
ATOM 3656 C CA . ARG A 1 452 ? -18.130 8.994 25.359 1.00 71.81 452 ARG A CA 1
ATOM 3657 C C . ARG A 1 452 ? -18.611 7.757 24.620 1.00 71.81 452 ARG A C 1
ATOM 3659 O O . ARG A 1 452 ? -19.667 7.230 24.965 1.00 71.81 452 ARG A O 1
ATOM 3666 N N . SER A 1 453 ? -17.815 7.256 23.683 1.00 75.69 453 SER A N 1
ATOM 3667 C CA . SER A 1 453 ? -18.141 6.069 22.893 1.00 75.69 453 SER A CA 1
ATOM 3668 C C . SER A 1 453 ? -18.261 4.824 23.770 1.00 75.69 453 SER A C 1
ATOM 3670 O O . SER A 1 453 ? -19.171 4.021 23.574 1.00 75.69 453 SER A O 1
ATOM 3672 N N . THR A 1 454 ? -17.451 4.720 24.829 1.00 77.94 454 THR A N 1
ATOM 3673 C CA . THR A 1 454 ? -17.593 3.672 25.856 1.00 77.94 454 THR A CA 1
ATOM 3674 C C . THR A 1 454 ? -18.959 3.713 26.552 1.00 77.94 454 THR A C 1
ATOM 3676 O O . THR A 1 454 ? -19.590 2.673 26.744 1.00 77.94 454 THR A O 1
ATOM 3679 N N . THR A 1 455 ? -19.463 4.908 26.879 1.00 76.81 455 THR A N 1
ATOM 3680 C CA . THR A 1 455 ? -20.790 5.075 27.502 1.00 76.81 455 THR A CA 1
ATOM 3681 C C . THR A 1 455 ? -21.908 4.702 26.528 1.00 76.81 455 THR A C 1
ATOM 3683 O O . THR A 1 455 ? -22.859 4.019 26.908 1.00 76.81 455 THR A O 1
ATOM 3686 N N . THR A 1 456 ? -21.782 5.101 25.260 1.00 77.75 456 THR A N 1
ATOM 3687 C CA . THR A 1 456 ? -22.733 4.750 24.195 1.00 77.75 456 THR A CA 1
ATOM 3688 C C . THR A 1 456 ? -22.815 3.238 23.995 1.00 77.75 456 THR A C 1
ATOM 3690 O O . THR A 1 456 ? -23.910 2.676 23.950 1.00 77.75 456 THR A O 1
ATOM 3693 N N . VAL A 1 457 ? -21.661 2.568 23.941 1.00 81.00 457 VAL A N 1
ATOM 3694 C CA . VAL A 1 457 ? -21.571 1.109 23.826 1.00 81.00 457 VAL A CA 1
ATOM 3695 C C . VAL A 1 457 ? -22.227 0.420 25.018 1.00 81.00 457 VAL A C 1
ATOM 3697 O O . VAL A 1 457 ? -23.012 -0.507 24.824 1.00 81.00 457 VAL A O 1
ATOM 3700 N N . PHE A 1 458 ? -21.966 0.896 26.237 1.00 80.38 458 PHE A N 1
ATOM 3701 C CA . PHE A 1 458 ? -22.597 0.359 27.441 1.00 80.38 458 PHE A CA 1
ATOM 3702 C C . PHE A 1 458 ? -24.127 0.453 27.386 1.00 80.38 458 PHE A C 1
ATOM 3704 O O . PHE A 1 458 ? -24.811 -0.550 27.592 1.00 80.38 458 PHE A O 1
ATOM 3711 N N . VAL A 1 459 ? -24.664 1.635 27.064 1.00 78.44 459 VAL A N 1
ATOM 3712 C CA . VAL A 1 459 ? -26.115 1.861 26.970 1.00 78.44 459 VAL A CA 1
ATOM 3713 C C . VAL A 1 459 ? -26.748 0.943 25.925 1.00 78.44 459 VAL A C 1
ATOM 3715 O O . VAL A 1 459 ? -27.794 0.345 26.180 1.00 78.44 459 VAL A O 1
ATOM 3718 N N . ALA A 1 460 ? -26.115 0.803 24.761 1.00 79.75 460 ALA A N 1
ATOM 3719 C CA . ALA A 1 460 ? -26.654 -0.013 23.684 1.00 79.75 460 ALA A CA 1
ATOM 3720 C C . ALA A 1 460 ? -26.605 -1.517 23.995 1.00 79.75 460 ALA A C 1
ATOM 3722 O O . ALA A 1 460 ? -27.588 -2.219 23.759 1.00 79.75 460 ALA A O 1
ATOM 3723 N N . LEU A 1 461 ? -25.508 -2.007 24.586 1.00 79.00 461 LEU A N 1
ATOM 3724 C CA . LEU A 1 461 ? -25.391 -3.411 24.994 1.00 79.00 461 LEU A CA 1
ATOM 3725 C C . LEU A 1 461 ? -26.323 -3.765 26.158 1.00 79.00 461 LEU A C 1
ATOM 3727 O O . LEU A 1 461 ? -26.823 -4.884 26.208 1.00 79.00 461 LEU A O 1
ATOM 3731 N N . ALA A 1 462 ? -26.591 -2.838 27.078 1.00 75.44 462 ALA A N 1
ATOM 3732 C CA . ALA A 1 462 ? -27.561 -3.079 28.142 1.00 75.44 462 ALA A CA 1
ATOM 3733 C C . ALA A 1 462 ? -29.006 -3.136 27.602 1.00 75.44 462 ALA A C 1
ATOM 3735 O O . ALA A 1 462 ? -29.818 -3.952 28.046 1.00 75.44 462 ALA A O 1
ATOM 3736 N N . GLY A 1 463 ? -29.322 -2.314 26.597 1.00 71.88 463 GLY A N 1
ATOM 3737 C CA . GLY A 1 463 ? -30.653 -2.238 25.995 1.00 71.88 463 GLY A CA 1
ATOM 3738 C C . GLY A 1 463 ? -31.726 -1.687 26.946 1.00 71.88 463 GLY A C 1
ATOM 3739 O O . GLY A 1 463 ? -31.441 -1.178 28.026 1.00 71.88 463 GLY A O 1
ATOM 3740 N N . SER A 1 464 ? -32.998 -1.771 26.537 1.00 60.06 464 SER A N 1
ATOM 3741 C CA . SER A 1 464 ? -34.121 -1.125 27.246 1.00 60.06 464 SER A CA 1
ATOM 3742 C C . SER A 1 464 ? -34.645 -1.881 28.478 1.00 60.06 464 SER A C 1
ATOM 3744 O O . SER A 1 464 ? -35.420 -1.323 29.251 1.00 60.06 464 SER A O 1
ATOM 3746 N N . SER A 1 465 ? -34.278 -3.153 28.660 1.00 56.41 465 SER A N 1
ATOM 3747 C CA . SER A 1 465 ? -34.664 -3.959 29.827 1.00 56.41 465 SER A CA 1
ATOM 3748 C C . SER A 1 465 ? -33.645 -5.087 30.021 1.00 56.41 465 SER A C 1
ATOM 3750 O O . SER A 1 465 ? -33.794 -6.162 29.435 1.00 56.41 465 SER A O 1
ATOM 3752 N N . PRO A 1 466 ? -32.551 -4.832 30.747 1.00 61.41 466 PRO A N 1
ATOM 3753 C CA . PRO A 1 466 ? -31.477 -5.802 30.862 1.00 61.41 466 PRO A CA 1
ATOM 3754 C C . PRO A 1 466 ? -31.837 -6.827 31.943 1.00 61.41 466 PRO A C 1
ATOM 3756 O O . PRO A 1 466 ? -32.173 -6.458 33.064 1.00 61.41 466 PRO A O 1
ATOM 3759 N N . LEU A 1 467 ? -31.771 -8.118 31.614 1.00 62.66 467 LEU A N 1
ATOM 3760 C CA . LEU A 1 467 ? -31.691 -9.180 32.615 1.00 62.66 467 LEU A CA 1
ATOM 3761 C C . LEU A 1 467 ? -30.217 -9.321 32.982 1.00 62.66 467 LEU A C 1
ATOM 3763 O O . LEU A 1 467 ? -29.471 -10.029 32.313 1.00 62.66 467 LEU A O 1
ATOM 3767 N N . PHE A 1 468 ? -29.782 -8.610 34.014 1.00 68.00 468 PHE A N 1
ATOM 3768 C CA . PHE A 1 468 ? -28.389 -8.681 34.430 1.00 68.00 468 PHE A CA 1
ATOM 3769 C C . PHE A 1 468 ? -28.102 -9.953 35.226 1.00 68.00 468 PHE A C 1
ATOM 3771 O O . PHE A 1 468 ? -28.900 -10.365 36.071 1.00 68.00 468 PHE A O 1
ATOM 3778 N N . ASP A 1 469 ? -26.937 -10.547 34.977 1.00 70.12 469 ASP A N 1
ATOM 3779 C CA . ASP A 1 469 ? -26.375 -11.584 35.835 1.00 70.12 469 ASP A CA 1
ATOM 3780 C C . ASP A 1 469 ? -25.841 -10.929 37.127 1.00 70.12 469 ASP A C 1
ATOM 3782 O O . ASP A 1 469 ? -24.937 -10.089 37.046 1.00 70.12 469 ASP A O 1
ATOM 3786 N N . PRO A 1 470 ? -26.355 -11.294 38.320 1.00 68.56 470 PRO A N 1
ATOM 3787 C CA . PRO A 1 470 ? -25.906 -10.737 39.598 1.00 68.56 470 PRO A CA 1
ATOM 3788 C C . PRO A 1 470 ? -24.417 -10.951 39.901 1.00 68.56 470 PRO A C 1
ATOM 3790 O O . PRO A 1 470 ? -23.886 -10.308 40.805 1.00 68.56 470 PRO A O 1
ATOM 3793 N N . ALA A 1 471 ? -23.736 -11.852 39.183 1.00 68.00 471 ALA A N 1
ATOM 3794 C CA . ALA A 1 471 ? -22.298 -12.077 39.322 1.00 68.00 471 ALA A CA 1
ATOM 3795 C C . ALA A 1 471 ? -21.431 -10.976 38.672 1.00 68.00 471 ALA A C 1
ATOM 3797 O O . ALA A 1 471 ? -20.218 -10.924 38.905 1.00 68.00 471 ALA A O 1
ATOM 3798 N N . VAL A 1 472 ? -22.016 -10.109 37.838 1.00 73.88 472 VAL A N 1
ATOM 3799 C CA . VAL A 1 472 ? -21.283 -9.100 37.063 1.00 73.88 472 VAL A CA 1
ATOM 3800 C C . VAL A 1 472 ? -21.186 -7.794 37.841 1.00 73.88 472 VAL A C 1
ATOM 3802 O O . VAL A 1 472 ? -22.078 -6.960 37.797 1.00 73.88 472 VAL A O 1
ATOM 3805 N N . ASP A 1 473 ? -20.054 -7.577 38.500 1.00 79.81 473 ASP A N 1
ATOM 3806 C CA . ASP A 1 473 ? -19.778 -6.310 39.179 1.00 79.81 473 ASP A CA 1
ATOM 3807 C C . ASP A 1 473 ? -19.591 -5.147 38.180 1.00 79.81 473 ASP A C 1
ATOM 3809 O O . ASP A 1 473 ? -18.630 -5.149 37.404 1.00 79.81 473 ASP A O 1
ATOM 3813 N N . LEU A 1 474 ? -20.494 -4.157 38.216 1.00 82.06 474 LEU A N 1
ATOM 3814 C CA . LEU A 1 474 ? -20.481 -2.952 37.369 1.00 82.06 474 LEU A CA 1
ATOM 3815 C C . LEU A 1 474 ? -19.741 -1.754 37.985 1.00 82.06 474 LEU A C 1
ATOM 3817 O O . LEU A 1 474 ? -19.779 -0.668 37.406 1.00 82.06 474 LEU A O 1
ATOM 3821 N N . SER A 1 475 ? -19.063 -1.926 39.125 1.00 83.06 475 SER A N 1
ATOM 3822 C CA . SER A 1 475 ? -18.350 -0.854 39.846 1.00 83.06 475 SER A CA 1
ATOM 3823 C C . SER A 1 475 ? -17.554 0.077 38.931 1.00 83.06 475 SER A C 1
ATOM 3825 O O . SER A 1 475 ? -17.687 1.291 39.016 1.00 83.06 475 SER A O 1
ATOM 3827 N N . LEU A 1 476 ? -16.777 -0.493 38.008 1.00 78.75 476 LEU A N 1
ATOM 3828 C CA . LEU A 1 476 ? -15.893 0.255 37.110 1.00 78.75 476 LEU A CA 1
ATOM 3829 C C . LEU A 1 476 ? -16.639 1.055 36.043 1.00 78.75 476 LEU A C 1
ATOM 3831 O O . LEU A 1 476 ? -16.211 2.138 35.658 1.00 78.75 476 LEU A O 1
ATOM 3835 N N . ILE A 1 477 ? -17.765 0.533 35.564 1.00 79.00 477 ILE A N 1
ATOM 3836 C CA . ILE A 1 477 ? -18.610 1.244 34.606 1.00 79.00 477 ILE A CA 1
ATOM 3837 C C . ILE A 1 477 ? -19.334 2.394 35.315 1.00 79.00 477 ILE A C 1
ATOM 3839 O O . ILE A 1 477 ? -19.416 3.495 34.774 1.00 79.00 477 ILE A O 1
ATOM 3843 N N . ILE A 1 478 ? -19.819 2.156 36.537 1.00 84.62 478 ILE A N 1
ATOM 3844 C CA . ILE A 1 478 ? -20.478 3.170 37.370 1.00 84.62 478 ILE A CA 1
ATOM 3845 C C . ILE A 1 478 ? -19.499 4.296 37.707 1.00 84.62 478 ILE A C 1
ATOM 3847 O O . ILE A 1 478 ? -19.826 5.470 37.542 1.00 84.62 478 ILE A O 1
ATOM 3851 N N . ASP A 1 479 ? -18.291 3.938 38.125 1.00 83.62 479 ASP A N 1
ATOM 3852 C CA . ASP A 1 479 ? -17.183 4.856 38.356 1.00 83.62 479 ASP A CA 1
ATOM 3853 C C . ASP A 1 479 ? -16.860 5.693 37.108 1.00 83.62 479 ASP A C 1
ATOM 3855 O O . ASP A 1 479 ? -16.846 6.923 37.174 1.00 83.62 479 ASP A O 1
ATOM 3859 N N . HIS A 1 480 ? -16.715 5.054 35.946 1.00 78.69 480 HIS A N 1
ATOM 3860 C CA . HIS A 1 480 ? -16.464 5.743 34.678 1.00 78.69 480 HIS A CA 1
ATOM 3861 C C . HIS A 1 480 ? -17.565 6.741 34.301 1.00 78.69 480 HIS A C 1
ATOM 3863 O O . HIS A 1 480 ? -17.278 7.908 34.022 1.00 78.69 480 HIS A O 1
ATOM 3869 N N . ILE A 1 481 ? -18.829 6.310 34.338 1.00 80.69 481 ILE A N 1
ATOM 3870 C CA . ILE A 1 481 ? -19.988 7.161 34.023 1.00 80.69 481 ILE A CA 1
ATOM 3871 C C . ILE A 1 481 ? -20.086 8.333 35.013 1.00 80.69 481 ILE A C 1
ATOM 3873 O O . ILE A 1 481 ? -20.469 9.436 34.622 1.00 80.69 481 ILE A O 1
ATOM 3877 N N . SER A 1 482 ? -19.703 8.115 36.274 1.00 83.94 482 SER A N 1
ATOM 3878 C CA . SER A 1 482 ? -19.713 9.149 37.317 1.00 83.94 482 SER A CA 1
ATOM 3879 C C . SER A 1 482 ? -18.613 10.187 37.140 1.00 83.94 482 SER A C 1
ATOM 3881 O O . SER A 1 482 ? -18.852 11.376 37.343 1.00 83.94 482 SER A O 1
ATOM 3883 N N . ARG A 1 483 ? -17.406 9.766 36.746 1.00 79.06 483 ARG A N 1
ATOM 3884 C CA . ARG A 1 483 ? -16.301 10.695 36.464 1.00 79.06 483 ARG A CA 1
ATOM 3885 C C . ARG A 1 483 ? -16.537 11.499 35.187 1.00 79.06 483 ARG A C 1
ATOM 3887 O O . ARG A 1 483 ? -16.109 12.648 35.108 1.00 79.06 483 ARG A O 1
ATOM 3894 N N . TYR A 1 484 ? -17.223 10.913 34.204 1.00 73.62 484 TYR A N 1
ATOM 3895 C CA . TYR A 1 484 ? -17.415 11.506 32.879 1.00 73.62 484 TYR A CA 1
ATOM 3896 C C . TYR A 1 484 ? -18.881 11.451 32.417 1.00 73.62 484 TYR A C 1
ATOM 3898 O O . TYR A 1 484 ? -19.205 10.762 31.444 1.00 73.62 484 TYR A O 1
ATOM 3906 N N . PRO A 1 485 ? -19.793 12.202 33.063 1.00 74.69 485 PRO A N 1
ATOM 3907 C CA . PRO A 1 485 ? -21.208 12.177 32.718 1.00 74.69 485 PRO A CA 1
ATOM 3908 C C . PRO A 1 485 ? -21.444 12.726 31.302 1.00 74.69 485 PRO A C 1
ATOM 3910 O O . PRO A 1 485 ? -21.259 13.911 31.017 1.00 74.69 485 PRO A O 1
ATOM 3913 N N . SER A 1 486 ? -21.887 11.860 30.386 1.00 72.75 486 SER A N 1
ATOM 3914 C CA . SER A 1 486 ? -22.262 12.262 29.026 1.00 72.75 486 SER A CA 1
ATOM 3915 C C . SER A 1 486 ? -23.627 12.946 29.035 1.00 72.75 486 SER A C 1
ATOM 3917 O O . SER A 1 486 ? -24.634 12.270 29.186 1.00 72.75 486 SER A O 1
ATOM 3919 N N . LEU A 1 487 ? -23.704 14.260 28.800 1.00 72.31 487 LEU A N 1
ATOM 3920 C CA . LEU A 1 487 ? -24.991 14.982 28.789 1.00 72.31 487 LEU A CA 1
ATOM 3921 C C . LEU A 1 487 ? -26.029 14.374 27.829 1.00 72.31 487 LEU A C 1
ATOM 3923 O O . LEU A 1 487 ? -27.220 14.419 28.121 1.00 72.31 487 LEU A O 1
ATOM 3927 N N . VAL A 1 488 ? -25.578 13.801 26.710 1.00 72.12 488 VAL A N 1
ATOM 3928 C CA . VAL A 1 488 ? -26.446 13.195 25.688 1.00 72.12 488 VAL A CA 1
ATOM 3929 C C . VAL A 1 488 ? -26.977 11.831 26.134 1.00 72.12 488 VAL A C 1
ATOM 3931 O O . VAL A 1 488 ? -28.151 11.538 25.934 1.00 72.12 488 VAL A O 1
ATOM 3934 N N . HIS A 1 489 ? -26.141 11.005 26.769 1.00 75.06 489 HIS A N 1
ATOM 3935 C CA . HIS A 1 489 ? -26.482 9.613 27.099 1.00 75.06 489 HIS A CA 1
ATOM 3936 C C . HIS A 1 489 ? -26.793 9.386 28.580 1.00 75.06 489 HIS A C 1
ATOM 3938 O O . HIS A 1 489 ? -27.181 8.282 28.953 1.00 75.06 489 HIS A O 1
ATOM 3944 N N . TRP A 1 490 ? -26.641 10.414 29.420 1.00 82.38 490 TRP A N 1
ATOM 3945 C CA . TRP A 1 490 ? -26.788 10.321 30.870 1.00 82.38 490 TRP A CA 1
ATOM 3946 C C . TRP A 1 490 ? -28.139 9.750 31.277 1.00 82.38 490 TRP A C 1
ATOM 3948 O O . TRP A 1 490 ? -28.195 8.892 32.151 1.00 82.38 490 TRP A O 1
ATOM 3958 N N . GLN A 1 491 ? -29.224 10.178 30.628 1.00 83.69 491 GLN A N 1
ATOM 3959 C CA . GLN A 1 491 ? -30.558 9.674 30.938 1.00 83.69 491 GLN A CA 1
ATOM 3960 C C . GLN A 1 491 ? -30.625 8.150 30.773 1.00 83.69 491 GLN A C 1
ATOM 3962 O O . GLN A 1 491 ? -30.944 7.440 31.719 1.00 83.69 491 GLN A O 1
ATOM 3967 N N . ASN A 1 492 ? -30.228 7.641 29.606 1.00 80.69 492 ASN A N 1
ATOM 3968 C CA . ASN A 1 492 ? -30.270 6.209 29.321 1.00 80.69 492 ASN A CA 1
ATOM 3969 C C . ASN A 1 492 ? -29.275 5.428 30.192 1.00 80.69 492 ASN A C 1
ATOM 3971 O O . ASN A 1 492 ? -29.611 4.372 30.716 1.00 80.69 492 ASN A O 1
ATOM 3975 N N . ALA A 1 493 ? -28.062 5.953 30.376 1.00 82.19 493 ALA A N 1
ATOM 3976 C CA . ALA A 1 493 ? -27.042 5.326 31.211 1.00 82.19 493 ALA A CA 1
ATOM 3977 C C . ALA A 1 493 ? -27.491 5.233 32.676 1.00 82.19 493 ALA A C 1
ATOM 3979 O O . ALA A 1 493 ? -27.347 4.182 33.300 1.00 82.19 493 ALA A O 1
ATOM 3980 N N . SER A 1 494 ? -28.081 6.306 33.210 1.00 87.38 494 SER A N 1
ATOM 3981 C CA . SER A 1 494 ? -28.586 6.328 34.581 1.00 87.38 494 SER A CA 1
ATOM 3982 C C . SER A 1 494 ? -29.786 5.405 34.766 1.00 87.38 494 SER A C 1
ATOM 3984 O O . SER A 1 494 ? -29.808 4.640 35.727 1.00 87.38 494 SER A O 1
ATOM 3986 N N . ASP A 1 495 ? -30.726 5.386 33.818 1.00 85.38 495 ASP A N 1
ATOM 3987 C CA . ASP A 1 495 ? -31.873 4.474 33.835 1.00 85.38 495 ASP A CA 1
ATOM 3988 C C . ASP A 1 495 ? -31.427 2.999 33.847 1.00 85.38 495 ASP A C 1
ATOM 3990 O O . ASP A 1 495 ? -31.954 2.197 34.624 1.00 85.38 495 ASP A O 1
ATOM 3994 N N . VAL A 1 496 ? -30.414 2.652 33.045 1.00 84.50 496 VAL A N 1
ATOM 3995 C CA . VAL A 1 496 ? -29.830 1.303 32.984 1.00 84.50 496 VAL A CA 1
ATOM 3996 C C . VAL A 1 496 ? -29.150 0.915 34.301 1.00 84.50 496 VAL A C 1
ATOM 3998 O O . VAL A 1 496 ? -29.404 -0.171 34.826 1.00 84.50 496 VAL A O 1
ATOM 4001 N N . VAL A 1 497 ? -28.305 1.788 34.862 1.00 86.25 497 VAL A N 1
ATOM 4002 C CA . VAL A 1 497 ? -27.600 1.505 36.127 1.00 86.25 497 VAL A CA 1
ATOM 4003 C C . VAL A 1 497 ? -28.583 1.416 37.299 1.00 86.25 497 VAL A C 1
ATOM 4005 O O . VAL A 1 497 ? -28.452 0.536 38.148 1.00 86.25 497 VAL A O 1
ATOM 4008 N N . ILE A 1 498 ? -29.610 2.267 37.341 1.00 86.75 498 ILE A N 1
ATOM 4009 C CA . ILE A 1 498 ? -30.654 2.195 38.371 1.00 86.75 498 ILE A CA 1
ATOM 4010 C C . ILE A 1 498 ? -31.456 0.895 38.243 1.00 86.75 498 ILE A C 1
ATOM 4012 O O . ILE A 1 498 ? -31.724 0.251 39.256 1.00 86.75 498 ILE A O 1
ATOM 4016 N N . ALA A 1 499 ? -31.789 0.459 37.024 1.00 84.31 499 ALA A N 1
ATOM 4017 C CA . ALA A 1 499 ? -32.436 -0.834 36.806 1.00 84.31 499 ALA A CA 1
ATOM 4018 C C . ALA A 1 499 ? -31.558 -2.013 37.276 1.00 84.31 499 ALA A C 1
ATOM 4020 O O . ALA A 1 499 ? -32.069 -2.931 37.919 1.00 84.31 499 ALA A O 1
ATOM 4021 N N . TYR A 1 500 ? -30.241 -1.960 37.036 1.00 83.31 500 TYR A N 1
ATOM 4022 C CA . TYR A 1 500 ? -29.287 -2.945 37.565 1.00 83.31 500 TYR A CA 1
ATOM 4023 C C . TYR A 1 500 ? -29.313 -3.004 39.097 1.00 83.31 500 TYR A C 1
ATOM 4025 O O . TYR A 1 500 ? -29.416 -4.083 39.683 1.00 83.31 500 TYR A O 1
ATOM 4033 N N . LEU A 1 501 ? -29.261 -1.844 39.756 1.00 84.94 501 LEU A N 1
ATOM 4034 C CA . LEU A 1 501 ? -29.277 -1.745 41.217 1.00 84.94 501 LEU A CA 1
ATOM 4035 C C . LEU A 1 501 ? -30.566 -2.299 41.829 1.00 84.94 501 LEU A C 1
ATOM 4037 O O . LEU A 1 501 ? -30.523 -2.908 42.898 1.00 84.94 501 LEU A O 1
ATOM 4041 N N . GLU A 1 502 ? -31.702 -2.110 41.157 1.00 84.31 502 GLU A N 1
ATOM 4042 C CA . GLU A 1 502 ? -32.980 -2.688 41.579 1.00 84.31 502 GLU A CA 1
ATOM 4043 C C . GLU A 1 502 ? -33.004 -4.215 41.449 1.00 84.31 502 GLU A C 1
ATOM 4045 O O . GLU A 1 502 ? -33.594 -4.884 42.298 1.00 84.31 502 GLU A O 1
ATOM 4050 N N . GLN A 1 503 ? -32.368 -4.765 40.411 1.00 82.88 503 GLN A N 1
ATOM 4051 C CA . GLN A 1 503 ? -32.364 -6.202 40.141 1.00 82.88 503 GLN A CA 1
ATOM 4052 C C . GLN A 1 503 ? -31.352 -6.966 41.011 1.00 82.88 503 GLN A C 1
ATOM 4054 O O . GLN A 1 503 ? -31.701 -7.986 41.607 1.00 82.88 503 GLN A O 1
ATOM 4059 N N . CYS A 1 504 ? -30.106 -6.494 41.076 1.00 79.50 504 CYS A N 1
ATOM 4060 C CA . CYS A 1 504 ? -28.985 -7.211 41.697 1.00 79.50 504 CYS A CA 1
ATOM 4061 C C . CYS A 1 504 ? -28.701 -6.757 43.138 1.00 79.50 504 CYS A C 1
ATOM 4063 O O . CYS A 1 504 ? -28.059 -7.476 43.905 1.00 79.50 504 CYS A O 1
ATOM 4065 N N . GLY A 1 505 ? -29.202 -5.580 43.525 1.00 78.88 505 GLY A N 1
ATOM 4066 C CA . GLY A 1 505 ? -28.933 -4.970 44.822 1.00 78.88 505 GLY A CA 1
ATOM 4067 C C . GLY A 1 505 ? -27.525 -4.371 44.938 1.00 78.88 505 GLY A C 1
ATOM 4068 O O . GLY A 1 505 ? -26.599 -4.698 44.201 1.00 78.88 505 GLY A O 1
ATOM 4069 N N . ILE A 1 506 ? -27.349 -3.484 45.919 1.00 79.75 506 ILE A N 1
ATOM 4070 C CA . ILE A 1 506 ? -26.102 -2.723 46.137 1.00 79.75 506 ILE A CA 1
ATOM 4071 C C . ILE A 1 506 ? -24.924 -3.612 46.552 1.00 79.75 506 ILE A C 1
ATOM 4073 O O . ILE A 1 506 ? -23.769 -3.280 46.297 1.00 79.75 506 ILE A O 1
ATOM 4077 N N . SER A 1 507 ? -25.202 -4.762 47.168 1.00 77.81 507 SER A N 1
ATOM 4078 C CA . SER A 1 507 ? -24.179 -5.727 47.583 1.00 77.81 507 SER A CA 1
ATOM 4079 C C . SER A 1 507 ? -23.443 -6.386 46.415 1.00 77.81 507 SER A C 1
ATOM 4081 O O . SER A 1 507 ? -22.403 -6.994 46.642 1.00 77.81 507 SER A O 1
ATOM 4083 N N . ALA A 1 508 ? -23.972 -6.290 45.190 1.00 78.00 508 ALA A N 1
ATOM 4084 C CA . ALA A 1 508 ? -23.317 -6.796 43.984 1.00 78.00 508 ALA A CA 1
ATOM 4085 C C . ALA A 1 508 ? -22.193 -5.871 43.471 1.00 78.00 508 ALA A C 1
ATOM 4087 O O . ALA A 1 508 ? -21.488 -6.231 42.532 1.00 78.00 508 ALA A O 1
ATOM 4088 N N . ILE A 1 509 ? -22.039 -4.679 44.057 1.00 81.38 509 ILE A N 1
ATOM 4089 C CA . ILE A 1 509 ? -21.049 -3.676 43.659 1.00 81.38 509 ILE A CA 1
ATOM 4090 C C . ILE A 1 509 ? -19.922 -3.659 44.689 1.00 81.38 509 ILE A C 1
ATOM 4092 O O . ILE A 1 509 ? -20.162 -3.471 45.883 1.00 81.38 509 ILE A O 1
ATOM 4096 N N . SER A 1 510 ? -18.685 -3.837 44.234 1.00 83.69 510 SER A N 1
ATOM 4097 C CA . SER A 1 510 ? -17.506 -3.784 45.106 1.00 83.69 510 SER A CA 1
ATOM 4098 C C . SER A 1 510 ? -17.147 -2.351 45.518 1.00 83.69 510 SER A C 1
ATOM 4100 O O . SER A 1 510 ? -16.805 -2.119 46.677 1.00 83.69 510 SER A O 1
ATOM 4102 N N . ASP A 1 511 ? -17.242 -1.383 44.599 1.00 82.00 511 ASP A N 1
ATOM 4103 C CA . ASP A 1 511 ? -16.907 0.024 44.845 1.00 82.00 511 ASP A CA 1
ATOM 4104 C C . ASP A 1 511 ? -18.130 0.838 45.286 1.00 82.00 511 ASP A C 1
ATOM 4106 O O . ASP A 1 511 ? -18.895 1.396 44.493 1.00 82.00 511 ASP A O 1
ATOM 4110 N N . GLN A 1 512 ? -18.304 0.913 46.602 1.00 84.00 512 GLN A N 1
ATOM 4111 C CA . GLN A 1 512 ? -19.385 1.671 47.226 1.00 84.00 512 GLN A CA 1
ATOM 4112 C C . GLN A 1 512 ? -19.175 3.193 47.135 1.00 84.00 512 GLN A C 1
ATOM 4114 O O . GLN A 1 512 ? -20.148 3.946 47.206 1.00 84.00 512 GLN A O 1
ATOM 4119 N N . THR A 1 513 ? -17.936 3.661 46.949 1.00 83.88 513 THR A N 1
ATOM 4120 C CA . THR A 1 513 ? -17.616 5.094 46.848 1.00 83.88 513 THR A CA 1
ATOM 4121 C C . THR A 1 513 ? -18.092 5.644 45.512 1.00 83.88 513 THR A C 1
ATOM 4123 O O . THR A 1 513 ? -18.842 6.624 45.476 1.00 83.88 513 THR A O 1
ATOM 4126 N N . SER A 1 514 ? -17.737 4.966 44.420 1.00 83.62 514 SER A N 1
ATOM 4127 C CA . SER A 1 514 ? -18.165 5.363 43.078 1.00 83.62 514 SER A CA 1
ATOM 4128 C C . SER A 1 514 ? -19.668 5.204 42.876 1.00 83.62 514 SER A C 1
ATOM 4130 O O . SER A 1 514 ? -20.295 6.037 42.222 1.00 83.62 514 SER A O 1
ATOM 4132 N N . LEU A 1 515 ? -20.286 4.213 43.525 1.00 87.25 515 LEU A N 1
ATOM 4133 C CA . LEU A 1 515 ? -21.743 4.105 43.578 1.00 87.25 515 LEU A CA 1
ATOM 4134 C C . LEU A 1 515 ? -22.399 5.291 44.300 1.00 87.25 515 LEU A C 1
ATOM 4136 O O . LEU A 1 515 ? -23.398 5.831 43.827 1.00 87.25 515 LEU A O 1
ATOM 4140 N N . HIS A 1 516 ? -21.858 5.714 45.440 1.00 85.50 516 HIS A N 1
ATOM 4141 C CA . HIS A 1 516 ? -22.396 6.863 46.166 1.00 85.50 516 HIS A CA 1
ATOM 4142 C C . HIS A 1 516 ? -22.274 8.160 45.350 1.00 85.50 516 HIS A C 1
ATOM 4144 O O . HIS A 1 516 ? -23.227 8.942 45.285 1.00 85.50 516 HIS A O 1
ATOM 4150 N N . GLN A 1 517 ? -21.134 8.363 44.679 1.00 87.50 517 GLN A N 1
ATOM 4151 C CA . GLN A 1 517 ? -20.930 9.485 43.759 1.00 87.50 517 GLN A CA 1
ATOM 4152 C C . GLN A 1 517 ? -21.941 9.456 42.604 1.00 87.50 517 GLN A C 1
ATOM 4154 O O . GLN A 1 517 ? -22.587 10.470 42.335 1.00 87.50 517 GLN A O 1
ATOM 4159 N N . PHE A 1 518 ? -22.137 8.295 41.975 1.00 89.50 518 PHE A N 1
ATOM 4160 C CA . PHE A 1 518 ? -23.129 8.098 40.919 1.00 89.50 518 PHE A CA 1
ATOM 4161 C C . PHE A 1 518 ? -24.547 8.486 41.361 1.00 89.50 518 PHE A C 1
ATOM 4163 O O . PHE A 1 518 ? -25.259 9.211 40.660 1.00 89.50 518 PHE A O 1
ATOM 4170 N N . LEU A 1 519 ? -24.969 8.015 42.539 1.00 88.44 519 LEU A N 1
ATOM 4171 C CA . LEU A 1 519 ? -26.312 8.271 43.052 1.00 88.44 519 LEU A CA 1
ATOM 4172 C C . LEU A 1 519 ? -26.530 9.756 43.364 1.00 88.44 519 LEU A C 1
ATOM 4174 O O . LEU A 1 519 ? -27.621 10.263 43.107 1.00 88.44 519 LEU A O 1
ATOM 4178 N N . ARG A 1 520 ? -25.506 10.471 43.854 1.00 86.81 520 ARG A N 1
ATOM 4179 C CA . ARG A 1 520 ? -25.565 11.936 44.006 1.00 86.81 520 ARG A CA 1
ATOM 4180 C C . ARG A 1 520 ? -25.710 12.637 42.658 1.00 86.81 520 ARG A C 1
ATOM 4182 O O . ARG A 1 520 ? -26.612 13.453 42.496 1.00 86.81 520 ARG A O 1
ATOM 4189 N N . LEU A 1 521 ? -24.916 12.238 41.663 1.00 86.19 521 LEU A N 1
ATOM 4190 C CA . LEU A 1 521 ? -25.012 12.787 40.307 1.00 86.19 521 LEU A CA 1
ATOM 4191 C C . LEU A 1 521 ? -26.402 12.584 39.687 1.00 86.19 521 LEU A C 1
ATOM 4193 O O . LEU A 1 521 ? -26.883 13.460 38.971 1.00 86.19 521 LEU A O 1
ATOM 4197 N N . CYS A 1 522 ? -27.090 11.480 39.992 1.00 86.88 522 CYS A N 1
ATOM 4198 C CA . CYS A 1 522 ? -28.471 11.267 39.550 1.00 86.88 522 CYS A CA 1
ATOM 4199 C C . CYS A 1 522 ? -29.449 12.322 40.105 1.00 86.88 522 CYS A C 1
ATOM 4201 O O . CYS A 1 522 ? -30.423 12.662 39.426 1.00 86.88 522 CYS A O 1
ATOM 4203 N N . LEU A 1 523 ? -29.196 12.852 41.305 1.00 86.38 523 LEU A N 1
ATOM 4204 C CA . LEU A 1 523 ? -30.004 13.913 41.914 1.00 86.38 523 LEU A CA 1
ATOM 4205 C C . LEU A 1 523 ? -29.690 15.288 41.316 1.00 86.38 523 LEU A C 1
ATOM 4207 O O . LEU A 1 523 ? -30.619 16.049 41.042 1.00 86.38 523 LEU A O 1
ATOM 4211 N N . ASP A 1 524 ? -28.409 15.561 41.069 1.00 83.31 524 ASP A N 1
ATOM 4212 C CA . ASP A 1 524 ? -27.925 16.883 40.657 1.00 83.31 524 ASP A CA 1
ATOM 4213 C C . ASP A 1 524 ? -28.072 17.142 39.147 1.00 83.31 524 ASP A C 1
ATOM 4215 O O . ASP A 1 524 ? -28.296 18.276 38.715 1.00 83.31 524 ASP A O 1
ATOM 4219 N N . LEU A 1 525 ? -27.975 16.101 38.310 1.00 81.50 525 LEU A N 1
ATOM 4220 C CA . LEU A 1 525 ? -28.053 16.252 36.857 1.00 81.50 525 LEU A CA 1
ATOM 4221 C C . LEU A 1 525 ? -29.503 16.396 36.368 1.00 81.50 525 LEU A C 1
ATOM 4223 O O . LEU A 1 525 ? -30.385 15.562 36.602 1.00 81.50 525 LEU A O 1
ATOM 4227 N N . VAL A 1 526 ? -29.735 17.462 35.596 1.00 77.19 526 VAL A N 1
ATOM 4228 C CA . VAL A 1 526 ? -31.053 17.805 35.030 1.00 77.19 526 VAL A CA 1
ATOM 4229 C C . VAL A 1 526 ? -31.557 16.729 34.063 1.00 77.19 526 VAL A C 1
ATOM 4231 O O . VAL A 1 526 ? -32.754 16.463 34.014 1.00 77.19 526 VAL A O 1
ATOM 4234 N N . ASN A 1 527 ? -30.648 16.069 33.340 1.00 80.31 527 ASN A N 1
ATOM 4235 C CA . ASN A 1 527 ? -30.991 15.065 32.330 1.00 80.31 527 ASN A CA 1
ATOM 4236 C C . ASN A 1 527 ? -31.355 13.691 32.925 1.00 80.31 527 ASN A C 1
ATOM 4238 O O . ASN A 1 527 ? -31.684 12.781 32.172 1.00 80.31 527 ASN A O 1
ATOM 4242 N N . THR A 1 528 ? -31.299 13.500 34.248 1.00 83.56 528 THR A N 1
ATOM 4243 C CA . THR A 1 528 ? -31.786 12.262 34.879 1.00 83.56 528 THR A CA 1
ATOM 4244 C C . THR A 1 528 ? -33.310 12.182 34.767 1.00 83.56 528 THR A C 1
ATOM 4246 O O . THR A 1 528 ? -34.008 13.167 35.042 1.00 83.56 528 THR A O 1
ATOM 4249 N N . SER A 1 529 ? -33.844 11.010 34.411 1.00 85.12 529 SER A N 1
ATOM 4250 C CA . SER A 1 529 ? -35.293 10.795 34.415 1.00 85.12 529 SER A CA 1
ATOM 4251 C C . SER A 1 529 ? -35.856 10.953 35.834 1.00 85.12 529 SER A C 1
ATOM 4253 O O . SER A 1 529 ? -35.204 10.605 36.819 1.00 85.12 529 SER A O 1
ATOM 4255 N N . GLU A 1 530 ? -37.074 11.483 35.965 1.00 85.00 530 GLU A N 1
ATOM 4256 C CA . GLU A 1 530 ? -37.707 11.693 37.278 1.00 85.00 530 GLU A CA 1
ATOM 4257 C C . GLU A 1 530 ? -37.820 10.380 38.063 1.00 85.00 530 GLU A C 1
ATOM 4259 O O . GLU A 1 530 ? -37.457 10.314 39.235 1.00 85.00 530 GLU A O 1
ATOM 4264 N N . LYS A 1 531 ? -38.180 9.300 37.363 1.00 85.50 531 LYS A N 1
ATOM 4265 C CA . LYS A 1 531 ? -38.229 7.942 37.908 1.00 85.50 531 LYS A CA 1
ATOM 4266 C C . LYS A 1 531 ? -36.873 7.486 38.455 1.00 85.50 531 LYS A C 1
ATOM 4268 O O . LYS A 1 531 ? -36.815 6.947 39.559 1.00 85.50 531 LYS A O 1
ATOM 4273 N N . SER A 1 532 ? -35.784 7.687 37.712 1.00 84.75 532 SER A N 1
ATOM 4274 C CA . SER A 1 532 ? -34.442 7.313 38.177 1.00 84.75 532 SER A CA 1
ATOM 4275 C C . SER A 1 532 ? -33.946 8.203 39.309 1.00 84.75 532 SER A C 1
ATOM 4277 O O . SER A 1 532 ? -33.295 7.700 40.222 1.00 84.75 532 SER A O 1
ATOM 4279 N N . ARG A 1 533 ? -34.324 9.487 39.320 1.00 87.38 533 ARG A N 1
ATOM 4280 C CA . ARG A 1 533 ? -34.022 10.424 40.410 1.00 87.38 533 ARG A CA 1
ATOM 4281 C C . ARG A 1 533 ? -34.683 10.001 41.725 1.00 87.38 533 ARG A C 1
ATOM 4283 O O . ARG A 1 533 ? -33.997 9.885 42.738 1.00 87.38 533 ARG A O 1
ATOM 4290 N N . GLU A 1 534 ? -35.983 9.706 41.707 1.00 87.00 534 GLU A N 1
ATOM 4291 C CA . GLU A 1 534 ? -36.716 9.224 42.890 1.00 87.00 534 GLU A CA 1
ATOM 4292 C C . GLU A 1 534 ? -36.134 7.908 43.427 1.00 87.00 534 GLU A C 1
ATOM 4294 O O . GLU A 1 534 ? -35.964 7.724 44.636 1.00 87.00 534 GLU A O 1
ATOM 4299 N N . ARG A 1 535 ? -35.783 6.989 42.522 1.00 85.62 535 ARG A N 1
ATOM 4300 C CA . ARG A 1 535 ? -35.180 5.699 42.878 1.00 85.62 535 ARG A CA 1
ATOM 4301 C C . ARG A 1 535 ? -33.791 5.866 43.479 1.00 85.62 535 ARG A C 1
ATOM 4303 O O . ARG A 1 535 ? -33.523 5.278 44.525 1.00 85.62 535 ARG A O 1
ATOM 4310 N N . ALA A 1 536 ? -32.944 6.698 42.877 1.00 86.94 536 ALA A N 1
ATOM 4311 C CA . ALA A 1 536 ? -31.628 7.022 43.417 1.00 86.94 536 ALA A CA 1
ATOM 4312 C C . ALA A 1 536 ? -31.735 7.630 44.826 1.00 86.94 536 ALA A C 1
ATOM 4314 O O . ALA A 1 536 ? -30.994 7.233 45.724 1.00 86.94 536 ALA A O 1
ATOM 4315 N N . GLN A 1 537 ? -32.708 8.522 45.049 1.00 87.38 537 GLN A N 1
ATOM 4316 C CA . GLN A 1 537 ? -32.960 9.128 46.358 1.00 87.38 537 GLN A CA 1
ATOM 4317 C C . GLN A 1 537 ? -33.375 8.089 47.409 1.00 87.38 537 GLN A C 1
ATOM 4319 O O . GLN A 1 537 ? -32.871 8.106 48.533 1.00 87.38 537 GLN A O 1
ATOM 4324 N N . ASN A 1 538 ? -34.263 7.159 47.047 1.00 87.12 538 ASN A N 1
ATOM 4325 C CA . ASN A 1 538 ? -34.691 6.082 47.940 1.00 87.12 538 ASN A CA 1
ATOM 4326 C C . ASN A 1 538 ? -33.518 5.151 48.299 1.00 87.12 538 ASN A C 1
ATOM 4328 O O . ASN A 1 538 ? -33.330 4.801 49.464 1.00 87.12 538 ASN A O 1
ATOM 4332 N N . ILE A 1 539 ? -32.682 4.808 47.314 1.00 84.50 539 ILE A N 1
ATOM 4333 C CA . ILE A 1 539 ? -31.465 4.011 47.512 1.00 84.50 539 ILE A CA 1
ATOM 4334 C C . ILE A 1 539 ? -30.494 4.731 48.463 1.00 84.50 539 ILE A C 1
ATOM 4336 O O . ILE A 1 539 ? -30.044 4.126 49.436 1.00 84.50 539 ILE A O 1
ATOM 4340 N N . LEU A 1 540 ? -30.217 6.021 48.247 1.00 85.00 540 LEU A N 1
ATOM 4341 C CA . LEU A 1 540 ? -29.344 6.812 49.126 1.00 85.00 540 LEU A CA 1
ATOM 4342 C C . LEU A 1 540 ? -29.859 6.850 50.567 1.00 85.00 540 LEU A C 1
ATOM 4344 O O . LEU A 1 540 ? -29.109 6.539 51.487 1.00 85.00 540 LEU A O 1
ATOM 4348 N N . HIS A 1 541 ? -31.144 7.156 50.761 1.00 84.06 541 HIS A N 1
ATOM 4349 C CA . HIS A 1 541 ? -31.752 7.220 52.093 1.00 84.06 541 HIS A CA 1
ATOM 4350 C C . HIS A 1 541 ? -31.748 5.853 52.796 1.00 84.06 541 HIS A C 1
ATOM 4352 O O . HIS A 1 541 ? -31.545 5.751 54.004 1.00 84.06 541 HIS A O 1
ATOM 4358 N N . ARG A 1 542 ? -31.975 4.765 52.051 1.00 80.88 542 ARG A N 1
ATOM 4359 C CA . ARG A 1 542 ? -32.036 3.410 52.615 1.00 80.88 542 ARG A CA 1
ATOM 4360 C C . ARG A 1 542 ? -30.674 2.888 53.081 1.00 80.88 542 ARG A C 1
ATOM 4362 O O . ARG A 1 542 ? -30.639 2.062 53.992 1.00 80.88 542 ARG A O 1
ATOM 4369 N N . TYR A 1 543 ? -29.581 3.348 52.474 1.00 78.38 543 TYR A N 1
ATOM 4370 C CA . TYR A 1 543 ? -28.229 2.830 52.718 1.00 78.38 543 TYR A CA 1
ATOM 4371 C C . TYR A 1 543 ? -27.237 3.899 53.201 1.00 78.38 543 TYR A C 1
ATOM 4373 O O . TYR A 1 543 ? -26.028 3.682 53.192 1.00 78.38 543 TYR A O 1
ATOM 4381 N N . GLU A 1 544 ? -27.744 5.027 53.696 1.00 74.88 544 GLU A N 1
ATOM 4382 C CA . GLU A 1 544 ? -26.963 6.171 54.179 1.00 74.88 544 GLU A CA 1
ATOM 4383 C C . GLU A 1 544 ? -25.899 5.779 55.226 1.00 74.88 544 GLU A C 1
ATOM 4385 O O . GLU A 1 544 ? -24.772 6.272 55.196 1.00 74.88 544 GLU A O 1
ATOM 4390 N N . SER A 1 545 ? -26.204 4.809 56.095 1.00 69.25 545 SER A N 1
ATOM 4391 C CA . SER A 1 545 ? -25.273 4.296 57.110 1.00 69.25 545 SER A CA 1
ATOM 4392 C C . SER A 1 545 ? -24.097 3.485 56.547 1.00 69.25 545 SER A C 1
ATOM 4394 O O . SER A 1 545 ? -23.034 3.463 57.166 1.00 69.25 545 SER A O 1
ATOM 4396 N N . LEU A 1 546 ? -24.251 2.839 55.383 1.00 70.25 546 LEU A N 1
ATOM 4397 C CA . LEU A 1 546 ? -23.160 2.119 54.709 1.00 70.25 546 LEU A CA 1
ATOM 4398 C C . LEU A 1 546 ? -22.182 3.093 54.045 1.00 70.25 546 LEU A C 1
ATOM 4400 O O . LEU A 1 546 ? -20.971 2.887 54.114 1.00 70.25 546 LEU A O 1
ATOM 4404 N N . PHE A 1 547 ? -22.692 4.176 53.456 1.00 69.88 547 PHE A N 1
ATOM 4405 C CA . PHE A 1 547 ? -21.860 5.169 52.775 1.00 69.88 547 PHE A CA 1
ATOM 4406 C C . PHE A 1 547 ? -21.087 6.069 53.752 1.00 69.88 547 PHE A C 1
ATOM 4408 O O . PHE A 1 547 ? -19.948 6.439 53.469 1.00 69.88 547 PHE A O 1
ATOM 4415 N N . GLN A 1 548 ? -21.637 6.344 54.942 1.00 63.12 548 GLN A N 1
ATOM 4416 C CA . GLN A 1 548 ? -20.916 7.073 55.997 1.00 63.12 548 GLN A CA 1
ATOM 4417 C C . GLN A 1 548 ? -19.757 6.277 56.625 1.00 63.12 548 GLN A C 1
ATOM 4419 O O . GLN A 1 548 ? -18.827 6.879 57.157 1.00 63.12 548 GLN A O 1
ATOM 4424 N N . LEU A 1 549 ? -19.764 4.940 56.550 1.00 51.94 549 LEU A N 1
ATOM 4425 C CA . LEU A 1 549 ? -18.648 4.121 57.043 1.00 51.94 549 LEU A CA 1
ATOM 4426 C C . LEU A 1 549 ? -17.445 4.115 56.078 1.00 51.94 549 LEU A C 1
ATOM 4428 O O . LEU A 1 549 ? -16.309 3.972 56.523 1.00 51.94 549 LEU A O 1
ATOM 4432 N N . GLY A 1 550 ? -17.686 4.274 54.771 1.00 46.56 550 GLY A N 1
ATOM 4433 C CA . GLY A 1 550 ? -16.646 4.294 53.733 1.00 46.56 550 GLY A CA 1
ATOM 4434 C C . GLY A 1 550 ? -15.922 5.639 53.584 1.00 46.56 550 GLY A C 1
ATOM 4435 O O . GLY A 1 550 ? -14.758 5.669 53.189 1.00 46.56 550 GLY A O 1
ATOM 4436 N N . SER A 1 551 ? -16.560 6.757 53.958 1.00 45.62 551 SER A N 1
ATOM 4437 C CA . SER A 1 551 ? -15.995 8.106 53.776 1.00 45.62 551 SER A CA 1
ATOM 4438 C C . SER A 1 551 ? -14.859 8.463 54.746 1.00 45.62 551 SER A C 1
ATOM 4440 O O . SER A 1 551 ? -14.224 9.497 54.580 1.00 45.62 551 SER A O 1
ATOM 4442 N N . LEU A 1 552 ? -14.567 7.627 55.748 1.00 41.09 552 LEU A N 1
ATOM 4443 C CA . LEU A 1 552 ? -13.437 7.830 56.669 1.00 41.09 552 LEU A CA 1
ATOM 4444 C C . LEU A 1 552 ? -12.074 7.424 56.065 1.00 41.09 552 LEU A C 1
ATOM 4446 O O . LEU A 1 552 ? -11.055 7.552 56.739 1.00 41.09 552 LEU A O 1
ATOM 4450 N N . SER A 1 553 ? -12.039 6.940 54.815 1.00 38.25 553 SER A N 1
ATOM 4451 C CA . SER A 1 553 ? -10.840 6.383 54.167 1.00 38.25 553 SER A CA 1
ATOM 4452 C C . SER A 1 553 ? -10.353 7.136 52.914 1.00 38.25 553 SER A C 1
ATOM 4454 O O . SER A 1 553 ? -9.347 6.726 52.337 1.00 38.25 553 SER A O 1
ATOM 4456 N N . GLY A 1 554 ? -11.011 8.204 52.458 1.00 40.97 554 GLY A N 1
ATOM 4457 C CA . GLY A 1 554 ? -10.624 8.859 51.202 1.00 40.97 554 GLY A CA 1
ATOM 4458 C C . GLY A 1 554 ? -11.192 10.261 51.065 1.00 40.97 554 GLY A C 1
ATOM 4459 O O . GLY A 1 554 ? -12.194 10.454 50.386 1.00 40.97 554 GLY A O 1
ATOM 4460 N N . ASP A 1 555 ? -10.548 11.230 51.709 1.00 35.22 555 ASP A N 1
ATOM 4461 C CA . ASP A 1 555 ? -10.905 12.645 51.618 1.00 35.22 555 ASP A CA 1
ATOM 4462 C C . ASP A 1 555 ? -9.779 13.407 50.904 1.00 35.22 555 ASP A C 1
ATOM 4464 O O . ASP A 1 555 ? -8.882 13.948 51.538 1.00 35.22 555 ASP A O 1
ATOM 4468 N N . GLU A 1 556 ? -9.780 13.373 49.567 1.00 37.56 556 GLU A N 1
ATOM 4469 C CA . GLU A 1 556 ? -8.915 14.235 48.733 1.00 37.56 556 GLU A CA 1
ATOM 4470 C C . GLU A 1 556 ? -9.574 14.702 47.411 1.00 37.56 556 GLU A C 1
ATOM 4472 O O . GLU A 1 556 ? -9.032 15.565 46.730 1.00 37.56 556 GLU A O 1
ATOM 4477 N N . GLY A 1 557 ? -10.775 14.226 47.047 1.00 34.97 557 GLY A N 1
ATOM 4478 C CA . GLY A 1 557 ? -11.410 14.542 45.750 1.00 34.97 557 GLY A CA 1
ATOM 4479 C C . GLY A 1 557 ? -12.427 15.694 45.740 1.00 34.97 557 GLY A C 1
ATOM 4480 O O . GLY A 1 557 ? -12.880 16.107 44.674 1.00 34.97 557 GLY A O 1
ATOM 4481 N N . HIS A 1 558 ? -12.820 16.228 46.900 1.00 35.22 558 HIS A N 1
ATOM 4482 C CA . HIS A 1 558 ? -13.973 17.137 46.991 1.00 35.22 558 HIS A CA 1
ATOM 4483 C C . HIS A 1 558 ? -13.694 18.578 46.506 1.00 35.22 558 HIS A C 1
ATOM 4485 O O . HIS A 1 558 ? -14.638 19.313 46.220 1.00 35.22 558 HIS A O 1
ATOM 4491 N N . ALA A 1 559 ? -12.424 18.985 46.380 1.00 32.72 559 ALA A N 1
ATOM 4492 C CA . ALA A 1 559 ? -12.038 20.368 46.070 1.00 32.72 559 ALA A CA 1
ATOM 4493 C C . ALA A 1 559 ? -11.934 20.691 44.564 1.00 32.72 559 ALA A C 1
ATOM 4495 O O . ALA A 1 559 ? -12.014 21.858 44.186 1.00 32.72 559 ALA A O 1
ATOM 4496 N N . GLU A 1 560 ? -11.792 19.688 43.693 1.00 36.91 560 GLU A N 1
ATOM 4497 C CA . GLU A 1 560 ? -11.664 19.895 42.237 1.00 36.91 560 GLU A CA 1
ATOM 4498 C C . GLU A 1 560 ? -13.033 20.016 41.530 1.00 36.91 560 GLU A C 1
ATOM 4500 O O . GLU A 1 560 ? -13.139 20.584 40.442 1.00 36.91 560 GLU A O 1
ATOM 4505 N N . PHE A 1 561 ? -14.104 19.540 42.175 1.00 42.28 561 PHE A N 1
ATOM 4506 C CA . PHE A 1 561 ? -15.444 19.402 41.592 1.00 42.28 561 PHE A CA 1
ATOM 4507 C C . PHE A 1 561 ? -16.259 20.707 41.562 1.00 42.28 561 PHE A C 1
ATOM 4509 O O . PHE A 1 561 ? -16.930 20.991 40.567 1.00 42.28 561 PHE A O 1
ATOM 4516 N N . GLU A 1 562 ? -16.138 21.556 42.589 1.00 37.47 562 GLU A N 1
ATOM 4517 C CA . GLU A 1 562 ? -16.783 22.882 42.607 1.00 37.47 562 GLU A CA 1
ATOM 4518 C C . GLU A 1 562 ? -16.279 23.774 41.457 1.00 37.47 562 GLU A C 1
ATOM 4520 O O . GLU A 1 562 ? -17.042 24.538 40.877 1.00 37.47 562 GLU A O 1
ATOM 4525 N N . GLY A 1 563 ? -15.023 23.613 41.023 1.00 36.66 563 GLY A N 1
ATOM 4526 C CA . GLY A 1 563 ? -14.471 24.370 39.893 1.00 36.66 563 GLY A CA 1
ATOM 4527 C C . GLY A 1 563 ? -15.066 23.998 38.527 1.00 36.66 563 GLY A C 1
ATOM 4528 O O . GLY A 1 563 ? -15.153 24.852 37.643 1.00 36.66 563 GLY A O 1
ATOM 4529 N N . ILE A 1 564 ? -15.498 22.745 38.342 1.00 38.91 564 ILE A N 1
ATOM 4530 C CA . ILE A 1 564 ? -16.013 22.241 37.056 1.00 38.91 564 ILE A CA 1
ATOM 4531 C C . ILE A 1 564 ? -17.505 22.557 36.897 1.00 38.91 564 ILE A C 1
ATOM 4533 O O . ILE A 1 564 ? -17.926 22.968 35.811 1.00 38.91 564 ILE A O 1
ATOM 4537 N N . ILE A 1 565 ? -18.298 22.455 37.971 1.00 40.03 565 ILE A N 1
ATOM 4538 C CA . ILE A 1 565 ? -19.706 22.890 37.956 1.00 40.03 565 ILE A CA 1
ATOM 4539 C C . ILE A 1 565 ? -19.801 24.403 37.717 1.00 40.03 565 ILE A C 1
ATOM 4541 O O . ILE A 1 565 ? -20.627 24.849 36.914 1.00 40.03 565 ILE A O 1
ATOM 4545 N N . ASP A 1 566 ? -18.892 25.183 38.301 1.00 39.25 566 ASP A N 1
ATOM 4546 C CA . ASP A 1 566 ? -18.857 26.639 38.147 1.00 39.25 566 ASP A CA 1
ATOM 4547 C C . ASP A 1 566 ? -18.354 27.091 36.754 1.00 39.25 566 ASP A C 1
ATOM 4549 O O . ASP A 1 566 ? -18.725 28.160 36.260 1.00 39.25 566 ASP A O 1
ATOM 4553 N N . LEU A 1 567 ? -17.573 26.247 36.061 1.00 37.00 567 LEU A N 1
ATOM 4554 C CA . LEU A 1 567 ? -17.193 26.415 34.647 1.00 37.00 567 LEU A CA 1
ATOM 4555 C C . LEU A 1 567 ? -18.336 26.058 33.681 1.00 37.00 567 LEU A C 1
ATOM 4557 O O . LEU A 1 567 ? -18.523 26.740 32.669 1.00 37.00 567 LEU A O 1
ATOM 4561 N N . LEU A 1 568 ? -19.128 25.028 33.993 1.00 39.59 568 LEU A N 1
ATOM 4562 C CA . LEU A 1 568 ? -20.274 24.607 33.178 1.00 39.59 568 LEU A CA 1
ATOM 4563 C C . LEU A 1 568 ? -21.467 25.565 33.310 1.00 39.59 568 LEU A C 1
ATOM 4565 O O . LEU A 1 568 ? -22.162 25.811 32.321 1.00 39.59 568 LEU A O 1
ATOM 4569 N N . HIS A 1 569 ? -21.662 26.178 34.482 1.00 44.38 569 HIS A N 1
ATOM 4570 C CA . HIS A 1 569 ? -22.679 27.216 34.668 1.00 44.38 569 HIS A CA 1
ATOM 4571 C C . HIS A 1 569 ? -22.325 28.542 33.968 1.00 44.38 569 HIS A C 1
ATOM 4573 O O . HIS A 1 569 ? -23.228 29.271 33.549 1.00 44.38 569 HIS A O 1
ATOM 4579 N N . ARG A 1 570 ? -21.030 28.838 33.770 1.00 40.12 570 ARG A N 1
ATOM 4580 C CA . ARG A 1 570 ? -20.550 30.088 33.147 1.00 40.12 570 ARG A CA 1
ATOM 4581 C C . ARG A 1 570 ? -20.686 30.142 31.621 1.00 40.12 570 ARG A C 1
ATOM 4583 O O . ARG A 1 570 ? -20.681 31.231 31.059 1.00 40.12 570 ARG A O 1
ATOM 4590 N N . ASN A 1 571 ? -20.855 29.001 30.949 1.00 34.28 571 ASN A N 1
ATOM 4591 C CA . ASN A 1 571 ? -20.966 28.914 29.483 1.00 34.28 571 ASN A CA 1
ATOM 4592 C C . ASN A 1 571 ? -22.409 29.027 28.947 1.00 34.28 571 ASN A C 1
ATOM 4594 O O . ASN A 1 571 ? -22.680 28.663 27.803 1.00 34.28 571 ASN A O 1
ATOM 4598 N N . LYS A 1 572 ? -23.348 29.538 29.757 1.00 37.06 572 LYS A N 1
ATOM 4599 C CA . LYS A 1 572 ? -24.774 29.641 29.407 1.00 37.06 572 LYS A CA 1
ATOM 4600 C C . LYS A 1 572 ? -25.263 31.038 28.997 1.00 37.06 572 LYS A C 1
ATOM 4602 O O . LYS A 1 572 ? -26.472 31.225 28.908 1.00 37.06 572 LYS A O 1
ATOM 4607 N N . GLU A 1 573 ? -24.375 31.986 28.685 1.00 33.53 573 GLU A N 1
ATOM 4608 C CA . GLU A 1 573 ? -24.774 33.273 28.089 1.00 33.53 573 GLU A CA 1
ATOM 4609 C C . GLU A 1 573 ? -24.168 33.505 26.691 1.00 33.53 573 GLU A C 1
ATOM 4611 O O . GLU A 1 573 ? -22.996 33.200 26.459 1.00 33.53 573 GLU A O 1
ATOM 4616 N N . PRO A 1 574 ? -24.946 34.052 25.735 1.00 31.58 574 PRO A N 1
ATOM 4617 C CA . PRO A 1 574 ? -24.465 34.341 24.393 1.00 31.58 574 PRO A CA 1
ATOM 4618 C C . PRO A 1 574 ? -23.527 35.555 24.409 1.00 31.58 574 PRO A C 1
ATOM 4620 O O . PRO A 1 574 ? -23.886 36.640 24.859 1.00 31.58 574 PRO A O 1
ATOM 4623 N N . LEU A 1 575 ? -22.319 35.379 23.868 1.00 29.05 575 LEU A N 1
ATOM 4624 C CA . LEU A 1 575 ? -21.318 36.433 23.694 1.00 29.05 575 LEU A CA 1
ATOM 4625 C C . LEU A 1 575 ? -21.847 37.577 22.809 1.00 29.05 575 LEU A C 1
ATOM 4627 O O . LEU A 1 575 ? -21.719 37.546 21.585 1.00 29.05 575 LEU A O 1
ATOM 4631 N N . THR A 1 576 ? -22.348 38.645 23.431 1.00 27.59 576 THR A N 1
ATOM 4632 C CA . THR A 1 576 ? -22.366 39.985 22.835 1.00 27.59 576 THR A CA 1
ATOM 4633 C C . THR A 1 576 ? -21.341 40.878 23.518 1.00 27.59 576 THR A C 1
ATOM 4635 O O . THR A 1 576 ? -21.612 41.475 24.551 1.00 27.59 576 THR A O 1
ATOM 4638 N N . GLY A 1 577 ? -20.194 41.028 22.854 1.00 28.41 577 GLY A N 1
ATOM 4639 C CA . GLY A 1 577 ? -19.392 42.246 22.885 1.00 28.41 577 GLY A CA 1
ATOM 4640 C C . GLY A 1 577 ? -18.481 42.482 24.094 1.00 28.41 577 GLY A C 1
ATOM 4641 O O . GLY A 1 577 ? -18.808 42.210 25.237 1.00 28.41 577 GLY A O 1
ATOM 4642 N N . VAL A 1 578 ? -17.377 43.163 23.779 1.00 25.66 578 VAL A N 1
ATOM 4643 C CA . VAL A 1 578 ? -16.458 43.905 24.662 1.00 25.66 578 VAL A CA 1
ATOM 4644 C C . VAL A 1 578 ? -15.111 43.226 24.971 1.00 25.66 578 VAL A C 1
ATOM 4646 O O . VAL A 1 578 ? -14.935 42.433 25.884 1.00 25.66 578 VAL A O 1
ATOM 4649 N N . LYS A 1 579 ? -14.142 43.660 24.148 1.00 30.56 579 LYS A N 1
ATOM 4650 C CA . LYS A 1 579 ? -12.707 43.922 24.378 1.00 30.56 579 LYS A CA 1
ATOM 4651 C C . LYS A 1 579 ? -12.165 43.670 25.793 1.00 30.56 579 LYS A C 1
ATOM 4653 O O . LYS A 1 579 ? -12.540 44.371 26.728 1.00 30.56 579 LYS A O 1
ATOM 4658 N N . LEU A 1 580 ? -11.110 42.856 25.875 1.00 24.30 580 LEU A N 1
ATOM 4659 C CA . LEU A 1 580 ? -10.181 42.840 27.005 1.00 24.30 580 LEU A CA 1
ATOM 4660 C C . LEU A 1 580 ? -8.777 43.282 26.579 1.00 24.30 580 LEU A C 1
ATOM 4662 O O . LEU A 1 580 ? -8.158 42.744 25.663 1.00 24.30 580 LEU A O 1
ATOM 4666 N N . SER A 1 581 ? -8.350 44.340 27.263 1.00 24.81 581 SER A N 1
ATOM 4667 C CA . SER A 1 581 ? -7.045 44.982 27.255 1.00 24.81 581 SER A CA 1
ATOM 4668 C C . SER A 1 581 ? -6.069 44.227 28.162 1.00 24.81 581 SER A C 1
ATOM 4670 O O . SER A 1 581 ? -6.453 43.645 29.170 1.00 24.81 581 SER A O 1
ATOM 4672 N N . SER A 1 582 ? -4.799 44.317 27.781 1.00 25.94 582 SER A N 1
ATOM 4673 C CA . SER A 1 582 ? -3.578 43.804 28.401 1.00 25.94 582 SER A CA 1
ATOM 4674 C C . SER A 1 582 ? -3.311 44.208 29.857 1.00 25.94 582 SER A C 1
ATOM 4676 O O . SER A 1 582 ? -3.604 45.345 30.224 1.00 25.94 582 SER A O 1
ATOM 4678 N N . ALA A 1 583 ? -2.587 43.323 30.561 1.00 25.94 583 ALA A N 1
ATOM 4679 C CA . ALA A 1 583 ? -1.531 43.517 31.585 1.00 25.94 583 ALA A CA 1
ATOM 4680 C C . ALA A 1 583 ? -1.706 42.448 32.686 1.00 25.94 583 ALA A C 1
ATOM 4682 O O . ALA A 1 583 ? -2.821 42.228 33.129 1.00 25.94 583 ALA A O 1
ATOM 4683 N N . GLY A 1 584 ? -0.713 41.726 33.204 1.00 25.77 584 GLY A N 1
ATOM 4684 C CA . GLY A 1 584 ? 0.738 41.728 33.058 1.00 25.77 584 GLY A CA 1
ATOM 4685 C C . GLY A 1 584 ? 1.351 41.106 34.329 1.00 25.77 584 GLY A C 1
ATOM 4686 O O . GLY A 1 584 ? 0.905 41.444 35.419 1.00 25.77 584 GLY A O 1
ATOM 4687 N N . THR A 1 585 ? 2.403 40.282 34.164 1.00 26.02 585 THR A N 1
ATOM 4688 C CA . THR A 1 585 ? 3.523 39.995 35.113 1.00 26.02 585 THR A CA 1
ATOM 4689 C C . THR A 1 585 ? 3.234 39.232 36.430 1.00 26.02 585 THR A C 1
ATOM 4691 O O . THR A 1 585 ? 2.235 39.495 37.072 1.00 26.02 585 THR A O 1
ATOM 4694 N N . ALA A 1 586 ? 4.077 38.337 36.977 1.00 27.89 586 ALA A N 1
ATOM 4695 C CA . ALA A 1 586 ? 5.385 37.776 36.604 1.00 27.89 586 ALA A CA 1
ATOM 4696 C C . ALA A 1 586 ? 5.823 36.626 37.565 1.00 27.89 586 ALA A C 1
ATOM 4698 O O . ALA A 1 586 ? 5.501 36.661 38.745 1.00 27.89 586 ALA A O 1
ATOM 4699 N N . ASN A 1 587 ? 6.652 35.714 37.023 1.00 27.61 587 ASN A N 1
ATOM 4700 C CA . ASN A 1 587 ? 7.858 35.037 37.562 1.00 27.61 587 ASN A CA 1
ATOM 4701 C C . ASN A 1 587 ? 7.863 34.185 38.853 1.00 27.61 587 ASN A C 1
ATOM 4703 O O . ASN A 1 587 ? 7.684 34.740 39.925 1.00 27.61 587 ASN A O 1
ATOM 4707 N N . VAL A 1 588 ? 8.385 32.940 38.743 1.00 26.41 588 VAL A N 1
ATOM 4708 C CA . VAL A 1 588 ? 9.596 32.422 39.449 1.00 26.41 588 VAL A CA 1
ATOM 4709 C C . VAL A 1 588 ? 10.319 31.363 38.570 1.00 26.41 588 VAL A C 1
ATOM 4711 O O . VAL A 1 588 ? 9.681 30.600 37.857 1.00 26.41 588 VAL A O 1
ATOM 4714 N N . LEU A 1 589 ? 11.661 31.396 38.595 1.00 25.42 589 LEU A N 1
ATOM 4715 C CA . LEU A 1 589 ? 12.689 30.739 37.758 1.00 25.42 589 LEU A CA 1
ATOM 4716 C C . LEU A 1 589 ? 13.004 29.249 38.042 1.00 25.42 589 LEU A C 1
ATOM 4718 O O . LEU A 1 589 ? 12.876 28.798 39.174 1.00 25.42 589 LEU A O 1
ATOM 4722 N N . GLY A 1 590 ? 13.626 28.571 37.051 1.00 23.91 590 GLY A N 1
ATOM 4723 C CA . GLY A 1 590 ? 14.334 27.283 37.218 1.00 23.91 590 GLY A CA 1
ATOM 4724 C C . GLY A 1 590 ? 15.134 26.717 36.009 1.00 23.91 590 GLY A C 1
ATOM 4725 O O . GLY A 1 590 ? 14.852 25.616 35.575 1.00 23.91 590 GLY A O 1
ATOM 4726 N N . LEU A 1 591 ? 16.095 27.483 35.462 1.00 25.23 591 LEU A N 1
ATOM 4727 C CA . LEU A 1 591 ? 17.398 27.129 34.814 1.00 25.23 591 LEU A CA 1
ATOM 4728 C C . LEU A 1 591 ? 17.624 25.904 33.849 1.00 25.23 591 LEU A C 1
ATOM 4730 O O . LEU A 1 591 ? 17.846 24.795 34.312 1.00 25.23 591 LEU A O 1
ATOM 4734 N N . LEU A 1 592 ? 17.834 26.242 32.548 1.00 24.72 592 LEU A N 1
ATOM 4735 C CA . LEU A 1 592 ? 18.902 25.881 31.545 1.00 24.72 592 LEU A CA 1
ATOM 4736 C C . LEU A 1 592 ? 19.192 24.415 31.082 1.00 24.72 592 LEU A C 1
ATOM 4738 O O . LEU A 1 592 ? 18.951 23.487 31.842 1.00 24.72 592 LEU A O 1
ATOM 4742 N N . PRO A 1 593 ? 19.868 24.182 29.911 1.00 36.34 593 PRO A N 1
ATOM 4743 C CA . PRO A 1 593 ? 20.244 25.089 28.807 1.00 36.34 593 PRO A CA 1
ATOM 4744 C C . PRO A 1 593 ? 19.817 24.650 27.380 1.00 36.34 593 PRO A C 1
ATOM 4746 O O . PRO A 1 593 ? 19.488 23.505 27.095 1.00 36.34 593 PRO A O 1
ATOM 4749 N N . ALA A 1 594 ? 19.892 25.626 26.471 1.00 25.42 594 ALA A N 1
ATOM 4750 C CA . ALA A 1 594 ? 19.506 25.595 25.062 1.00 25.42 594 ALA A CA 1
ATOM 4751 C C . ALA A 1 594 ? 20.576 25.036 24.101 1.00 25.42 594 ALA A C 1
ATOM 4753 O O . ALA A 1 594 ? 21.770 25.222 24.322 1.00 25.42 594 ALA A O 1
ATOM 4754 N N . THR A 1 595 ? 20.128 24.517 22.949 1.00 26.48 595 THR A N 1
ATOM 4755 C CA . THR A 1 595 ? 20.880 24.536 21.679 1.00 26.48 595 THR A CA 1
ATOM 4756 C C . THR A 1 595 ? 19.963 24.887 20.490 1.00 26.48 595 THR A C 1
ATOM 4758 O O . THR A 1 595 ? 19.034 24.175 20.139 1.00 26.48 595 THR A O 1
ATOM 4761 N N . THR A 1 596 ? 20.217 26.076 19.938 1.00 26.72 596 THR A N 1
ATOM 4762 C CA . THR A 1 596 ? 20.166 26.522 18.526 1.00 26.72 596 THR A CA 1
ATOM 4763 C C . THR A 1 596 ? 19.417 25.712 17.448 1.00 26.72 596 THR A C 1
ATOM 4765 O O . THR A 1 596 ? 19.858 24.636 17.064 1.00 26.72 596 THR A O 1
ATOM 4768 N N . SER A 1 597 ? 18.445 26.350 16.779 1.00 26.84 597 SER A N 1
ATOM 4769 C CA . SER A 1 597 ? 18.335 26.440 15.298 1.00 26.84 597 SER A CA 1
ATOM 4770 C C . SER A 1 597 ? 17.218 27.436 14.917 1.00 26.84 597 SER A C 1
ATOM 4772 O O . SER A 1 597 ? 16.107 27.381 15.425 1.00 26.84 597 SER A O 1
ATOM 4774 N N . LEU A 1 598 ? 17.584 28.573 14.320 1.00 26.45 598 LEU A N 1
ATOM 4775 C CA . LEU A 1 598 ? 17.496 28.876 12.881 1.00 26.45 598 LEU A CA 1
ATOM 4776 C C . LEU A 1 598 ? 16.076 29.164 12.363 1.00 26.45 598 LEU A C 1
ATOM 4778 O O . LEU A 1 598 ? 15.346 28.332 11.842 1.00 26.45 598 LEU A O 1
ATOM 4782 N N . THR A 1 599 ? 15.772 30.451 12.477 1.00 25.38 599 THR A N 1
ATOM 4783 C CA . THR A 1 599 ? 14.899 31.299 11.672 1.00 25.38 599 THR A CA 1
ATOM 4784 C C . THR A 1 599 ? 14.829 30.896 10.193 1.00 25.38 599 THR A C 1
ATOM 4786 O O . THR A 1 599 ? 15.835 30.946 9.495 1.00 25.38 599 THR A O 1
ATOM 4789 N N . THR A 1 600 ? 13.629 30.633 9.670 1.00 28.31 600 THR A N 1
ATOM 4790 C CA . THR A 1 600 ? 13.192 31.081 8.331 1.00 28.31 600 THR A CA 1
ATOM 4791 C C . THR A 1 600 ? 11.664 31.161 8.340 1.00 28.31 600 THR A C 1
ATOM 4793 O O . THR A 1 600 ? 10.970 30.152 8.293 1.00 28.31 600 THR A O 1
ATOM 4796 N N . ARG A 1 601 ? 11.131 32.382 8.455 1.00 24.72 601 ARG A N 1
ATOM 4797 C CA . ARG A 1 601 ? 9.696 32.688 8.396 1.00 24.72 601 ARG A CA 1
ATOM 4798 C C . ARG A 1 601 ? 9.426 33.293 7.020 1.00 24.72 601 ARG A C 1
ATOM 4800 O O . ARG A 1 601 ? 9.819 34.430 6.772 1.00 24.72 601 ARG A O 1
ATOM 4807 N N . GLN A 1 602 ? 8.806 32.524 6.128 1.00 28.22 602 GLN A N 1
ATOM 4808 C CA . GLN A 1 602 ? 8.231 33.051 4.892 1.00 28.22 602 GLN A CA 1
ATOM 4809 C C . GLN A 1 602 ? 6.942 33.816 5.213 1.00 28.22 602 GLN A C 1
ATOM 4811 O O . GLN A 1 602 ? 6.089 33.378 5.984 1.00 28.22 602 GLN A O 1
ATOM 4816 N N . THR A 1 603 ? 6.864 35.003 4.633 1.00 27.70 603 THR A N 1
ATOM 4817 C CA . THR A 1 603 ? 5.773 35.972 4.678 1.00 27.70 603 THR A CA 1
ATOM 4818 C C . THR A 1 603 ? 4.562 35.511 3.868 1.00 27.70 603 THR A C 1
ATOM 4820 O O . THR A 1 603 ? 4.698 35.055 2.737 1.00 27.70 603 THR A O 1
ATOM 4823 N N . ILE A 1 604 ? 3.379 35.696 4.453 1.00 26.20 604 ILE A N 1
ATOM 4824 C CA . ILE A 1 604 ? 2.056 35.520 3.844 1.00 26.20 604 ILE A CA 1
ATOM 4825 C C . ILE A 1 604 ? 1.607 36.830 3.169 1.00 26.20 604 ILE A C 1
ATOM 4827 O O . ILE A 1 604 ? 1.861 37.907 3.710 1.00 26.20 604 ILE A O 1
ATOM 4831 N N . SER A 1 605 ? 0.827 36.670 2.085 1.00 27.53 605 SER A N 1
ATOM 4832 C CA . SER A 1 605 ? -0.299 37.510 1.595 1.00 27.53 605 SER A CA 1
ATOM 4833 C C . SER A 1 605 ? -0.074 38.290 0.282 1.00 27.53 605 SER A C 1
ATOM 4835 O O . SER A 1 605 ? 1.054 38.712 0.039 1.00 27.53 605 SER A O 1
ATOM 4837 N N . PRO A 1 606 ? -1.127 38.648 -0.498 1.00 39.53 606 PRO A N 1
ATOM 4838 C CA . PRO A 1 606 ? -2.467 38.053 -0.673 1.00 39.53 606 PRO A CA 1
ATOM 4839 C C . PRO A 1 606 ? -2.848 37.778 -2.152 1.00 39.53 606 PRO A C 1
ATOM 4841 O O . PRO A 1 606 ? -2.201 38.217 -3.098 1.00 39.53 606 PRO A O 1
ATOM 4844 N N . SER A 1 607 ? -3.982 37.086 -2.307 1.00 27.05 607 SER A N 1
ATOM 4845 C CA . SER A 1 607 ? -4.810 36.926 -3.518 1.00 27.05 607 SER A CA 1
ATOM 4846 C C . SER A 1 607 ? -5.246 38.259 -4.169 1.00 27.05 607 SER A C 1
ATOM 4848 O O . SER A 1 607 ? -5.271 39.292 -3.496 1.00 27.05 607 SER A O 1
ATOM 4850 N N . PRO A 1 608 ? -5.707 38.223 -5.438 1.00 36.12 608 PRO A N 1
ATOM 4851 C CA . PRO A 1 608 ? -7.121 38.554 -5.657 1.00 36.12 608 PRO A CA 1
ATOM 4852 C C . PRO A 1 608 ? -7.867 37.648 -6.667 1.00 36.12 608 PRO A C 1
ATOM 4854 O O . PRO A 1 608 ? -7.412 37.397 -7.776 1.00 36.12 608 PRO A O 1
ATOM 4857 N N . ALA A 1 609 ? -9.047 37.199 -6.230 1.00 28.77 609 ALA A N 1
ATOM 4858 C CA . ALA A 1 609 ? -10.376 37.268 -6.863 1.00 28.77 609 ALA A CA 1
ATOM 4859 C C . ALA A 1 609 ? -10.612 36.977 -8.376 1.00 28.77 609 ALA A C 1
ATOM 4861 O O . ALA A 1 609 ? -10.231 37.745 -9.249 1.00 28.77 609 ALA A O 1
ATOM 4862 N N . LEU A 1 610 ? -11.479 35.965 -8.586 1.00 26.70 610 LEU A N 1
ATOM 4863 C CA . LEU A 1 610 ? -12.722 35.922 -9.400 1.00 26.70 610 LEU A CA 1
ATOM 4864 C C . LEU A 1 610 ? -12.706 36.064 -10.942 1.00 26.70 610 LEU A C 1
ATOM 4866 O O . LEU A 1 610 ? -12.574 37.149 -11.494 1.00 26.70 610 LEU A O 1
ATOM 4870 N N . SER A 1 611 ? -13.093 34.972 -11.619 1.00 26.34 611 SER A N 1
ATOM 4871 C CA . SER A 1 611 ? -14.200 34.907 -12.610 1.00 26.34 611 SER A CA 1
ATOM 4872 C C . SER A 1 611 ? -14.472 33.432 -12.978 1.00 26.34 611 SER A C 1
ATOM 4874 O O . SER A 1 611 ? -13.600 32.730 -13.469 1.00 26.34 611 SER A O 1
ATOM 4876 N N . THR A 1 612 ? -15.533 32.809 -12.454 1.00 28.47 612 THR A N 1
ATOM 4877 C CA . THR A 1 612 ? -16.809 32.497 -13.140 1.00 28.47 612 THR A CA 1
ATOM 4878 C C . THR A 1 612 ? -16.705 32.093 -14.615 1.00 28.47 612 THR A C 1
ATOM 4880 O O . THR A 1 612 ? -16.591 32.962 -15.473 1.00 28.47 612 THR A O 1
ATOM 4883 N N . LEU A 1 613 ? -16.922 30.805 -14.909 1.00 27.55 613 LEU A N 1
ATOM 4884 C CA . LEU A 1 613 ? -17.569 30.354 -16.146 1.00 27.55 613 LEU A CA 1
ATOM 4885 C C . LEU A 1 613 ? -18.306 29.027 -15.898 1.00 27.55 613 LEU A C 1
ATOM 4887 O O . LEU A 1 613 ? -17.707 27.986 -15.653 1.00 27.55 613 LEU A O 1
ATOM 4891 N N . ASN A 1 614 ? -19.635 29.131 -15.930 1.00 26.27 614 ASN A N 1
ATOM 4892 C CA . ASN A 1 614 ? -20.603 28.043 -16.005 1.00 26.27 614 ASN A CA 1
ATOM 4893 C C . ASN A 1 614 ? -20.418 27.267 -17.313 1.00 26.27 614 ASN A C 1
ATOM 4895 O O . ASN A 1 614 ? -20.324 27.875 -18.380 1.00 26.27 614 ASN A O 1
ATOM 4899 N N . THR A 1 615 ? -20.498 25.938 -17.273 1.00 30.33 615 THR A N 1
ATOM 4900 C CA . THR A 1 615 ? -20.868 25.162 -18.463 1.00 30.33 615 THR A CA 1
ATOM 4901 C C . THR A 1 615 ? -21.685 23.943 -18.048 1.00 30.33 615 THR A C 1
ATOM 4903 O O . THR A 1 615 ? -21.158 22.963 -17.532 1.00 30.33 615 THR A O 1
ATOM 4906 N N . SER A 1 616 ? -23.000 24.043 -18.257 1.00 25.28 616 SER A N 1
ATOM 4907 C CA . SER A 1 616 ? -23.929 22.915 -18.287 1.00 25.28 616 SER A CA 1
ATOM 4908 C C . SER A 1 616 ? -23.507 21.926 -19.368 1.00 25.28 616 SER A C 1
ATOM 4910 O O . SER A 1 616 ? -23.289 22.331 -20.510 1.00 25.28 616 SER A O 1
ATOM 4912 N N . ILE A 1 617 ? -23.478 20.636 -19.041 1.00 29.94 617 ILE A N 1
ATOM 4913 C CA . ILE A 1 617 ? -23.442 19.562 -20.035 1.00 29.94 617 ILE A CA 1
ATOM 4914 C C . ILE A 1 617 ? -24.763 18.801 -19.959 1.00 29.94 617 ILE A C 1
ATOM 4916 O O . ILE A 1 617 ? -25.147 18.255 -18.928 1.00 29.94 617 ILE A O 1
ATOM 4920 N N . HIS A 1 618 ? -25.457 18.849 -21.091 1.00 26.66 618 HIS A N 1
ATOM 4921 C CA . HIS A 1 618 ? -26.701 18.174 -21.412 1.00 26.66 618 HIS A CA 1
ATOM 4922 C C . HIS A 1 618 ? -26.444 16.670 -21.587 1.00 26.66 618 HIS A C 1
ATOM 4924 O O . HIS A 1 618 ? -25.557 16.278 -22.343 1.00 26.66 618 HIS A O 1
ATOM 4930 N N . ILE A 1 619 ? -27.251 15.841 -20.927 1.00 28.70 619 ILE A N 1
ATOM 4931 C CA . ILE A 1 619 ? -27.364 14.404 -21.194 1.00 28.70 619 ILE A CA 1
ATOM 4932 C C . ILE A 1 619 ? -28.323 14.240 -22.378 1.00 28.70 619 ILE A C 1
ATOM 4934 O O . ILE A 1 619 ? -29.455 14.724 -22.325 1.00 28.70 619 ILE A O 1
ATOM 4938 N N . GLY A 1 620 ? -27.852 13.593 -23.444 1.00 28.19 620 GLY A N 1
ATOM 4939 C CA . GLY A 1 620 ? -28.661 13.102 -24.555 1.00 28.19 620 GLY A CA 1
ATOM 4940 C C . GLY A 1 620 ? -28.680 11.578 -24.518 1.00 28.19 620 GLY A C 1
ATOM 4941 O O . GLY A 1 620 ? -27.622 10.955 -24.495 1.00 28.19 620 GLY A O 1
ATOM 4942 N N . MET A 1 621 ? -29.885 11.018 -24.446 1.00 28.39 621 MET A N 1
ATOM 4943 C CA . MET A 1 621 ? -30.179 9.607 -24.683 1.00 28.39 621 MET A CA 1
ATOM 4944 C C . MET A 1 621 ? -30.116 9.340 -26.190 1.00 28.39 621 MET A C 1
ATOM 4946 O O . MET A 1 621 ? -30.699 10.117 -26.944 1.00 28.39 621 MET A O 1
ATOM 4950 N N . ASP A 1 622 ? -29.418 8.274 -26.578 1.00 38.69 622 ASP A N 1
ATOM 4951 C CA . ASP A 1 622 ? -29.813 7.281 -27.591 1.00 38.69 622 ASP A CA 1
ATOM 4952 C C . ASP A 1 622 ? -28.919 6.038 -27.458 1.00 38.69 622 ASP A C 1
ATOM 4954 O O . ASP A 1 622 ? -27.676 6.204 -27.371 1.00 38.69 622 ASP A O 1
#

Secondary structure (DSSP, 8-state):
-HHHHHHHHHHHHHHHHSS----SSHHHHHHHHHHHHHHHHHHHHHHHHHHHHHHHHHHHHHHHHHHHHHHHHHT-SS---HHHHHHHHHHHHHHHHHHHHHHHHHHHHHHBTT-TT-SHHHHHHHHHHH-------------SSSSSS---TT--HHHHHHHHHHHHHHHHSSPPB----S-HHHHHHHHHHHHHH---HHHHHHHGGG--HHHHHHHS-S-HHHHHHHHHHHHSTTS-HHHHHHHHHHHHHHHHHHHHHHHHHHHHHHHHHHHHHHHHHHT---HHHHHHHHHHHHHHHHHHHHHHHHHHHHHHHSSSGGGGGB---TTTHHHHHHHHHS-HHHHHHHHTTTTT-SS--B-HHHHHHHHHHHHHHHHHTT-HHHHHHHHHTS-HHHHHHHHHH-S-GGG-TT-HHHHHHHHHHGGGHHHHHHHHHHHHTSGGGGGG--HHHHHHHHHHHH-SS----TT---HHHHHHHHHS--TTTHHHHHHHHHHHHHHH-GGG-S-HHHHHHHHHHHHH-TTS-HHHHHHHHHHHHHHHHHHHHHGGG--SSHHHHHHHHHHHHHT-S----------------------------PPP------------------

Organism: NCBI:txid1314776

Sequence (622 aa):
MLVAVLCVLTRQWARKWTKMPEVDSWKARTIWHVERMKLAEPWIKCSMEILYYSLLLSIGLFVAGLLYQLRNLSTSFEGGGYILMATWTFGLMVVTSVVFTLVISTFHAIRYEGSIFKGSLSDLVVRSAVHRPVGTSETVNISSSINRSPVTWGEPFHLIVLRLKRVALDWFTGPRIPVECDSMDKLMNAYLELIAEVNDPNLLEGVVASFSYSDWVQYGDGCVEQLTKVVNRFMASDTSRRVRQTVMSQISRLSSWLHERQSKVNELRTQRTEHQNWMAWIGGGFHSELMRMKQEEEEEAERERRILDVTTFLLQGHGHPIYRNFLPTYQNCAYILEIVSLPLEESIARCLRAYDDQRPLGDCDKIFSEAVDYCDSLLRSGRKDALTRILAGIDRLSVVKSFMRWQGGDHYPFNDFFIEFVEDIGDCRDSIFQQVNQLLKEPGNWAGLDLRSTTTVFVALAGSSPLFDPAVDLSLIIDHISRYPSLVHWQNASDVVIAYLEQCGISAISDQTSLHQFLRLCLDLVNTSEKSRERAQNILHRYESLFQLGSLSGDEGHAEFEGIIDLLHRNKEPLTGVKLSSAGTANVLGLLPATTSLTTRQTISPSPALSTLNTSIHIGMD

InterPro domains:
  IPR045338 Domain of unknown function DUF6535 [PF20153] (1-71)

pLDDT: mean 70.33, std 20.27, range [23.91, 94.81]

Radius of gyration: 42.39 Å; chains: 1; bounding box: 100×62×135 Å